Protein 2HXR (pdb70)

B-factor: mean 32.84, std 10.15, range [14.67, 86.99]

Structure (mmCIF, N/CA/C/O backbone):
data_2HXR
#
_entry.id   2HXR
#
_cell.length_a   87.913
_cell.length_b   98.555
_cell.length_c   62.236
_cell.angle_alpha   90.00
_cell.angle_beta   104.35
_cell.angle_gamma   90.00
#
_symmetry.space_group_name_H-M   'C 1 2 1'
#
loop_
_entity.id
_entity.type
_entity.pdbx_description
1 polymer 'HTH-type transcriptional regulator cynR'
2 water water
#
loop_
_atom_site.group_PDB
_atom_site.id
_atom_site.type_symbol
_atom_site.label_atom_id
_atom_site.label_alt_id
_atom_site.label_comp_id
_atom_site.label_asym_id
_atom_site.label_entity_id
_atom_site.label_seq_id
_atom_site.pdbx_PDB_ins_code
_atom_site.Cartn_x
_atom_site.Cartn_y
_atom_site.Cartn_z
_atom_site.occupancy
_atom_site.B_iso_or_equiv
_atom_site.auth_seq_id
_atom_site.auth_comp_id
_atom_site.auth_asym_id
_atom_site.auth_atom_id
_atom_site.pdbx_PDB_model_num
ATOM 1 N N . SER A 1 31 ? 8.598 13.046 24.857 1.00 31.74 92 SER A N 1
ATOM 2 C CA . SER A 1 31 ? 8.056 14.324 25.412 1.00 31.74 92 SER A CA 1
ATOM 3 C C . SER A 1 31 ? 7.474 14.135 26.820 1.00 31.10 92 SER A C 1
ATOM 4 O O . SER A 1 31 ? 6.268 14.300 27.035 1.00 31.69 92 SER A O 1
ATOM 7 N N . LEU A 1 32 ? 8.345 13.808 27.772 1.00 29.48 93 LEU A N 1
ATOM 8 C CA . LEU A 1 32 ? 7.955 13.564 29.160 1.00 27.79 93 LEU A CA 1
ATOM 9 C C . LEU A 1 32 ? 7.541 14.830 29.911 1.00 27.22 93 LEU A C 1
ATOM 10 O O . LEU A 1 32 ? 8.345 15.747 30.085 1.00 26.38 93 LEU A O 1
ATOM 15 N N . ARG A 1 33 ? 6.293 14.864 30.377 1.00 26.26 94 ARG A N 1
ATOM 16 C CA . ARG A 1 33 ? 5.769 16.028 31.091 1.00 25.70 94 ARG A CA 1
ATOM 17 C C . ARG A 1 33 ? 5.721 15.771 32.591 1.00 24.77 94 ARG A C 1
ATOM 18 O O . ARG A 1 33 ? 4.977 14.918 33.070 1.00 24.75 94 ARG A O 1
ATOM 26 N N . ILE A 1 34 ? 6.525 16.529 33.325 1.00 23.30 95 ILE A N 1
ATOM 27 C CA . ILE A 1 34 ? 6.642 16.376 34.765 1.00 21.97 95 ILE A CA 1
ATOM 28 C C . ILE A 1 34 ? 6.153 17.586 35.543 1.00 21.19 95 ILE A C 1
ATOM 29 O O . ILE A 1 34 ? 6.372 18.727 35.135 1.00 20.40 95 ILE A O 1
ATOM 34 N N . ALA A 1 35 ? 5.475 17.329 36.658 1.00 20.52 96 ALA A N 1
ATOM 35 C CA . ALA A 1 35 ? 5.007 18.403 37.528 1.00 20.45 96 ALA A CA 1
ATOM 36 C C . ALA A 1 35 ? 5.323 18.035 38.975 1.00 20.25 96 ALA A C 1
ATOM 37 O O . ALA A 1 35 ? 5.210 16.874 39.365 1.00 20.38 96 ALA A O 1
ATOM 39 N N . VAL A 1 36 ? 5.725 19.019 39.771 1.00 20.03 97 VAL A N 1
ATOM 40 C CA . VAL A 1 36 ? 6.041 18.771 41.171 1.00 20.02 97 VAL A CA 1
ATOM 41 C C . VAL A 1 36 ? 5.594 19.947 42.028 1.00 20.38 97 VAL A C 1
ATOM 42 O O . VAL A 1 36 ? 5.493 21.078 41.534 1.00 20.20 97 VAL A O 1
ATOM 46 N N . THR A 1 37 ? 5.320 19.686 43.306 1.00 20.68 98 THR A N 1
ATOM 47 C CA . THR A 1 37 ? 4.960 20.773 44.208 1.00 21.10 98 THR A CA 1
ATOM 48 C C . THR A 1 37 ? 6.257 21.553 44.439 1.00 20.90 98 THR A C 1
ATOM 49 O O . THR A 1 37 ? 7.351 20.991 44.368 1.00 20.54 98 THR A O 1
ATOM 53 N N . PRO A 1 38 ? 6.150 22.855 44.725 1.00 21.26 99 PRO A N 1
ATOM 54 C CA . PRO A 1 38 ? 7.313 23.726 44.935 1.00 21.30 99 PRO A CA 1
ATOM 55 C C . PRO A 1 38 ? 8.524 23.300 45.763 1.00 20.83 99 PRO A C 1
ATOM 56 O O . PRO A 1 38 ? 9.643 23.651 45.394 1.00 20.00 99 PRO A O 1
ATOM 60 N N . THR A 1 39 ? 8.349 22.540 46.846 1.00 20.28 100 THR A N 1
ATOM 61 C CA . THR A 1 39 ? 9.530 22.160 47.616 1.00 19.75 100 THR A CA 1
ATOM 62 C C . THR A 1 39 ? 10.483 21.286 46.811 1.00 19.36 100 THR A C 1
ATOM 63 O O . THR A 1 39 ? 11.700 21.412 46.939 1.00 19.20 100 THR A O 1
ATOM 67 N N . PHE A 1 40 ? 9.943 20.409 45.968 1.00 19.07 101 PHE A N 1
ATOM 68 C CA . PHE A 1 40 ? 10.795 19.516 45.182 1.00 18.97 101 PHE A CA 1
ATOM 69 C C . PHE A 1 40 ? 11.706 20.215 44.196 1.00 19.14 101 PHE A C 1
ATOM 70 O O . PHE A 1 40 ? 12.775 19.706 43.865 1.00 18.46 101 PHE A O 1
ATOM 78 N N . THR A 1 41 ? 11.274 21.378 43.725 1.00 19.43 102 THR A N 1
ATOM 79 C CA . THR A 1 41 ? 12.060 22.164 42.786 1.00 20.09 102 THR A CA 1
ATOM 80 C C . THR A 1 41 ? 13.397 22.560 43.401 1.00 20.63 102 THR A C 1
ATOM 81 O O . THR A 1 41 ? 14.410 22.632 42.712 1.00 20.57 102 THR A O 1
ATOM 85 N N . SER A 1 42 ? 13.394 22.792 44.709 1.00 21.88 103 SER A N 1
ATOM 86 C CA . SER A 1 42 ? 14.594 23.242 45.405 1.00 23.28 103 SER A CA 1
ATOM 87 C C . SER A 1 42 ? 15.577 22.186 45.870 1.00 23.73 103 SER A C 1
ATOM 88 O O . SER A 1 42 ? 16.555 22.525 46.538 1.00 24.64 103 SER A O 1
ATOM 91 N N . TYR A 1 43 ? 15.343 20.917 45.547 1.00 22.94 104 TYR A N 1
ATOM 92 C CA . TYR A 1 43 ? 16.299 19.903 45.965 1.00 22.33 104 TYR A CA 1
ATOM 93 C C . TYR A 1 43 ? 16.184 18.547 45.295 1.00 22.42 104 TYR A C 1
ATOM 94 O O . TYR A 1 43 ? 17.180 17.861 45.120 1.00 22.68 104 TYR A O 1
ATOM 103 N N . PHE A 1 44 ? 14.973 18.157 44.925 1.00 22.51 105 PHE A N 1
ATOM 104 C CA . PHE A 1 44 ? 14.770 16.845 44.347 1.00 23.01 105 PHE A CA 1
ATOM 105 C C . PHE A 1 44 ? 14.817 16.721 42.836 1.00 22.86 105 PHE A C 1
ATOM 106 O O . PHE A 1 44 ? 15.650 15.994 42.313 1.00 21.59 105 PHE A O 1
ATOM 114 N N . ILE A 1 45 ? 13.925 17.433 42.147 1.00 23.01 106 ILE A N 1
ATOM 115 C CA . ILE A 1 45 ? 13.815 17.351 40.696 1.00 23.12 106 ILE A CA 1
ATOM 116 C C . ILE A 1 45 ? 15.024 17.733 39.845 1.00 22.90 106 ILE A C 1
ATOM 117 O O . ILE A 1 45 ? 15.281 17.088 38.827 1.00 22.36 106 ILE A O 1
ATOM 122 N N . GLY A 1 46 ? 15.765 18.762 40.247 1.00 23.05 107 GLY A N 1
ATOM 123 C CA . GLY A 1 46 ? 16.927 19.174 39.468 1.00 22.85 107 GLY A CA 1
ATOM 124 C C . GLY A 1 46 ? 17.886 18.027 39.197 1.00 23.09 107 GLY A C 1
ATOM 125 O O . GLY A 1 46 ? 18.149 17.690 38.041 1.00 22.42 107 GLY A O 1
ATOM 126 N N . PRO A 1 47 ? 18.447 17.416 40.254 1.00 23.22 108 PRO A N 1
ATOM 127 C CA . PRO A 1 47 ? 19.385 16.292 40.132 1.00 23.52 108 PRO A CA 1
ATOM 128 C C . PRO A 1 47 ? 18.791 15.135 39.315 1.00 23.17 108 PRO A C 1
ATOM 129 O O . PRO A 1 47 ? 19.417 14.618 38.393 1.00 22.85 108 PRO A O 1
ATOM 133 N N . LEU A 1 48 ? 17.571 14.741 39.662 1.00 23.17 109 LEU A N 1
ATOM 134 C CA . LEU A 1 48 ? 16.901 13.646 38.973 1.00 22.93 109 LEU A CA 1
ATOM 135 C C . LEU A 1 48 ? 16.741 13.904 37.471 1.00 23.06 109 LEU A C 1
ATOM 136 O O . LEU A 1 48 ? 17.085 13.055 36.650 1.00 23.16 109 LEU A O 1
ATOM 149 N N . ALA A 1 50 ? 18.403 16.034 35.627 1.00 23.29 111 ALA A N 1
ATOM 150 C CA . ALA A 1 50 ? 19.711 16.160 35.002 1.00 23.31 111 ALA A CA 1
ATOM 151 C C . ALA A 1 50 ? 20.244 14.761 34.692 1.00 23.66 111 ALA A C 1
ATOM 152 O O . ALA A 1 50 ? 20.764 14.521 33.603 1.00 23.07 111 ALA A O 1
ATOM 154 N N . ASP A 1 51 ? 20.105 13.845 35.652 1.00 24.33 112 ASP A N 1
ATOM 155 C CA . ASP A 1 51 ? 20.556 12.467 35.464 1.00 25.01 112 ASP A CA 1
ATOM 156 C C . ASP A 1 51 ? 19.785 11.791 34.329 1.00 24.60 112 ASP A C 1
ATOM 157 O O . ASP A 1 51 ? 20.375 11.147 33.460 1.00 24.54 112 ASP A O 1
ATOM 162 N N . PHE A 1 52 ? 18.464 11.948 34.337 1.00 23.83 113 PHE A N 1
ATOM 163 C CA . PHE A 1 52 ? 17.629 11.358 33.304 1.00 23.00 113 PHE A CA 1
ATOM 164 C C . PHE A 1 52 ? 18.051 11.875 31.928 1.00 22.58 113 PHE A C 1
ATOM 165 O O . PHE A 1 52 ? 18.275 11.092 30.994 1.00 21.82 113 PHE A O 1
ATOM 173 N N . TYR A 1 53 ? 18.153 13.194 31.794 1.00 21.99 114 TYR A N 1
ATOM 174 C CA . TYR A 1 53 ? 18.562 13.774 30.516 1.00 21.58 114 TYR A CA 1
ATOM 175 C C . TYR A 1 53 ? 19.895 13.195 30.060 1.00 21.80 114 TYR A C 1
ATOM 176 O O . TYR A 1 53 ? 20.057 12.862 28.888 1.00 21.46 114 TYR A O 1
ATOM 185 N N . ALA A 1 54 ? 20.852 13.108 30.982 1.00 22.41 115 ALA A N 1
ATOM 186 C CA . ALA A 1 54 ? 22.180 12.577 30.660 1.00 23.83 115 ALA A CA 1
ATOM 187 C C . ALA A 1 54 ? 22.062 11.149 30.129 1.00 24.38 115 ALA A C 1
ATOM 188 O O . ALA A 1 54 ? 22.707 10.790 29.152 1.00 24.66 115 ALA A O 1
ATOM 190 N N . ARG A 1 55 ? 21.224 10.350 30.777 1.00 25.33 116 ARG A N 1
ATOM 191 C CA . ARG A 1 55 ? 20.998 8.971 30.366 1.00 26.68 116 ARG A CA 1
ATOM 192 C C . ARG A 1 55 ? 20.184 8.872 29.075 1.00 26.22 116 ARG A C 1
ATOM 193 O O . ARG A 1 55 ? 20.476 8.047 28.213 1.00 26.15 116 ARG A O 1
ATOM 201 N N . TYR A 1 56 ? 19.166 9.716 28.934 1.00 26.04 117 TYR A N 1
ATOM 202 C CA . TYR A 1 56 ? 18.312 9.677 27.743 1.00 26.03 117 TYR A CA 1
ATOM 203 C C . TYR A 1 56 ? 18.169 11.046 27.087 1.00 25.88 117 TYR A C 1
ATOM 204 O O . TYR A 1 56 ? 17.110 11.673 27.141 1.00 25.84 117 TYR A O 1
ATOM 213 N N . PRO A 1 57 ? 19.243 11.516 26.436 1.00 26.07 118 PRO A N 1
ATOM 214 C CA . PRO A 1 57 ? 19.336 12.808 25.742 1.00 25.89 118 PRO A CA 1
ATOM 215 C C . PRO A 1 57 ? 18.284 13.069 24.664 1.00 25.91 118 PRO A C 1
ATOM 216 O O . PRO A 1 57 ? 17.959 14.218 24.383 1.00 25.71 118 PRO A O 1
ATOM 220 N N . SER A 1 58 ? 17.761 12.017 24.047 1.00 25.64 119 SER A N 1
ATOM 221 C CA . SER A 1 58 ? 16.781 12.195 22.975 1.00 25.33 119 SER A CA 1
ATOM 222 C C . SER A 1 58 ? 15.371 12.519 23.441 1.00 24.97 119 SER A C 1
ATOM 223 O O . SER A 1 58 ? 14.513 12.839 22.627 1.00 25.31 119 SER A O 1
ATOM 226 N N . ILE A 1 59 ? 15.125 12.440 24.741 1.00 24.65 120 ILE A N 1
ATOM 227 C CA . ILE A 1 59 ? 13.793 12.718 25.255 1.00 24.58 120 ILE A CA 1
ATOM 228 C C . ILE A 1 59 ? 13.625 14.169 25.694 1.00 24.43 120 ILE A C 1
ATOM 229 O O . ILE A 1 59 ? 14.378 14.671 26.531 1.00 23.64 120 ILE A O 1
ATOM 234 N N . THR A 1 60 ? 12.628 14.830 25.110 1.00 24.43 121 THR A N 1
ATOM 235 C CA . THR A 1 60 ? 12.308 16.224 25.415 1.00 24.85 121 THR A CA 1
ATOM 236 C C . THR A 1 60 ? 11.585 16.258 26.756 1.00 24.97 121 THR A C 1
ATOM 237 O O . THR A 1 60 ? 10.625 15.512 26.970 1.00 25.04 121 THR A O 1
ATOM 241 N N . LEU A 1 61 ? 12.049 17.123 27.655 1.00 24.51 122 LEU A N 1
ATOM 242 C CA . LEU A 1 61 ? 11.470 17.233 28.988 1.00 24.10 122 LEU A CA 1
ATOM 243 C C . LEU A 1 61 ? 10.752 18.546 29.263 1.00 24.47 122 LEU A C 1
ATOM 244 O O . LEU A 1 61 ? 11.179 19.618 28.812 1.00 23.75 122 LEU A O 1
ATOM 249 N N . GLN A 1 62 ? 9.661 18.447 30.011 1.00 24.52 123 GLN A N 1
ATOM 250 C CA . GLN A 1 62 ? 8.908 19.619 30.415 1.00 25.40 123 GLN A CA 1
ATOM 251 C C . GLN A 1 62 ? 8.638 19.516 31.909 1.00 24.83 123 GLN A C 1
ATOM 252 O O . GLN A 1 62 ? 8.035 18.549 32.378 1.00 24.20 123 GLN A O 1
ATOM 258 N N . LEU A 1 63 ? 9.098 20.515 32.652 1.00 24.19 124 LEU A N 1
ATOM 259 C CA . LEU A 1 63 ? 8.922 20.538 34.097 1.00 24.16 124 LEU A CA 1
ATOM 260 C C . LEU A 1 63 ? 8.130 21.754 34.584 1.00 24.07 124 LEU A C 1
ATOM 261 O O . LEU A 1 63 ? 8.455 22.902 34.255 1.00 23.26 124 LEU A O 1
ATOM 266 N N . GLN A 1 64 ? 7.090 21.499 35.369 1.00 23.66 125 GLN A N 1
ATOM 267 C CA . GLN A 1 64 ? 6.292 22.584 35.914 1.00 24.50 125 GLN A CA 1
ATOM 268 C C . GLN A 1 64 ? 6.072 22.399 37.408 1.00 24.22 125 GLN A C 1
ATOM 269 O O . GLN A 1 64 ? 5.732 21.310 37.870 1.00 23.95 125 GLN A O 1
ATOM 275 N N . GLU A 1 65 ? 6.285 23.455 38.176 1.00 24.06 126 GLU A N 1
ATOM 276 C CA . GLU A 1 65 ? 6.019 23.353 39.598 1.00 24.37 126 GLU A CA 1
ATOM 277 C C . GLU A 1 65 ? 4.653 24.017 39.751 1.00 24.57 126 GLU A C 1
ATOM 278 O O . GLU A 1 65 ? 4.374 25.007 39.085 1.00 24.01 126 GLU A O 1
ATOM 292 N N . SER A 1 67 ? 0.637 23.738 42.437 1.00 27.12 128 SER A N 1
ATOM 293 C CA . SER A 1 67 ? -0.024 23.164 43.606 1.00 27.84 128 SER A CA 1
ATOM 294 C C . SER A 1 67 ? -0.400 21.704 43.354 1.00 28.30 128 SER A C 1
ATOM 295 O O . SER A 1 67 ? -0.563 21.282 42.205 1.00 28.25 128 SER A O 1
ATOM 298 N N . GLN A 1 68 ? -0.555 20.936 44.426 1.00 28.96 129 GLN A N 1
ATOM 299 C CA . GLN A 1 68 ? -0.911 19.530 44.287 1.00 29.93 129 GLN A CA 1
ATOM 300 C C . GLN A 1 68 ? -2.240 19.366 43.569 1.00 30.64 129 GLN A C 1
ATOM 301 O O . GLN A 1 68 ? -2.382 18.493 42.715 1.00 30.89 129 GLN A O 1
ATOM 307 N N . GLU A 1 69 ? -3.210 20.203 43.916 1.00 31.42 130 GLU A N 1
ATOM 308 C CA . GLU A 1 69 ? -4.516 20.140 43.280 1.00 32.57 130 GLU A CA 1
ATOM 309 C C . GLU A 1 69 ? -4.379 20.227 41.761 1.00 32.70 130 GLU A C 1
ATOM 310 O O . GLU A 1 69 ? -4.945 19.410 41.033 1.00 32.78 130 GLU A O 1
ATOM 316 N N . LYS A 1 70 ? -3.621 21.211 41.284 1.00 33.13 131 LYS A N 1
ATOM 317 C CA . LYS A 1 70 ? -3.436 21.385 39.849 1.00 33.02 131 LYS A CA 1
ATOM 318 C C . LYS A 1 70 ? -2.714 20.200 39.219 1.00 33.15 131 LYS A C 1
ATOM 319 O O . LYS A 1 70 ? -3.005 19.827 38.078 1.00 32.99 131 LYS A O 1
ATOM 325 N N . ILE A 1 71 ? -1.785 19.601 39.960 1.00 32.73 132 ILE A N 1
ATOM 326 C CA . ILE A 1 71 ? -1.050 18.442 39.463 1.00 32.87 132 ILE A CA 1
ATOM 327 C C . ILE A 1 71 ? -2.008 17.257 39.317 1.00 33.76 132 ILE A C 1
ATOM 328 O O . ILE A 1 71 ? -1.984 16.544 38.311 1.00 32.69 132 ILE A O 1
ATOM 333 N N . GLU A 1 72 ? -2.845 17.050 40.332 1.00 34.83 133 GLU A N 1
ATOM 334 C CA . GLU A 1 72 ? -3.802 15.954 40.302 1.00 36.37 133 GLU A CA 1
ATOM 335 C C . GLU A 1 72 ? -4.807 16.137 39.168 1.00 37.47 133 GLU A C 1
ATOM 336 O O . GLU A 1 72 ? -5.153 15.176 38.476 1.00 37.63 133 GLU A O 1
ATOM 342 N N . ASP A 1 73 ? -5.262 17.370 38.967 1.00 38.59 134 ASP A N 1
ATOM 343 C CA . ASP A 1 73 ? -6.220 17.642 37.908 1.00 39.86 134 ASP A CA 1
ATOM 344 C C . ASP A 1 73 ? -5.601 17.423 36.533 1.00 40.49 134 ASP A C 1
ATOM 345 O O . ASP A 1 73 ? -6.175 16.734 35.684 1.00 41.09 134 ASP A O 1
ATOM 358 N N . LEU A 1 75 ? -3.163 15.596 35.697 1.00 39.80 136 LEU A N 1
ATOM 359 C CA . LEU A 1 75 ? -2.913 14.181 35.459 1.00 39.95 136 LEU A CA 1
ATOM 360 C C . LEU A 1 75 ? -4.190 13.486 34.994 1.00 40.50 136 LEU A C 1
ATOM 361 O O . LEU A 1 75 ? -4.159 12.665 34.074 1.00 40.71 136 LEU A O 1
ATOM 366 N N . CYS A 1 76 ? -5.311 13.822 35.626 1.00 40.86 137 CYS A N 1
ATOM 367 C CA . CYS A 1 76 ? -6.595 13.228 35.276 1.00 41.27 137 CYS A CA 1
ATOM 368 C C . CYS A 1 76 ? 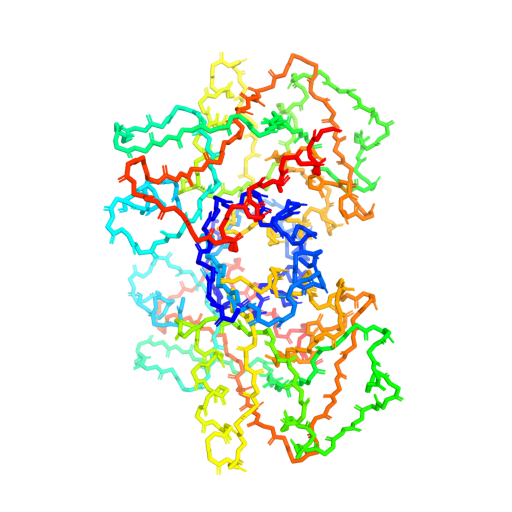-6.956 13.530 33.830 1.00 41.61 137 CYS A C 1
ATOM 369 O O . CYS A 1 76 ? -7.628 12.741 33.167 1.00 41.63 137 CYS A O 1
ATOM 372 N N . ARG A 1 77 ? -6.488 14.674 33.346 1.00 41.93 138 ARG A N 1
ATOM 373 C CA . ARG A 1 77 ? -6.762 15.118 31.988 1.00 42.25 138 ARG A CA 1
ATOM 374 C C . ARG A 1 77 ? -5.640 14.750 31.023 1.00 42.19 138 ARG A C 1
ATOM 375 O O . ARG A 1 77 ? -5.598 15.236 29.890 1.00 42.10 138 ARG A O 1
ATOM 383 N N . ASP A 1 78 ? -4.743 13.881 31.474 1.00 42.19 139 ASP A N 1
ATOM 384 C CA . ASP A 1 78 ? -3.600 13.455 30.674 1.00 42.09 139 ASP A CA 1
ATOM 385 C C . ASP A 1 78 ? -2.786 14.618 30.106 1.00 41.44 139 ASP A C 1
ATOM 386 O O . ASP A 1 78 ? -2.291 14.556 28.975 1.00 41.21 139 ASP A O 1
ATOM 391 N N . GLU A 1 79 ? -2.658 15.680 30.895 1.00 40.34 140 GLU A N 1
ATOM 392 C CA . GLU A 1 79 ? -1.874 16.841 30.492 1.00 39.39 140 GLU A CA 1
ATOM 393 C C . GLU A 1 79 ? -0.481 16.710 31.106 1.00 38.15 140 GLU A C 1
ATOM 394 O O . GLU A 1 79 ? 0.390 17.551 30.887 1.00 38.02 140 GLU A O 1
ATOM 400 N N . LEU A 1 80 ? -0.293 15.648 31.883 1.00 36.51 141 LEU A N 1
ATOM 401 C CA . LEU A 1 80 ? 0.977 15.353 32.539 1.00 35.04 141 LEU A CA 1
ATOM 402 C C . LEU A 1 80 ? 1.205 13.845 32.530 1.00 34.30 141 LEU A C 1
ATOM 403 O O . LEU A 1 80 ? 0.252 13.068 32.469 1.00 34.19 141 LEU A O 1
ATOM 408 N N . ASP A 1 81 ? 2.466 13.432 32.600 1.00 32.96 142 ASP A N 1
ATOM 409 C CA . ASP A 1 81 ? 2.800 12.012 32.616 1.00 32.10 142 ASP A CA 1
ATOM 410 C C . ASP A 1 81 ? 3.063 11.542 34.035 1.00 31.19 142 ASP A C 1
ATOM 411 O O . ASP A 1 81 ? 2.633 10.462 34.445 1.00 30.99 142 ASP A O 1
ATOM 416 N N . VAL A 1 82 ? 3.778 12.364 34.788 1.00 29.91 143 VAL A N 1
ATOM 417 C CA . VAL A 1 82 ? 4.103 12.016 36.153 1.00 29.11 143 VAL A CA 1
ATOM 418 C C . VAL A 1 82 ? 4.147 13.243 37.046 1.00 28.43 143 VAL A C 1
ATOM 419 O O . VAL A 1 82 ? 4.581 14.326 36.631 1.00 27.94 143 VAL A O 1
ATOM 423 N N . GLY A 1 83 ? 3.675 13.071 38.275 1.00 27.85 144 GLY A N 1
ATOM 424 C CA . GLY A 1 83 ? 3.680 14.158 39.229 1.00 26.64 144 GLY A CA 1
ATOM 425 C C . GLY A 1 83 ? 4.325 13.727 40.529 1.00 26.63 144 GLY A C 1
ATOM 426 O O . GLY A 1 83 ? 4.430 12.524 40.828 1.00 26.59 144 GLY A O 1
ATOM 427 N N . ILE A 1 84 ? 4.777 14.708 41.301 1.00 25.84 145 ILE A N 1
ATOM 428 C CA . ILE A 1 84 ? 5.394 14.448 42.592 1.00 25.29 145 ILE A CA 1
ATOM 429 C C . ILE A 1 84 ? 4.750 15.407 43.575 1.00 25.58 145 ILE A C 1
ATOM 430 O O . ILE A 1 84 ? 4.837 16.627 43.422 1.00 25.12 145 ILE A O 1
ATOM 435 N N . ALA A 1 85 ? 4.063 14.840 44.560 1.00 25.68 146 ALA A N 1
ATOM 436 C CA . ALA A 1 85 ? 3.385 15.627 45.568 1.00 26.83 146 ALA A CA 1
ATOM 437 C C . ALA A 1 85 ? 3.417 14.860 46.882 1.00 27.63 146 ALA A C 1
ATOM 438 O O . ALA A 1 85 ? 4.365 14.124 47.146 1.00 27.94 146 ALA A O 1
ATOM 440 N N . PHE A 1 86 ? 2.383 15.022 47.696 1.00 28.54 147 PHE A N 1
ATOM 441 C CA . PHE A 1 86 ? 2.327 14.356 48.989 1.00 29.68 147 PHE A CA 1
ATOM 442 C C . PHE A 1 86 ? 1.042 13.561 49.234 1.00 30.87 147 PHE A C 1
ATOM 443 O O . PHE A 1 86 ? 0.024 13.746 48.566 1.00 30.54 147 PHE A O 1
ATOM 451 N N . ALA A 1 87 ? 1.113 12.663 50.205 1.00 32.77 148 ALA A N 1
ATOM 452 C CA . ALA A 1 87 ? -0.043 11.883 50.614 1.00 34.43 148 ALA A CA 1
ATOM 453 C C . ALA A 1 87 ? -0.745 12.806 51.606 1.00 35.58 148 ALA A C 1
ATOM 454 O O . ALA A 1 87 ? -0.087 13.553 52.324 1.00 35.43 148 ALA A O 1
ATOM 456 N N . PRO A 1 88 ? -2.082 12.774 51.661 1.00 37.02 149 PRO A N 1
ATOM 457 C CA . PRO A 1 88 ? -2.998 11.948 50.874 1.00 38.46 149 PRO A CA 1
ATOM 458 C C . PRO A 1 88 ? -3.378 12.527 49.513 1.00 39.74 149 PRO A C 1
ATOM 459 O O . PRO A 1 88 ? -3.482 13.744 49.341 1.00 40.07 149 PRO A O 1
ATOM 463 N N . VAL A 1 89 ? -3.587 11.633 48.553 1.00 41.26 150 VAL A N 1
ATOM 464 C CA . VAL A 1 89 ? -3.987 12.015 47.206 1.00 42.65 150 VAL A CA 1
ATOM 465 C C . VAL A 1 89 ? -5.503 12.111 47.255 1.00 43.80 150 VAL A C 1
ATOM 466 O O . VAL A 1 89 ? -6.158 11.251 47.840 1.00 43.89 150 VAL A O 1
ATOM 470 N N . HIS A 1 90 ? -6.062 13.150 46.647 1.00 45.09 151 HIS A N 1
ATOM 471 C CA . HIS A 1 90 ? -7.506 13.341 46.670 1.00 46.70 151 HIS A CA 1
ATOM 472 C C . HIS A 1 90 ? -8.241 12.702 45.498 1.00 47.40 151 HIS A C 1
ATOM 473 O O . HIS A 1 90 ? -9.437 12.424 45.588 1.00 47.56 151 HIS A O 1
ATOM 480 N N . SER A 1 91 ? -7.529 12.464 44.401 1.00 48.01 152 SER A N 1
ATOM 481 C CA . SER A 1 91 ? -8.145 11.873 43.221 1.00 48.73 152 SER A CA 1
ATOM 482 C C . SER A 1 91 ? -8.001 10.354 43.186 1.00 48.86 152 SER A C 1
ATOM 483 O O . SER A 1 91 ? -6.892 9.817 43.206 1.00 48.85 152 SER A O 1
ATOM 486 N N . PRO A 1 92 ? -9.136 9.639 43.135 1.00 49.00 153 PRO A N 1
ATOM 487 C CA . PRO A 1 92 ? -9.176 8.173 43.098 1.00 48.97 153 PRO A CA 1
ATOM 488 C C . PRO A 1 92 ? -8.583 7.549 41.833 1.00 48.85 153 PRO A C 1
ATOM 489 O O . PRO A 1 92 ? -8.079 6.425 41.868 1.00 48.90 153 PRO A O 1
ATOM 493 N N . GLU A 1 93 ? -8.639 8.275 40.721 1.00 48.69 154 GLU A N 1
ATOM 494 C CA . GLU A 1 93 ? -8.109 7.759 39.463 1.00 48.55 154 GLU A CA 1
ATOM 495 C C . GLU A 1 93 ? -6.587 7.804 39.408 1.00 47.87 154 GLU A C 1
ATOM 496 O O . GLU A 1 93 ? -5.987 7.413 38.406 1.00 47.87 154 GLU A O 1
ATOM 502 N N . LEU A 1 94 ? -5.961 8.280 40.478 1.00 46.89 155 LEU A N 1
ATOM 503 C CA . LEU A 1 94 ? -4.509 8.371 40.507 1.00 45.87 155 LEU A CA 1
ATOM 504 C C . LEU A 1 94 ? -3.884 7.371 41.459 1.00 45.21 155 LEU A C 1
ATOM 505 O O . LEU A 1 94 ? -4.425 7.094 42.525 1.00 45.18 155 LEU A O 1
ATOM 510 N N . GLU A 1 95 ? -2.737 6.835 41.058 1.00 44.65 156 GLU A N 1
ATOM 511 C CA . GLU A 1 95 ? -1.997 5.872 41.866 1.00 44.22 156 GLU A CA 1
ATOM 512 C C . GLU A 1 95 ? -0.840 6.618 42.526 1.00 43.43 156 GLU A C 1
ATOM 513 O O . GLU A 1 95 ? -0.178 7.433 41.881 1.00 43.29 156 GLU A O 1
ATOM 519 N N . ALA A 1 96 ? -0.597 6.344 43.803 1.00 42.29 157 ALA A N 1
ATOM 520 C CA . ALA A 1 96 ? 0.482 7.008 44.525 1.00 41.24 157 ALA A CA 1
ATOM 521 C C . ALA A 1 96 ? 1.520 6.018 45.026 1.00 40.50 157 ALA A C 1
ATOM 522 O O . ALA A 1 96 ? 1.183 4.997 45.623 1.00 40.62 157 ALA A O 1
ATOM 524 N N . ILE A 1 97 ? 2.787 6.326 44.781 1.00 39.33 158 ILE A N 1
ATOM 525 C CA . ILE A 1 97 ? 3.874 5.468 45.225 1.00 38.24 158 ILE A CA 1
ATOM 526 C C . ILE A 1 97 ? 4.763 6.269 46.162 1.00 37.86 158 ILE A C 1
ATOM 527 O O . ILE A 1 97 ? 5.338 7.279 45.763 1.00 37.95 158 ILE A O 1
ATOM 532 N N . PRO A 1 98 ? 4.881 5.832 47.427 1.00 37.39 159 PRO A N 1
ATOM 533 C CA . PRO A 1 98 ? 5.710 6.531 48.412 1.00 36.78 159 PRO A CA 1
ATOM 534 C C . PRO A 1 98 ? 7.101 6.768 47.853 1.00 36.43 159 PRO A C 1
ATOM 535 O O . PRO A 1 98 ? 7.689 5.882 47.225 1.00 36.66 159 PRO A O 1
ATOM 539 N N . LEU A 1 99 ? 7.622 7.968 48.075 1.00 35.54 160 LEU A N 1
ATOM 540 C CA . LEU A 1 99 ? 8.940 8.328 47.578 1.00 34.63 160 LEU A CA 1
ATOM 541 C C . LEU A 1 99 ? 9.928 8.550 48.705 1.00 33.77 160 LEU A C 1
ATOM 542 O O . LEU A 1 99 ? 10.980 7.920 48.758 1.00 33.34 160 LEU A O 1
ATOM 547 N N . LEU A 1 100 ? 9.587 9.470 49.599 1.00 33.08 161 LEU A N 1
ATOM 548 C CA . LEU A 1 100 ? 10.445 9.781 50.730 1.00 32.38 161 LEU A CA 1
ATOM 549 C C . LEU A 1 100 ? 9.687 10.596 51.760 1.00 31.94 161 LEU A C 1
ATOM 550 O O . LEU A 1 100 ? 8.535 10.973 51.546 1.00 31.12 161 LEU A O 1
ATOM 555 N N . THR A 1 101 ? 10.342 10.852 52.887 1.00 32.20 162 THR A N 1
ATOM 556 C CA . THR A 1 101 ? 9.746 11.623 53.968 1.00 32.46 162 THR A CA 1
ATOM 557 C C . THR A 1 101 ? 10.360 13.012 53.977 1.00 32.13 162 THR A C 1
ATOM 558 O O . THR A 1 101 ? 11.580 13.155 53.971 1.00 32.83 162 THR A O 1
ATOM 562 N N . GLU A 1 102 ? 9.516 14.034 53.982 1.00 31.50 163 GLU A N 1
ATOM 563 C CA . GLU A 1 102 ? 10.002 15.403 54.016 1.00 30.78 163 GLU A CA 1
ATOM 564 C C . GLU A 1 102 ? 9.683 15.991 55.383 1.00 31.06 163 GLU A C 1
ATOM 565 O O . GLU A 1 102 ? 8.523 16.007 55.809 1.00 30.97 163 GLU A O 1
ATOM 571 N N . SER A 1 103 ? 10.716 16.459 56.080 1.00 31.21 164 SER A N 1
ATOM 572 C CA . SER A 1 103 ? 10.521 17.040 57.404 1.00 31.36 164 SER A CA 1
ATOM 573 C C . SER A 1 103 ? 11.015 18.485 57.498 1.00 30.67 164 SER A C 1
ATOM 574 O O . SER A 1 103 ? 12.134 18.802 57.101 1.00 30.63 164 SER A O 1
ATOM 577 N N . LEU A 1 104 ? 10.168 19.363 58.020 1.00 29.89 165 LEU A N 1
ATOM 578 C CA . LEU A 1 104 ? 10.537 20.763 58.141 1.00 29.54 165 LEU A CA 1
ATOM 579 C C . LEU A 1 104 ? 11.607 21.003 59.186 1.00 29.03 165 LEU A C 1
ATOM 580 O O . LEU A 1 104 ? 11.594 20.417 60.269 1.00 29.00 165 LEU A O 1
ATOM 585 N N . ALA A 1 105 ? 12.544 21.869 58.844 1.00 28.56 166 ALA A N 1
ATOM 586 C CA . ALA A 1 105 ? 13.622 22.212 59.746 1.00 28.19 166 ALA A CA 1
ATOM 587 C C . ALA A 1 105 ? 13.735 23.726 59.771 1.00 28.10 166 ALA A C 1
ATOM 588 O O . ALA A 1 105 ? 13.138 24.418 58.935 1.00 27.33 166 ALA A O 1
ATOM 590 N N . LEU A 1 106 ? 14.487 24.233 60.743 1.00 27.43 167 LEU A N 1
ATOM 591 C CA . LEU A 1 106 ? 14.720 25.659 60.841 1.00 27.83 167 LEU A CA 1
ATOM 592 C C . LEU A 1 106 ? 15.946 25.825 59.959 1.00 27.72 167 LEU A C 1
ATOM 593 O O . LEU A 1 106 ? 17.032 25.368 60.323 1.00 28.10 167 LEU A O 1
ATOM 598 N N . VAL A 1 107 ? 15.780 26.450 58.801 1.00 27.29 168 VAL A N 1
ATOM 599 C CA . VAL A 1 107 ? 16.907 26.651 57.892 1.00 27.32 168 VAL A CA 1
ATOM 600 C C . VAL A 1 107 ? 17.493 28.042 58.086 1.00 27.29 168 VAL A C 1
ATOM 601 O O . VAL A 1 107 ? 16.781 29.045 58.017 1.00 27.42 168 VAL A O 1
ATOM 605 N N . VAL A 1 108 ? 18.797 28.093 58.338 1.00 27.84 169 VAL A N 1
ATOM 606 C CA . VAL A 1 108 ? 19.482 29.355 58.584 1.00 28.57 169 VAL A CA 1
ATOM 607 C C . VAL A 1 108 ? 20.815 29.429 57.857 1.00 29.58 169 VAL A C 1
ATOM 608 O O . VAL A 1 108 ? 21.283 28.448 57.302 1.00 29.50 169 VAL A O 1
ATOM 612 N N . ALA A 1 109 ? 21.419 30.610 57.882 1.00 31.36 170 ALA A N 1
ATOM 613 C CA . ALA A 1 109 ? 22.724 30.833 57.280 1.00 33.08 170 ALA A CA 1
ATOM 614 C C . ALA A 1 109 ? 23.754 30.382 58.319 1.00 34.31 170 ALA A C 1
ATOM 615 O O . ALA A 1 109 ? 23.442 30.280 59.513 1.00 34.21 170 ALA A O 1
ATOM 617 N N . GLN A 1 110 ? 24.975 30.118 57.867 1.00 35.44 171 GLN A N 1
ATOM 618 C CA . GLN A 1 110 ? 26.040 29.669 58.759 1.00 36.65 171 GLN A CA 1
ATOM 619 C C . GLN A 1 110 ? 26.361 30.643 59.879 1.00 36.83 171 GLN A C 1
ATOM 620 O O . GLN A 1 110 ? 26.838 30.233 60.932 1.00 37.31 171 GLN A O 1
ATOM 626 N N . HIS A 1 111 ? 26.108 31.926 59.655 1.00 37.24 172 HIS A N 1
ATOM 627 C CA . HIS A 1 111 ? 26.387 32.940 60.665 1.00 37.51 172 HIS A CA 1
ATOM 628 C C . HIS A 1 111 ? 25.223 33.169 61.625 1.00 37.34 172 HIS A C 1
ATOM 629 O O . HIS A 1 111 ? 25.258 34.092 62.446 1.00 37.22 172 HIS A O 1
ATOM 636 N N . HIS A 1 112 ? 24.196 32.329 61.525 1.00 37.00 173 HIS A N 1
ATOM 637 C CA . HIS A 1 112 ? 23.031 32.457 62.396 1.00 36.82 173 HIS A CA 1
ATOM 638 C C . HIS A 1 112 ? 23.396 31.925 63.777 1.00 37.27 173 HIS A C 1
ATOM 639 O O . HIS A 1 112 ? 24.067 30.903 63.896 1.00 37.25 173 HIS A O 1
ATOM 646 N N . PRO A 1 113 ? 22.956 32.614 64.840 1.00 37.78 174 PRO A N 1
ATOM 647 C CA . PRO A 1 113 ? 23.261 32.183 66.205 1.00 38.03 174 PRO A CA 1
ATOM 648 C C . PRO A 1 113 ? 22.992 30.711 66.479 1.00 38.32 174 PRO A C 1
ATOM 649 O O . PRO A 1 113 ? 23.734 30.075 67.220 1.00 38.66 174 PRO A O 1
ATOM 653 N N . LEU A 1 114 ? 21.947 30.157 65.874 1.00 38.39 175 LEU A N 1
ATOM 654 C CA . LEU A 1 114 ? 21.609 28.763 66.125 1.00 38.80 175 LEU A CA 1
ATOM 655 C C . LEU A 1 114 ? 22.268 27.775 65.177 1.00 39.18 175 LEU A C 1
ATOM 656 O O . LEU A 1 114 ? 22.121 26.565 65.340 1.00 39.03 175 LEU A O 1
ATOM 661 N N . ALA A 1 115 ? 23.001 28.291 64.199 1.00 39.72 176 ALA A N 1
ATOM 662 C CA . ALA A 1 115 ? 23.675 27.444 63.226 1.00 40.66 176 ALA A CA 1
ATOM 663 C C . ALA A 1 115 ? 24.710 26.558 63.901 1.00 41.42 176 ALA A C 1
ATOM 664 O O . ALA A 1 115 ? 25.240 25.633 63.290 1.00 41.55 176 ALA A O 1
ATOM 666 N N . VAL A 1 116 ? 25.001 26.840 65.165 1.00 42.35 177 VAL A N 1
ATOM 667 C CA . VAL A 1 116 ? 25.988 26.053 65.886 1.00 43.24 177 VAL A CA 1
ATOM 668 C C . VAL A 1 116 ? 25.432 24.730 66.384 1.00 43.57 177 VAL A C 1
ATOM 669 O O . VAL A 1 116 ? 26.193 23.814 66.699 1.00 44.30 177 VAL A O 1
ATOM 673 N N . HIS A 1 117 ? 24.107 24.629 66.450 1.00 43.73 178 HIS A N 1
ATOM 674 C CA . HIS A 1 117 ? 23.451 23.408 66.907 1.00 43.55 178 HIS A CA 1
ATOM 675 C C . HIS A 1 117 ? 23.039 22.539 65.722 1.00 43.81 178 HIS A C 1
ATOM 676 O O . HIS A 1 117 ? 22.922 23.024 64.593 1.00 43.86 178 HIS A O 1
ATOM 683 N N . GLU A 1 118 ? 22.811 21.257 65.996 1.00 43.81 179 GLU A N 1
ATOM 684 C CA . GLU A 1 118 ? 22.382 20.295 64.985 1.00 44.00 179 GLU A CA 1
ATOM 685 C C . GLU A 1 118 ? 20.873 20.161 65.157 1.00 43.76 179 GLU A C 1
ATOM 686 O O . GLU A 1 118 ? 20.125 19.947 64.202 1.00 43.64 179 GLU A O 1
ATOM 692 N N . GLN A 1 119 ? 20.444 20.292 66.405 1.00 43.51 180 GLN A N 1
ATOM 693 C CA . GLN A 1 119 ? 19.043 20.186 66.771 1.00 43.18 180 GLN A CA 1
ATOM 694 C C . GLN A 1 119 ? 18.719 21.276 67.782 1.00 42.95 180 GLN A C 1
ATOM 695 O O . GLN A 1 119 ? 19.580 21.685 68.560 1.00 43.08 180 GLN A O 1
ATOM 701 N N . VAL A 1 120 ? 17.478 21.744 67.769 1.00 42.50 181 VAL A N 1
ATOM 702 C CA . VAL A 1 120 ? 17.061 22.790 68.686 1.00 42.21 181 VAL A CA 1
ATOM 703 C C . VAL A 1 120 ? 15.631 22.528 69.144 1.00 42.02 181 VAL A C 1
ATOM 704 O O . VAL A 1 120 ? 14.840 21.927 68.418 1.00 42.07 181 VAL A O 1
ATOM 708 N N . ALA A 1 121 ? 15.307 22.969 70.356 1.00 41.74 182 ALA A N 1
ATOM 709 C CA . ALA A 1 121 ? 13.972 22.765 70.901 1.00 41.18 182 ALA A CA 1
ATOM 710 C C . ALA A 1 121 ? 12.970 23.606 70.127 1.00 40.89 182 ALA A C 1
ATOM 711 O O . ALA A 1 121 ? 13.228 24.769 69.816 1.00 41.01 182 ALA A O 1
ATOM 713 N N . LEU A 1 122 ? 11.825 23.007 69.829 1.00 40.48 183 LEU A N 1
ATOM 714 C CA . LEU A 1 122 ? 10.764 23.667 69.085 1.00 40.08 183 LEU A CA 1
ATOM 715 C C . LEU A 1 122 ? 10.385 25.027 69.683 1.00 39.91 183 LEU A C 1
ATOM 716 O O . LEU A 1 122 ? 9.988 25.951 68.958 1.00 39.71 183 LEU A O 1
ATOM 721 N N . SER A 1 123 ? 10.520 25.155 71.003 1.00 39.45 184 SER A N 1
ATOM 722 C CA . SER A 1 123 ? 10.181 26.404 71.688 1.00 38.88 184 SER A CA 1
ATOM 723 C C . SER A 1 123 ? 11.048 27.565 71.229 1.00 38.66 184 SER A C 1
ATOM 724 O O . SER A 1 123 ? 10.713 28.727 71.465 1.00 38.44 184 SER A O 1
ATOM 727 N N . ARG A 1 124 ? 12.169 27.255 70.588 1.00 38.45 185 ARG A N 1
ATOM 728 C CA . ARG A 1 124 ? 13.062 28.304 70.110 1.00 38.28 185 ARG A CA 1
ATOM 729 C C . ARG A 1 124 ? 12.411 29.169 69.050 1.00 37.25 185 ARG A C 1
ATOM 730 O O . ARG A 1 124 ? 12.773 30.333 68.881 1.00 37.51 185 ARG A O 1
ATOM 738 N N . LEU A 1 125 ? 11.445 28.604 68.341 1.00 36.44 186 LEU A N 1
ATOM 739 C CA . LEU A 1 125 ? 10.766 29.340 67.288 1.00 35.58 186 LEU A CA 1
ATOM 740 C C . LEU A 1 125 ? 10.154 30.633 67.780 1.00 34.94 186 LEU A C 1
ATOM 741 O O . LEU A 1 125 ? 10.081 31.614 67.035 1.00 34.97 186 LEU A O 1
ATOM 746 N N . HIS A 1 126 ? 9.729 30.652 69.039 1.00 33.46 187 HIS A N 1
ATOM 747 C CA . HIS A 1 126 ? 9.107 31.848 69.580 1.00 32.16 187 HIS A CA 1
ATOM 748 C C . HIS A 1 126 ? 9.958 33.098 69.420 1.00 31.36 187 HIS A C 1
ATOM 749 O O . HIS A 1 126 ? 9.441 34.171 69.104 1.00 30.73 187 HIS A O 1
ATOM 756 N N . ASP A 1 127 ? 11.260 32.976 69.647 1.00 30.39 188 ASP A N 1
ATOM 757 C CA . ASP A 1 127 ? 12.131 34.136 69.537 1.00 29.87 188 ASP A CA 1
ATOM 758 C C . ASP A 1 127 ? 12.716 34.390 68.140 1.00 29.51 188 ASP A C 1
ATOM 759 O O . ASP A 1 127 ? 13.447 35.357 67.938 1.00 29.15 188 ASP A O 1
ATOM 764 N N . GLU A 1 128 ? 12.384 33.537 67.180 1.00 28.92 189 GLU A N 1
ATOM 765 C CA . GLU A 1 128 ? 12.901 33.697 65.824 1.00 28.92 189 GLU A CA 1
ATOM 766 C C . GLU A 1 128 ? 12.114 34.666 64.956 1.00 28.24 189 GLU A C 1
ATOM 767 O O . GLU A 1 128 ? 10.884 34.700 64.998 1.00 28.66 189 GLU A O 1
ATOM 773 N N . LYS A 1 129 ? 12.838 35.474 64.186 1.00 27.34 190 LYS A N 1
ATOM 774 C CA . LYS A 1 129 ? 12.203 36.388 63.243 1.00 26.58 190 LYS A CA 1
ATOM 775 C C . LYS A 1 129 ? 12.271 35.592 61.944 1.00 25.33 190 LYS A C 1
ATOM 776 O O . LYS A 1 129 ? 13.359 35.227 61.494 1.00 24.95 190 LYS A O 1
ATOM 782 N N . LEU A 1 130 ? 11.115 35.310 61.353 1.00 24.65 191 LEU A N 1
ATOM 783 C CA . LEU A 1 130 ? 11.068 34.484 60.151 1.00 23.71 191 LEU A CA 1
ATOM 784 C C . LEU A 1 130 ? 10.723 35.117 58.818 1.00 23.18 191 LEU A C 1
ATOM 785 O O . LEU A 1 130 ? 10.016 36.121 58.732 1.00 22.51 191 LEU A O 1
ATOM 790 N N . VAL A 1 131 ? 11.247 34.480 57.777 1.00 22.70 192 VAL A N 1
ATOM 791 C CA . VAL A 1 131 ? 10.974 34.832 56.404 1.00 22.05 192 VAL A CA 1
ATOM 792 C C . VAL A 1 131 ? 10.288 33.540 55.979 1.00 21.70 192 VAL A C 1
ATOM 793 O O . VAL A 1 131 ? 10.895 32.477 56.037 1.00 21.57 192 VAL A O 1
ATOM 797 N N . LEU A 1 132 ? 9.033 33.625 55.570 1.00 21.59 193 LEU A N 1
ATOM 798 C CA . LEU A 1 132 ? 8.308 32.437 55.151 1.00 21.64 193 LEU A CA 1
ATOM 799 C C . LEU A 1 132 ? 7.637 32.583 53.795 1.00 21.90 193 LEU A C 1
ATOM 800 O O . LEU A 1 132 ? 7.471 33.703 53.280 1.00 20.60 193 LEU A O 1
ATOM 805 N N . LEU A 1 133 ? 7.258 31.434 53.230 1.00 21.95 194 LEU A N 1
ATOM 806 C CA . LEU A 1 133 ? 6.524 31.383 51.975 1.00 22.57 194 LEU A CA 1
ATOM 807 C C . LEU A 1 133 ? 5.151 31.946 52.348 1.00 23.03 194 LEU A C 1
ATOM 808 O O . LEU A 1 133 ? 4.730 31.841 53.500 1.00 22.26 194 LEU A O 1
ATOM 813 N N . SER A 1 134 ? 4.461 32.537 51.378 1.00 24.30 195 SER A N 1
ATOM 814 C CA . SER A 1 134 ? 3.150 33.123 51.617 1.00 25.27 195 SER A CA 1
ATOM 815 C C . SER A 1 134 ? 2.052 32.074 51.732 1.00 26.34 195 SER A C 1
ATOM 816 O O . SER A 1 134 ? 2.261 30.901 51.416 1.00 25.63 195 SER A O 1
ATOM 819 N N . ALA A 1 135 ? 0.887 32.524 52.196 1.00 27.85 196 ALA A N 1
ATOM 820 C CA . ALA A 1 135 ? -0.290 31.686 52.432 1.00 29.44 196 ALA A CA 1
ATOM 821 C C . ALA A 1 135 ? -0.802 30.809 51.291 1.00 30.33 196 ALA A C 1
ATOM 822 O O . ALA 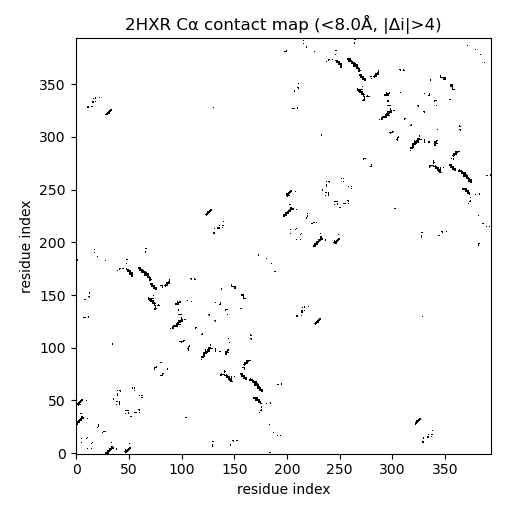A 1 135 ? -1.582 29.886 51.532 1.00 30.70 196 ALA A O 1
ATOM 824 N N . GLU A 1 136 ? -0.393 31.076 50.058 1.00 30.98 197 GLU A N 1
ATOM 825 C CA . GLU A 1 136 ? -0.888 30.252 48.965 1.00 31.99 197 GLU A CA 1
ATOM 826 C C . GLU A 1 136 ? -0.101 28.958 48.838 1.00 31.47 197 GLU A C 1
ATOM 827 O O . GLU A 1 136 ? -0.439 28.102 48.021 1.00 32.08 197 GLU A O 1
ATOM 833 N N . PHE A 1 137 ? 0.961 28.816 49.628 1.00 30.20 198 PHE A N 1
ATOM 834 C CA . PHE A 1 137 ? 1.749 27.593 49.576 1.00 28.83 198 PHE A CA 1
ATOM 835 C C . PHE A 1 137 ? 1.249 26.602 50.605 1.00 28.09 198 PHE A C 1
ATOM 836 O O . PHE A 1 137 ? 0.981 26.965 51.758 1.00 27.86 198 PHE A O 1
ATOM 844 N N . ALA A 1 138 ? 1.120 25.348 50.189 1.00 27.08 199 ALA A N 1
ATOM 845 C CA . ALA A 1 138 ? 0.655 24.304 51.087 1.00 26.21 199 ALA A CA 1
ATOM 846 C C . ALA A 1 138 ? 1.611 24.195 52.271 1.00 25.72 199 ALA A C 1
ATOM 847 O O . ALA A 1 138 ? 1.192 23.931 53.396 1.00 25.39 199 ALA A O 1
ATOM 849 N N . THR A 1 139 ? 2.899 24.395 52.010 1.00 25.03 200 THR A N 1
ATOM 850 C CA . THR A 1 139 ? 3.902 24.323 53.060 1.00 24.84 200 THR A CA 1
ATOM 851 C C . THR A 1 139 ? 3.635 25.394 54.130 1.00 24.96 200 THR A C 1
ATOM 852 O O . THR A 1 139 ? 3.773 25.133 55.326 1.00 24.71 200 THR A O 1
ATOM 856 N N . ARG A 1 140 ? 3.239 26.591 53.708 1.00 24.44 201 ARG A N 1
ATOM 857 C CA . ARG A 1 140 ? 2.937 27.645 54.673 1.00 25.02 201 ARG A CA 1
ATOM 858 C C . ARG A 1 140 ? 1.660 27.317 55.441 1.00 25.92 201 ARG A C 1
ATOM 859 O O . ARG A 1 140 ? 1.545 27.627 56.630 1.00 25.70 201 ARG A O 1
ATOM 867 N N . GLU A 1 141 ? 0.699 26.701 54.755 1.00 27.25 202 GLU A N 1
ATOM 868 C CA . GLU A 1 141 ? -0.564 26.317 55.380 1.00 28.87 202 GLU A CA 1
ATOM 869 C C . GLU A 1 141 ? -0.299 25.323 56.507 1.00 28.77 202 GLU A C 1
ATOM 870 O O . GLU A 1 141 ? -0.834 25.459 57.609 1.00 28.80 202 GLU A O 1
ATOM 876 N N . GLN A 1 142 ? 0.526 24.322 56.215 1.00 28.95 203 GLN A N 1
ATOM 877 C CA . GLN A 1 142 ? 0.884 23.303 57.192 1.00 29.33 203 GLN A CA 1
ATOM 878 C C . GLN A 1 142 ? 1.656 23.942 58.352 1.00 29.20 203 GLN A C 1
ATOM 879 O O . GLN A 1 142 ? 1.402 23.637 59.523 1.00 28.67 203 GLN A O 1
ATOM 885 N N . ILE A 1 143 ? 2.591 24.833 58.024 1.00 28.68 204 ILE A N 1
ATOM 886 C CA . ILE A 1 143 ? 3.374 25.510 59.050 1.00 28.53 204 ILE A CA 1
ATOM 887 C C . ILE A 1 143 ? 2.440 26.222 60.022 1.00 28.89 204 ILE A C 1
ATOM 888 O O . ILE A 1 143 ? 2.536 26.041 61.236 1.00 29.11 204 ILE A O 1
ATOM 893 N N . ASP A 1 144 ? 1.531 27.031 59.492 1.00 29.35 205 ASP A N 1
ATOM 894 C CA . ASP A 1 144 ? 0.613 27.755 60.357 1.00 30.04 205 ASP A CA 1
ATOM 895 C C . ASP A 1 144 ? -0.174 26.787 61.232 1.00 30.48 205 ASP A C 1
ATOM 896 O O . ASP A 1 144 ? -0.220 26.934 62.445 1.00 30.20 205 ASP A O 1
ATOM 901 N N . HIS A 1 145 ? -0.771 25.784 60.605 1.00 31.31 206 HIS A N 1
ATOM 902 C CA . HIS A 1 145 ? -1.572 24.812 61.326 1.00 32.37 206 HIS A CA 1
ATOM 903 C C . HIS A 1 145 ? -0.837 24.146 62.479 1.00 32.65 206 HIS A C 1
ATOM 904 O O . HIS A 1 145 ? -1.312 24.165 63.612 1.00 32.98 206 HIS A O 1
ATOM 911 N N . TYR A 1 146 ? 0.328 23.572 62.205 1.00 33.21 207 TYR A N 1
ATOM 912 C CA . TYR A 1 146 ? 1.079 22.895 63.251 1.00 33.84 207 TYR A CA 1
ATOM 913 C C . TYR A 1 146 ? 1.752 23.803 64.274 1.00 34.12 207 TYR A C 1
ATOM 914 O O . TYR A 1 146 ? 2.087 23.352 65.370 1.00 33.92 207 TYR A O 1
ATOM 923 N N . CYS A 1 147 ? 1.949 25.074 63.924 1.00 34.21 208 CYS A N 1
ATOM 924 C CA . CYS A 1 147 ? 2.541 26.029 64.855 1.00 34.42 208 CYS A CA 1
ATOM 925 C C . CYS A 1 147 ? 1.428 26.363 65.833 1.00 35.25 208 CYS A C 1
ATOM 926 O O . CYS A 1 147 ? 1.626 26.407 67.048 1.00 34.99 208 CYS A O 1
ATOM 929 N N . GLU A 1 148 ? 0.246 26.598 65.280 1.00 36.11 209 GLU A N 1
ATOM 930 C CA . GLU A 1 148 ? -0.919 26.918 66.083 1.00 37.06 209 GLU A CA 1
ATOM 931 C C . GLU A 1 148 ? -1.167 25.764 67.045 1.00 36.78 209 GLU A C 1
ATOM 932 O O . GLU A 1 148 ? -1.365 25.969 68.239 1.00 36.71 209 GLU A O 1
ATOM 938 N N . LYS A 1 149 ? -1.133 24.552 66.508 1.00 37.04 210 LYS A N 1
ATOM 939 C CA . LYS A 1 149 ? -1.365 23.344 67.288 1.00 37.18 210 LYS A CA 1
ATOM 940 C C . LYS A 1 149 ? -0.358 23.189 68.429 1.00 37.06 210 LYS A C 1
ATOM 941 O O . LYS A 1 149 ? -0.715 22.759 69.528 1.00 37.04 210 LYS A O 1
ATOM 947 N N . ALA A 1 150 ? 0.896 23.549 68.171 1.00 36.54 211 ALA A N 1
ATOM 948 C CA . ALA A 1 150 ? 1.947 23.436 69.181 1.00 36.21 211 ALA A CA 1
ATOM 949 C C . ALA A 1 150 ? 2.041 24.671 70.078 1.00 36.11 211 ALA A C 1
ATOM 950 O O . ALA A 1 150 ? 2.918 24.756 70.938 1.00 35.56 211 ALA A O 1
ATOM 952 N N . GLY A 1 151 ? 1.133 25.622 69.881 1.00 36.13 212 GLY A N 1
ATOM 953 C CA . GLY A 1 151 ? 1.150 26.838 70.678 1.00 36.39 212 GLY A CA 1
ATOM 954 C C . GLY A 1 151 ? 2.332 27.744 70.361 1.00 36.76 212 GLY A C 1
ATOM 955 O O . GLY A 1 151 ? 2.862 28.416 71.246 1.00 36.64 212 GLY A O 1
ATOM 956 N N . LEU A 1 152 ? 2.743 27.768 69.094 1.00 37.02 213 LEU A N 1
ATOM 957 C CA . LEU A 1 152 ? 3.874 28.587 68.655 1.00 37.09 213 LEU A CA 1
ATOM 958 C C . LEU A 1 152 ? 3.430 29.682 67.694 1.00 37.06 213 LEU A C 1
ATOM 959 O O . LEU A 1 152 ? 2.767 29.402 66.692 1.00 36.51 213 LEU A O 1
ATOM 964 N N . HIS A 1 153 ? 3.809 30.925 67.981 1.00 36.90 214 HIS A N 1
ATOM 965 C CA . HIS A 1 153 ? 3.425 32.036 67.117 1.00 37.10 214 HIS A CA 1
ATOM 966 C C . HIS A 1 153 ? 4.593 32.971 66.829 1.00 36.81 214 HIS A C 1
ATOM 967 O O . HIS A 1 153 ? 4.580 34.141 67.220 1.00 36.61 214 HIS A O 1
ATOM 974 N N . PRO A 1 154 ? 5.622 32.466 66.130 1.00 36.25 215 PRO A N 1
ATOM 975 C CA . PRO A 1 154 ? 6.789 33.290 65.810 1.00 35.78 215 PRO A CA 1
ATOM 976 C C . PRO A 1 154 ? 6.438 34.498 64.947 1.00 35.04 215 PRO A C 1
ATOM 977 O O . PRO A 1 154 ? 5.437 34.502 64.235 1.00 35.02 215 PRO A O 1
ATOM 981 N N . GLN A 1 155 ? 7.273 35.523 65.017 1.00 34.17 216 GLN A N 1
ATOM 982 C CA . GLN A 1 155 ? 7.047 36.726 64.239 1.00 33.56 216 GLN A CA 1
ATOM 983 C C . GLN A 1 155 ? 7.549 36.558 62.812 1.00 32.27 216 GLN A C 1
ATOM 984 O O . GLN A 1 155 ? 8.692 36.176 62.577 1.00 31.85 216 GLN A O 1
ATOM 990 N N . VAL A 1 156 ? 6.671 36.830 61.858 1.00 31.15 217 VAL A N 1
ATOM 991 C CA . VAL A 1 156 ? 7.021 36.710 60.451 1.00 29.85 217 VAL A CA 1
ATOM 992 C C . VAL A 1 156 ? 7.256 38.120 59.940 1.00 29.19 217 VAL A C 1
ATOM 993 O O . VAL A 1 156 ? 6.315 38.883 59.741 1.00 29.00 217 VAL A O 1
ATOM 997 N N . VAL A 1 157 ? 8.519 38.468 59.742 1.00 27.96 218 VAL A N 1
ATOM 998 C CA . VAL A 1 157 ? 8.849 39.803 59.282 1.00 27.72 218 VAL A CA 1
ATOM 999 C C . VAL A 1 157 ? 8.887 39.938 57.766 1.00 27.48 218 VAL A C 1
ATO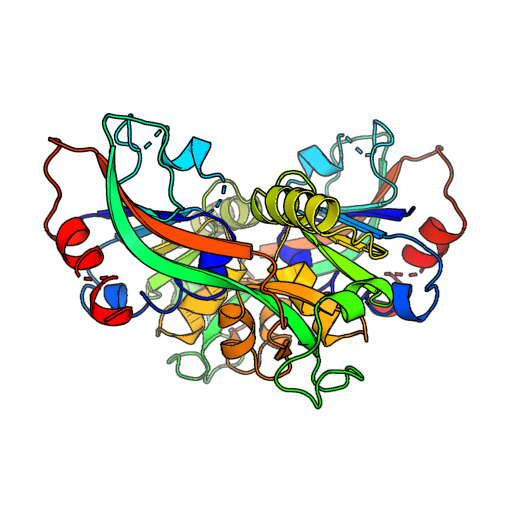M 1000 O O . VAL A 1 157 ? 8.760 41.039 57.235 1.00 27.85 218 VAL A O 1
ATOM 1004 N N . ILE A 1 158 ? 9.057 38.825 57.069 1.00 27.02 219 ILE A N 1
ATOM 1005 C CA . ILE A 1 158 ? 9.103 38.863 55.618 1.00 26.88 219 ILE A CA 1
ATOM 1006 C C . ILE A 1 158 ? 8.407 37.656 55.024 1.00 26.89 219 ILE A C 1
ATOM 1007 O O . ILE A 1 158 ? 8.556 36.546 55.528 1.00 26.61 219 ILE A O 1
ATOM 1012 N N . GLU A 1 159 ? 7.633 37.891 53.966 1.00 26.93 220 GLU A N 1
ATOM 1013 C CA . GLU A 1 159 ? 6.944 36.824 53.256 1.00 27.65 220 GLU A CA 1
ATOM 1014 C C . GLU A 1 159 ? 7.276 36.964 51.781 1.00 26.92 220 GLU A C 1
ATOM 1015 O O . GLU A 1 159 ? 7.358 38.083 51.268 1.00 26.57 220 GLU A O 1
ATOM 1021 N N . ALA A 1 160 ? 7.459 35.831 51.106 1.00 25.87 221 ALA A N 1
ATOM 1022 C CA . ALA A 1 160 ? 7.774 35.816 49.678 1.00 25.23 221 ALA A CA 1
ATOM 1023 C C . ALA A 1 160 ? 7.074 34.616 49.055 1.00 24.65 221 ALA A C 1
ATOM 1024 O O . ALA A 1 160 ? 6.886 33.599 49.721 1.00 25.28 221 ALA A O 1
ATOM 1026 N N . ASN A 1 161 ? 6.689 34.730 47.787 1.00 23.91 222 ASN A N 1
ATOM 1027 C CA . ASN A 1 161 ? 5.996 33.641 47.110 1.00 23.39 222 ASN A CA 1
ATOM 1028 C C . ASN A 1 161 ? 6.990 32.846 46.275 1.00 23.39 222 ASN A C 1
ATOM 1029 O O . ASN A 1 161 ? 6.653 32.321 45.212 1.00 23.35 222 ASN A O 1
ATOM 1034 N N . SER A 1 162 ? 8.219 32.762 46.778 1.00 23.04 223 SER A N 1
ATOM 1035 C CA . SER A 1 162 ? 9.293 32.047 46.108 1.00 23.09 223 SER A CA 1
ATOM 1036 C C . SER A 1 162 ? 10.293 31.435 47.087 1.00 22.93 223 SER A C 1
ATOM 1037 O O . SER A 1 162 ? 10.821 32.130 47.956 1.00 23.14 223 SER A O 1
ATOM 1040 N N . ILE A 1 163 ? 10.576 30.148 46.935 1.00 22.44 224 ILE A N 1
ATOM 1041 C CA . ILE A 1 163 ? 11.547 29.501 47.809 1.00 22.47 224 ILE A CA 1
ATOM 1042 C C . ILE A 1 163 ? 12.942 30.084 47.562 1.00 22.30 224 ILE A C 1
ATOM 1043 O O . ILE A 1 163 ? 13.683 30.332 48.506 1.00 22.03 224 ILE A O 1
ATOM 1048 N N . SER A 1 164 ? 13.297 30.314 46.300 1.00 22.01 225 SER A N 1
ATOM 1049 C CA . SER A 1 164 ? 14.609 30.874 45.999 1.00 22.31 225 SER A CA 1
ATOM 1050 C C . SER A 1 164 ? 14.751 32.246 46.666 1.00 21.62 225 SER A C 1
ATOM 1051 O O . SER A 1 164 ? 15.803 32.566 47.202 1.00 22.10 225 SER A O 1
ATOM 1054 N N . ALA A 1 165 ? 13.692 33.047 46.655 1.00 21.56 226 ALA A N 1
ATOM 1055 C CA . ALA A 1 165 ? 13.756 34.364 47.287 1.00 21.55 226 ALA A CA 1
ATOM 1056 C C . ALA A 1 165 ? 13.966 34.232 48.800 1.00 21.66 226 ALA A C 1
ATOM 1057 O O . ALA A 1 165 ? 14.720 34.998 49.399 1.00 21.73 226 ALA A O 1
ATOM 1059 N N . VAL A 1 166 ? 13.294 33.259 49.414 1.00 21.43 227 VAL A N 1
ATOM 1060 C CA . VAL A 1 166 ? 13.431 33.030 50.850 1.00 21.13 227 VAL A CA 1
ATOM 1061 C C . VAL A 1 166 ? 14.873 32.647 51.171 1.00 21.64 227 VAL A C 1
ATOM 1062 O O . VAL A 1 166 ? 15.479 33.201 52.075 1.00 21.30 227 VAL A O 1
ATOM 1066 N N . LEU A 1 167 ? 15.420 31.697 50.421 1.00 22.62 228 LEU A N 1
ATOM 1067 C CA . LEU A 1 167 ? 16.795 31.251 50.634 1.00 23.81 228 LEU A CA 1
ATOM 1068 C C . LEU A 1 167 ? 17.805 32.398 50.507 1.00 25.01 228 LEU A C 1
ATOM 1069 O O . LEU A 1 167 ? 18.766 32.481 51.277 1.00 24.81 228 LEU A O 1
ATOM 1074 N N . GLU A 1 168 ? 17.575 33.279 49.538 1.00 26.15 229 GLU A N 1
ATOM 1075 C CA . GLU A 1 168 ? 18.458 34.419 49.306 1.00 27.95 229 GLU A CA 1
ATOM 1076 C C . GLU A 1 168 ? 18.435 35.341 50.518 1.00 27.67 229 GLU A C 1
ATOM 1077 O O . GLU A 1 168 ? 19.476 35.847 50.972 1.00 27.06 229 GLU A O 1
ATOM 1083 N N . LEU A 1 169 ? 17.229 35.554 51.032 1.00 27.31 230 LEU A N 1
ATOM 1084 C CA . LEU A 1 169 ? 17.031 36.402 52.192 1.00 27.27 230 LEU A CA 1
ATOM 1085 C C . LEU A 1 169 ? 17.720 35.822 53.423 1.00 27.84 230 LEU A C 1
ATOM 1086 O O . LEU A 1 169 ? 18.365 36.557 54.174 1.00 27.67 230 LEU A O 1
ATOM 1091 N N . ILE A 1 170 ? 17.603 34.511 53.635 1.00 28.29 231 ILE A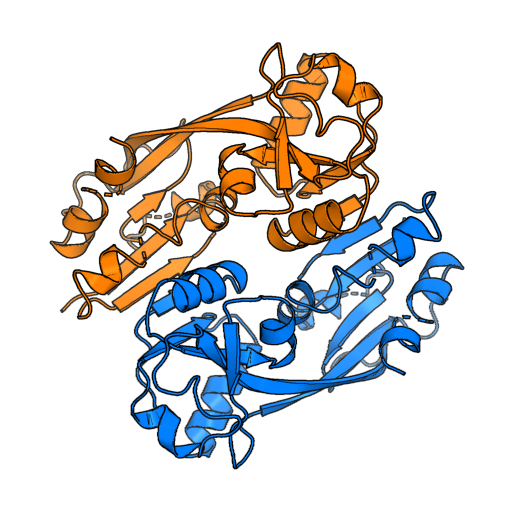 N 1
ATOM 1092 C CA . ILE A 1 170 ? 18.237 33.922 54.805 1.00 29.47 231 ILE A CA 1
ATOM 1093 C C . ILE A 1 170 ? 19.758 33.934 54.707 1.00 30.01 231 ILE A C 1
ATOM 1094 O O . ILE A 1 170 ? 20.433 34.114 55.719 1.00 30.14 231 ILE A O 1
ATOM 1099 N N . ARG A 1 171 ? 20.315 33.757 53.512 1.00 30.52 232 ARG A N 1
ATOM 1100 C CA . ARG A 1 171 ? 21.767 33.781 53.429 1.00 31.44 232 ARG A CA 1
ATOM 1101 C C . ARG A 1 171 ? 22.338 35.165 53.675 1.00 31.30 232 ARG A C 1
ATOM 1102 O O . ARG A 1 171 ? 23.449 35.295 54.184 1.00 31.45 232 ARG A O 1
ATOM 1110 N N . ARG A 1 172 ? 21.566 36.196 53.359 1.00 30.91 233 ARG A N 1
ATOM 1111 C CA . ARG A 1 172 ? 22.039 37.561 53.527 1.00 31.14 233 ARG A CA 1
ATOM 1112 C C . ARG A 1 172 ? 21.645 38.262 54.822 1.00 30.78 233 ARG A C 1
ATOM 1113 O O . ARG A 1 172 ? 22.035 39.404 55.040 1.00 31.41 233 ARG A O 1
ATOM 1121 N N . THR A 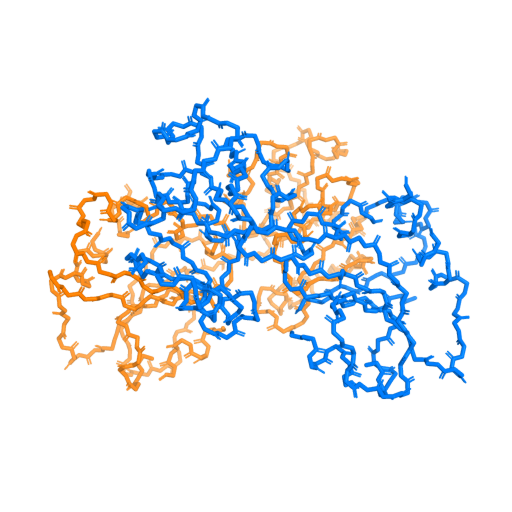1 173 ? 20.893 37.579 55.684 1.00 29.92 234 THR A N 1
ATOM 1122 C CA . THR A 1 173 ? 20.459 38.158 56.950 1.00 28.93 234 THR A CA 1
ATOM 1123 C C . THR A 1 173 ? 20.628 37.153 58.079 1.00 29.13 234 THR A C 1
ATOM 1124 O O . THR A 1 173 ? 21.170 36.069 57.877 1.00 29.39 234 THR A O 1
ATOM 1128 N N . SER A 1 174 ? 20.172 37.519 59.271 1.00 28.83 235 SER A N 1
ATOM 1129 C CA . SER A 1 174 ? 20.254 36.618 60.415 1.00 29.28 235 SER A CA 1
ATOM 1130 C C . SER A 1 174 ? 18.864 36.072 60.702 1.00 28.37 235 SER A C 1
ATOM 1131 O O . SER A 1 174 ? 18.570 35.640 61.813 1.00 28.71 235 SER A O 1
ATOM 1134 N N . LEU A 1 175 ? 18.005 36.106 59.690 1.00 27.01 236 LEU A N 1
ATOM 1135 C CA . LEU A 1 175 ? 16.650 35.604 59.846 1.00 25.71 236 LEU A CA 1
ATOM 1136 C C . LEU A 1 175 ? 16.684 34.108 59.610 1.00 24.26 236 LEU A C 1
ATOM 1137 O O . LEU A 1 175 ? 17.704 33.554 59.194 1.00 23.92 236 LEU A O 1
ATOM 1142 N N . SER A 1 176 ? 15.574 33.446 59.890 1.00 22.88 237 SER A N 1
ATOM 1143 C CA . SER A 1 176 ? 15.499 32.015 59.660 1.00 21.44 237 SER A CA 1
ATOM 1144 C C . SER A 1 176 ? 14.192 31.723 58.951 1.00 20.53 237 SER A C 1
ATOM 1145 O O . SER A 1 176 ? 13.328 32.592 58.836 1.00 19.61 237 SER A O 1
ATOM 1148 N N . THR A 1 177 ? 14.065 30.508 58.438 1.00 20.25 238 THR A N 1
ATOM 1149 C CA . THR A 1 177 ? 12.841 30.106 57.772 1.00 19.81 238 THR A CA 1
ATOM 1150 C C . THR A 1 177 ? 12.553 28.657 58.150 1.00 20.41 238 THR A C 1
ATOM 1151 O O . THR A 1 177 ? 13.386 27.987 58.769 1.00 20.03 238 THR A O 1
ATOM 1155 N N . LEU A 1 178 ? 11.365 28.185 57.798 1.00 20.82 239 LEU A N 1
ATOM 1156 C CA . LEU A 1 178 ? 10.975 26.810 58.078 1.00 21.66 239 LEU A CA 1
ATOM 1157 C C . LEU A 1 178 ? 10.765 26.159 56.724 1.00 22.15 239 LEU A C 1
ATOM 1158 O O . LEU A 1 178 ? 9.813 26.485 56.014 1.00 21.85 239 LEU A O 1
ATOM 1163 N N . LEU A 1 179 ? 11.659 25.243 56.373 1.00 22.74 240 LEU A N 1
ATOM 1164 C CA . LEU A 1 179 ? 11.610 24.563 55.082 1.00 23.54 240 LEU A CA 1
ATOM 1165 C C . LEU A 1 179 ? 12.145 23.144 55.228 1.00 24.00 240 LEU A C 1
ATOM 1166 O O . LEU A 1 179 ? 12.753 22.809 56.246 1.00 23.98 240 LEU A O 1
ATOM 1171 N N . PRO A 1 180 ? 11.910 22.290 54.217 1.00 24.31 241 PRO A N 1
ATOM 1172 C CA . PRO A 1 180 ? 12.394 20.904 54.256 1.00 24.55 241 PRO A CA 1
ATOM 1173 C C . PRO A 1 180 ? 13.909 20.926 54.447 1.00 24.89 241 PRO A C 1
ATOM 1174 O O . PRO A 1 180 ? 14.623 21.656 53.752 1.00 24.25 241 PRO A O 1
ATOM 1178 N N . ALA A 1 181 ? 14.385 20.126 55.394 1.00 25.44 242 ALA A N 1
ATOM 1179 C CA . ALA A 1 181 ? 15.808 20.040 55.708 1.00 25.83 242 ALA A CA 1
ATOM 1180 C C . ALA A 1 181 ? 16.670 19.707 54.499 1.00 26.06 242 ALA A C 1
ATOM 1181 O O . ALA A 1 181 ? 17.817 20.133 54.406 1.00 26.07 242 ALA A O 1
ATOM 1183 N N . ALA A 1 182 ? 16.110 18.952 53.563 1.00 26.60 243 ALA A N 1
ATOM 1184 C CA . ALA A 1 182 ? 16.853 18.556 52.375 1.00 27.57 243 ALA A CA 1
ATOM 1185 C C . ALA A 1 182 ? 17.338 19.735 51.535 1.00 28.09 243 ALA A C 1
ATOM 1186 O O . ALA A 1 182 ? 18.315 19.621 50.805 1.00 28.39 243 ALA A O 1
ATOM 1188 N N . ILE A 1 183 ? 16.661 20.871 51.638 1.00 28.88 244 ILE A N 1
ATOM 1189 C CA . ILE A 1 183 ? 17.060 22.045 50.870 1.00 29.81 244 ILE A CA 1
ATOM 1190 C C . ILE A 1 183 ? 18.405 22.628 51.320 1.00 31.19 244 ILE A C 1
ATOM 1191 O O . ILE A 1 183 ? 19.196 23.087 50.492 1.00 30.76 244 ILE A O 1
ATOM 1196 N N . ALA A 1 184 ? 18.669 22.597 52.626 1.00 32.83 245 ALA A N 1
ATOM 1197 C CA . ALA A 1 184 ? 19.918 23.144 53.168 1.00 34.94 245 ALA A CA 1
ATOM 1198 C C . ALA A 1 184 ? 21.145 22.400 52.642 1.00 36.35 245 ALA A C 1
ATOM 1199 O O . ALA A 1 184 ? 22.189 23.002 52.391 1.00 36.76 245 ALA A O 1
ATOM 1201 N N . THR A 1 185 ? 21.009 21.092 52.472 1.00 38.38 246 THR A N 1
ATOM 1202 C CA . THR A 1 185 ? 22.098 20.273 51.964 1.00 40.67 246 THR A CA 1
ATOM 1203 C C . THR A 1 185 ? 22.581 20.783 50.602 1.00 41.95 246 THR A C 1
ATOM 1204 O O . THR A 1 185 ? 23.780 20.765 50.308 1.00 42.59 246 THR A O 1
ATOM 1208 N N . GLN A 1 186 ? 21.644 21.249 49.785 1.00 43.15 247 GLN A N 1
ATOM 1209 C CA . GLN A 1 186 ? 21.957 21.754 48.451 1.00 44.50 247 GLN A CA 1
ATOM 1210 C C . GLN A 1 186 ? 22.768 23.039 48.447 1.00 45.12 247 GLN A C 1
ATOM 1211 O O . GLN A 1 186 ? 23.490 23.315 47.490 1.00 45.60 247 GLN A O 1
ATOM 1217 N N . HIS A 1 187 ? 22.649 23.829 49.507 1.00 45.82 248 HIS A N 1
ATOM 1218 C CA . HIS A 1 187 ? 23.350 25.105 49.562 1.00 46.35 248 HIS A CA 1
ATOM 1219 C C . HIS A 1 187 ? 24.382 25.204 50.673 1.00 46.80 248 HIS A C 1
ATOM 1220 O O . HIS A 1 187 ? 24.097 24.969 51.852 1.00 47.38 248 HIS A O 1
ATOM 1227 N N . ASP A 1 188 ? 25.591 25.561 50.265 1.00 46.87 249 ASP A N 1
ATOM 1228 C CA . ASP A 1 188 ? 26.731 25.697 51.154 1.00 46.84 249 ASP A CA 1
ATOM 1229 C C . ASP A 1 188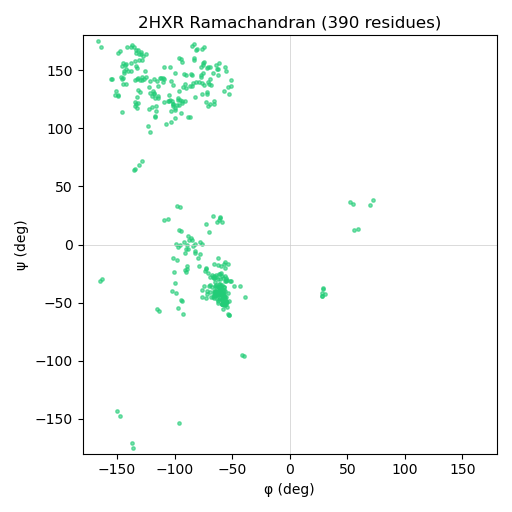 ? 26.499 26.596 52.371 1.00 46.00 249 ASP A C 1
ATOM 1230 O O . ASP A 1 188 ? 26.595 26.146 53.511 1.00 45.92 249 ASP A O 1
ATOM 1235 N N . GLY A 1 189 ? 26.192 27.865 52.125 1.00 45.06 250 GLY A N 1
ATOM 1236 C CA . GLY A 1 189 ? 25.978 28.800 53.214 1.00 43.89 250 GLY A CA 1
ATOM 1237 C C . GLY A 1 189 ? 24.696 28.640 54.011 1.00 43.06 250 GLY A C 1
ATOM 1238 O O . GLY A 1 189 ? 24.297 29.560 54.723 1.00 43.16 250 GLY A O 1
ATOM 1239 N N . LEU A 1 190 ? 24.044 27.486 53.907 1.00 42.00 251 LEU A N 1
ATOM 1240 C CA . LEU A 1 190 ? 22.800 27.261 54.643 1.00 40.56 251 LEU A CA 1
ATOM 1241 C C . LEU A 1 190 ? 22.843 25.971 55.424 1.00 39.57 251 LEU A C 1
ATOM 1242 O O . LEU A 1 190 ? 23.411 24.982 54.974 1.00 39.34 251 LEU A O 1
ATOM 1247 N N . LYS A 1 191 ? 22.234 25.989 56.602 1.00 38.44 252 LYS A N 1
ATOM 1248 C CA . LYS A 1 191 ? 22.198 24.817 57.447 1.00 37.47 252 LYS A CA 1
ATOM 1249 C C . LYS A 1 191 ? 20.780 24.563 57.945 1.00 36.52 252 LYS A C 1
ATOM 1250 O O . LYS A 1 191 ? 20.032 25.496 58.233 1.00 36.15 252 LYS A O 1
ATOM 1256 N N . ALA A 1 192 ? 20.420 23.291 58.042 1.00 35.49 253 ALA A N 1
ATOM 1257 C CA . ALA A 1 192 ? 19.102 22.905 58.515 1.00 35.32 253 ALA A CA 1
ATOM 1258 C C . ALA A 1 192 ? 19.212 22.455 59.962 1.00 35.41 253 ALA A C 1
ATOM 1259 O O . ALA A 1 192 ? 19.947 21.511 60.269 1.00 35.63 253 ALA A O 1
ATOM 1261 N N . ILE A 1 193 ? 18.487 23.124 60.853 1.00 35.12 254 ILE A N 1
ATOM 1262 C CA . ILE A 1 193 ? 18.514 22.765 62.269 1.00 35.07 254 ILE A CA 1
ATOM 1263 C C . ILE A 1 193 ? 17.289 21.927 62.579 1.00 35.03 254 ILE A C 1
ATOM 1264 O O . ILE A 1 193 ? 16.168 22.414 62.486 1.00 34.82 254 ILE A O 1
ATOM 1269 N N . SER A 1 194 ? 17.487 20.672 62.953 1.00 35.54 255 SER A N 1
ATOM 1270 C CA . SER A 1 194 ? 16.352 19.820 63.268 1.00 36.17 255 SER A CA 1
ATOM 1271 C C . SER A 1 194 ? 15.588 20.393 64.466 1.00 36.56 255 SER A C 1
ATOM 1272 O O . SER A 1 194 ? 16.175 20.998 65.369 1.00 35.61 255 SER A O 1
ATOM 1275 N N . LEU A 1 195 ? 14.272 20.222 64.448 1.00 37.17 256 LEU A N 1
ATOM 1276 C CA . LEU A 1 195 ? 13.424 20.701 65.530 1.00 38.28 256 LEU A CA 1
ATOM 1277 C C . LEU A 1 195 ? 13.150 19.539 66.471 1.00 39.06 256 LEU A C 1
ATOM 1278 O O . LEU A 1 195 ? 12.650 18.504 66.031 1.00 39.24 256 LEU A O 1
ATOM 1283 N N . ALA A 1 196 ? 13.470 19.714 67.754 1.00 39.77 257 ALA A N 1
ATOM 1284 C CA . ALA A 1 196 ? 13.263 18.663 68.750 1.00 40.56 257 ALA A CA 1
ATOM 1285 C C . ALA A 1 196 ? 11.908 18.014 68.475 1.00 40.91 257 ALA A C 1
ATOM 1286 O O . ALA A 1 196 ? 11.828 17.094 67.650 1.00 41.75 257 ALA A O 1
ATOM 1288 N N . PRO A 1 197 ? 10.829 18.446 69.156 1.00 40.95 258 PRO A N 1
ATOM 1289 C CA . PRO A 1 197 ? 9.622 17.719 68.743 1.00 40.51 258 PRO A CA 1
ATOM 1290 C C . PRO A 1 197 ? 9.454 18.161 67.289 1.00 40.12 258 PRO A C 1
ATOM 1291 O O . PRO A 1 197 ? 9.358 19.356 67.017 1.00 40.10 258 PRO A O 1
ATOM 1295 N N . PRO A 1 198 ? 9.460 17.217 66.336 1.00 39.66 259 PRO A N 1
ATOM 1296 C CA . PRO A 1 198 ? 9.301 17.656 64.946 1.00 39.33 259 PRO A CA 1
ATOM 1297 C C . PRO A 1 198 ? 8.033 18.485 64.766 1.00 39.00 259 PRO A C 1
ATOM 1298 O O . PRO A 1 198 ? 7.049 18.288 65.479 1.00 39.11 259 PRO A O 1
ATOM 1302 N N . LEU A 1 199 ? 8.073 19.418 63.819 1.00 38.59 260 LEU A N 1
ATOM 1303 C CA . LEU A 1 199 ? 6.950 20.306 63.540 1.00 38.20 260 LEU A CA 1
ATOM 1304 C C . LEU A 1 199 ? 6.057 19.774 62.420 1.00 37.97 260 LEU A C 1
ATOM 1305 O O . LEU A 1 199 ? 4.836 19.741 62.561 1.00 37.87 260 LEU A O 1
ATOM 1310 N N . LEU A 1 200 ? 6.661 19.354 61.310 1.00 37.62 261 LEU A N 1
ATOM 1311 C CA . LEU A 1 200 ? 5.892 18.819 60.184 1.00 36.97 261 LEU A CA 1
ATOM 1312 C C . LEU A 1 200 ? 6.657 17.761 59.398 1.00 36.54 261 LEU A C 1
ATOM 1313 O O . LEU A 1 200 ? 7.792 17.981 58.983 1.00 36.41 261 LEU A O 1
ATOM 1318 N N . GLU A 1 201 ? 6.028 16.607 59.212 1.00 36.34 262 GLU A N 1
ATOM 1319 C CA . GLU A 1 201 ? 6.613 15.514 58.447 1.00 36.36 262 GLU A CA 1
ATOM 1320 C C . GLU A 1 201 ? 5.551 15.078 57.446 1.00 35.44 262 GLU A C 1
ATOM 1321 O O . GLU A 1 201 ? 4.394 14.877 57.813 1.00 35.22 262 GLU A O 1
ATOM 1327 N N . ARG A 1 202 ? 5.940 14.955 56.182 1.00 34.18 263 ARG A N 1
ATOM 1328 C CA . ARG A 1 202 ? 4.998 14.565 55.139 1.00 33.16 263 ARG A CA 1
ATOM 1329 C C . ARG A 1 202 ? 5.611 13.490 54.263 1.00 32.23 263 ARG A C 1
ATOM 1330 O O . ARG A 1 202 ? 6.832 13.400 54.128 1.00 31.79 263 ARG A O 1
ATOM 1338 N N . THR A 1 203 ? 4.761 12.669 53.663 1.00 31.62 264 THR A N 1
ATOM 1339 C CA . THR A 1 203 ? 5.254 11.623 52.792 1.00 30.76 264 THR A CA 1
ATOM 1340 C C . THR A 1 203 ? 5.090 12.061 51.358 1.00 30.45 264 THR A C 1
ATOM 1341 O O . THR A 1 203 ? 3.975 12.339 50.905 1.00 30.32 264 THR A O 1
ATOM 1345 N N . ALA A 1 204 ? 6.217 12.146 50.659 1.00 30.04 265 ALA A N 1
ATOM 1346 C CA . ALA A 1 204 ? 6.236 12.551 49.266 1.00 29.56 265 ALA A CA 1
ATOM 1347 C C . ALA A 1 204 ? 5.822 11.356 48.432 1.00 29.65 265 ALA A C 1
ATOM 1348 O O . ALA A 1 204 ? 6.231 10.230 48.716 1.00 29.34 265 ALA A O 1
ATOM 1350 N N . VAL A 1 205 ? 5.017 11.600 47.404 1.00 29.72 266 VAL A N 1
ATOM 1351 C CA . VAL A 1 205 ? 4.557 10.525 46.539 1.00 30.33 266 VAL A CA 1
ATOM 1352 C C . VAL A 1 205 ? 4.689 10.817 45.050 1.00 31.20 266 VAL A C 1
ATOM 1353 O O . VAL A 1 205 ? 4.645 11.965 44.608 1.00 30.59 266 VAL A O 1
ATOM 1357 N N . LEU A 1 206 ? 4.848 9.743 44.288 1.00 32.39 267 LEU A N 1
ATOM 1358 C CA . LEU A 1 206 ? 4.958 9.809 42.841 1.00 33.85 267 LEU A CA 1
ATOM 1359 C C . LEU A 1 206 ? 3.542 9.541 42.362 1.00 34.60 267 LEU A C 1
ATOM 1360 O O . LEU A 1 206 ? 2.902 8.603 42.833 1.00 34.52 267 LEU A O 1
ATOM 1365 N N . LEU A 1 207 ? 3.049 10.360 41.441 1.00 35.57 268 LEU A N 1
ATOM 1366 C CA . LEU A 1 207 ? 1.697 10.197 40.944 1.00 37.02 268 LEU A CA 1
ATOM 1367 C C . LEU A 1 207 ? 1.632 9.891 39.458 1.00 38.52 268 LEU A C 1
ATOM 1368 O O . LEU A 1 207 ? 2.396 10.435 38.663 1.00 38.23 268 LEU A O 1
ATOM 1373 N N . ARG A 1 208 ? 0.697 9.023 39.096 1.00 40.61 269 ARG A N 1
ATOM 1374 C CA . ARG A 1 208 ? 0.473 8.645 37.707 1.00 42.81 269 ARG A CA 1
ATOM 1375 C C . ARG A 1 208 ? -0.971 8.177 37.615 1.00 44.25 269 ARG A C 1
ATOM 1376 O O . ARG A 1 208 ? -1.481 7.544 38.538 1.00 44.33 269 ARG A O 1
ATOM 1384 N N . ARG A 1 209 ? -1.635 8.501 36.513 1.00 46.15 270 ARG A N 1
ATOM 1385 C CA . ARG A 1 209 ? -3.020 8.100 36.327 1.00 47.94 270 ARG A CA 1
ATOM 1386 C C . ARG A 1 209 ? -3.110 6.590 36.141 1.00 48.93 270 ARG A C 1
ATOM 1387 O O . ARG A 1 209 ? -2.515 6.026 35.226 1.00 49.02 270 ARG A O 1
ATOM 1395 N N . LYS A 1 210 ? -3.862 5.953 37.029 1.00 50.03 271 LYS A N 1
ATOM 1396 C CA . LYS A 1 210 ? -4.072 4.512 37.016 1.00 51.15 271 LYS A CA 1
ATOM 1397 C C . LYS A 1 210 ? -4.784 4.051 35.733 1.00 51.67 271 LYS A C 1
ATOM 1398 O O . LYS A 1 210 ? -5.544 4.804 35.119 1.00 51.64 271 LYS A O 1
ATOM 1404 N N . ASN A 1 211 ? -4.516 2.815 35.329 1.00 52.29 272 ASN A N 1
ATOM 1405 C CA . ASN A 1 211 ? -5.135 2.220 34.145 1.00 53.11 272 ASN A CA 1
ATOM 1406 C C . ASN A 1 211 ? -4.963 2.978 32.833 1.00 53.06 272 ASN A C 1
ATOM 1407 O O . ASN A 1 211 ? -5.638 2.687 31.847 1.00 53.38 272 ASN A O 1
ATOM 1412 N N . SER A 1 212 ? -4.066 3.956 32.828 1.00 53.06 273 SER A N 1
ATOM 1413 C CA . SER A 1 212 ? -3.757 4.728 31.625 1.00 52.68 273 SER A CA 1
ATOM 1414 C C . SER A 1 212 ? -2.268 4.472 31.533 1.00 52.30 273 SER A C 1
ATOM 1415 O O . SER A 1 212 ? -1.489 5.093 32.256 1.00 52.60 273 SER A O 1
ATOM 1418 N N . TRP A 1 213 ? -1.854 3.573 30.648 1.00 51.53 274 TRP A N 1
ATOM 1419 C CA . TRP A 1 213 ? -0.451 3.244 30.644 1.00 50.48 274 TRP A CA 1
ATOM 1420 C C . TRP A 1 213 ? 0.641 4.089 30.051 1.00 48.87 274 TRP A C 1
ATOM 1421 O O . TRP A 1 213 ? 0.478 4.824 29.084 1.00 48.67 274 TRP A O 1
ATOM 1432 N N . GLN A 1 214 ? 1.760 3.978 30.752 1.00 46.75 275 GLN A N 1
ATOM 1433 C CA . GLN A 1 214 ? 2.983 4.714 30.538 1.00 44.53 275 GLN A CA 1
ATOM 1434 C C . GLN A 1 214 ? 3.927 4.352 29.417 1.00 42.12 275 GLN A C 1
ATOM 1435 O O . GLN A 1 214 ? 4.018 3.203 28.984 1.00 41.90 275 GLN A O 1
ATOM 1441 N N . THR A 1 215 ? 4.649 5.375 28.973 1.00 38.97 276 THR A N 1
ATOM 1442 C CA . THR A 1 215 ? 5.641 5.245 27.921 1.00 35.70 276 THR A CA 1
ATOM 1443 C C . THR A 1 215 ? 6.908 4.682 28.556 1.00 33.68 276 THR A C 1
ATOM 1444 O O . THR A 1 215 ? 7.040 4.642 29.775 1.00 33.02 276 THR A O 1
ATOM 1448 N N . ALA A 1 216 ? 7.844 4.262 27.718 1.00 31.75 277 ALA A N 1
ATOM 1449 C CA . ALA A 1 216 ? 9.102 3.723 28.199 1.00 30.12 277 ALA A CA 1
ATOM 1450 C C . ALA A 1 216 ? 9.863 4.782 29.003 1.00 29.01 277 ALA A C 1
ATOM 1451 O O . ALA A 1 216 ? 10.514 4.462 30.002 1.00 28.70 277 ALA A O 1
ATOM 1453 N N . ALA A 1 217 ? 9.776 6.036 28.557 1.00 27.39 278 ALA A N 1
ATOM 1454 C CA . ALA A 1 217 ? 10.446 7.143 29.234 1.00 26.63 278 ALA A CA 1
ATOM 1455 C C . ALA A 1 217 ? 9.862 7.395 30.619 1.00 25.76 278 ALA A C 1
ATOM 1456 O O . ALA A 1 217 ? 10.602 7.577 31.581 1.00 24.91 278 ALA A O 1
ATOM 1458 N N . ALA A 1 218 ? 8.534 7.420 30.707 1.00 25.60 279 ALA A N 1
ATOM 1459 C CA . ALA A 1 218 ? 7.850 7.644 31.974 1.00 25.98 279 ALA A CA 1
ATOM 1460 C C . ALA A 1 218 ? 8.197 6.547 32.977 1.00 26.09 279 ALA A C 1
ATOM 1461 O O . ALA A 1 218 ? 8.448 6.824 34.152 1.00 25.79 279 ALA A O 1
ATOM 1463 N N . LYS A 1 219 ? 8.221 5.299 32.514 1.00 26.18 280 LYS A N 1
ATOM 1464 C CA . LYS A 1 219 ? 8.542 4.189 33.403 1.00 26.84 280 LYS A CA 1
ATOM 1465 C C . LYS A 1 219 ? 9.987 4.282 33.877 1.00 26.47 280 LYS A C 1
ATOM 1466 O O . LYS A 1 219 ? 10.281 4.065 35.052 1.00 26.28 280 LYS A O 1
ATOM 1472 N N . ALA A 1 220 ? 10.890 4.600 32.958 1.00 26.46 281 ALA A N 1
ATOM 1473 C CA . ALA A 1 220 ? 12.297 4.748 33.315 1.00 26.59 281 ALA A CA 1
ATOM 1474 C C . ALA A 1 220 ? 12.448 5.860 34.362 1.00 26.60 281 ALA A C 1
ATOM 1475 O O . ALA A 1 220 ? 13.203 5.720 35.325 1.00 26.23 281 ALA A O 1
ATOM 1477 N N . PHE A 1 221 ? 11.728 6.961 34.161 1.00 26.81 282 PHE A N 1
ATOM 1478 C CA . PHE A 1 221 ? 11.772 8.095 35.085 1.00 27.39 282 PHE A CA 1
ATOM 1479 C C . PHE A 1 221 ? 11.349 7.660 36.499 1.00 28.33 282 PHE A C 1
ATOM 1480 O O . PHE A 1 221 ? 12.044 7.929 37.481 1.00 28.01 282 PHE A O 1
ATOM 1488 N N . LEU A 1 222 ? 10.206 6.987 36.594 1.00 29.66 283 LEU A N 1
ATOM 1489 C CA . LEU A 1 222 ? 9.696 6.513 37.882 1.00 31.49 283 LEU A CA 1
ATOM 1490 C C . LEU A 1 222 ? 10.725 5.633 38.588 1.00 31.82 283 LEU A C 1
ATOM 1491 O O . LEU A 1 222 ? 10.979 5.788 39.781 1.00 31.88 283 LEU A O 1
ATOM 1496 N N . HIS A 1 223 ? 11.322 4.723 37.829 1.00 32.83 284 HIS A N 1
ATOM 1497 C CA . HIS A 1 223 ? 12.338 3.807 38.341 1.00 33.99 284 HIS A CA 1
ATOM 1498 C C . HIS A 1 223 ? 13.536 4.600 38.874 1.00 34.24 284 HIS A C 1
ATOM 1499 O O . HIS A 1 223 ? 14.049 4.313 39.959 1.00 33.77 284 HIS A O 1
ATOM 1514 N N . ALA A 1 225 ? 13.526 7.713 39.864 1.00 34.28 286 ALA A N 1
ATOM 1515 C CA . ALA A 1 225 ? 13.106 8.466 41.039 1.00 34.77 286 ALA A CA 1
ATOM 1516 C C . ALA A 1 225 ? 13.190 7.603 42.300 1.00 35.08 286 ALA A C 1
ATOM 1517 O O . ALA A 1 225 ? 13.555 8.084 43.367 1.00 34.90 286 ALA A O 1
ATOM 1519 N N . LEU A 1 226 ? 12.860 6.323 42.168 1.00 35.79 287 LEU A N 1
ATOM 1520 C CA . LEU A 1 226 ? 12.889 5.404 43.303 1.00 36.54 287 LEU A CA 1
ATOM 1521 C C . LEU A 1 226 ? 14.306 4.986 43.682 1.00 37.20 287 LEU A C 1
ATOM 1522 O O . LEU A 1 226 ? 14.637 4.856 44.862 1.00 36.81 287 LEU A O 1
ATOM 1527 N N . ASP A 1 227 ? 15.143 4.764 42.678 1.00 38.04 288 ASP A N 1
ATOM 1528 C CA . ASP A 1 227 ? 16.515 4.378 42.949 1.00 39.15 288 ASP A CA 1
ATOM 1529 C C . ASP A 1 227 ? 17.199 5.479 43.748 1.00 39.37 288 ASP A C 1
ATOM 1530 O O . ASP A 1 227 ? 17.874 5.206 44.737 1.00 39.47 288 ASP A O 1
ATOM 1535 N N . LYS A 1 228 ? 17.009 6.724 43.323 1.00 39.75 289 LYS A N 1
ATOM 1536 C CA . LYS A 1 228 ? 17.616 7.862 44.000 1.00 40.33 289 LYS A CA 1
ATOM 1537 C C . LYS A 1 228 ? 17.164 7.971 45.459 1.00 41.00 289 LYS A C 1
ATOM 1538 O O . LYS A 1 228 ? 17.880 8.527 46.295 1.00 41.34 289 LYS A O 1
ATOM 1544 N N . CYS A 1 229 ? 15.983 7.438 45.766 1.00 41.46 290 CYS A N 1
ATOM 1545 C CA . CYS A 1 229 ? 15.463 7.489 47.132 1.00 42.32 290 CYS A CA 1
ATOM 1546 C C . CYS A 1 229 ? 15.726 6.194 47.896 1.00 42.64 290 CYS A C 1
ATOM 1547 O O . CYS A 1 229 ? 15.579 6.144 49.116 1.00 42.68 290 CYS A O 1
ATOM 1550 N N . ALA A 1 230 ? 16.106 5.151 47.169 1.00 43.09 291 ALA A N 1
ATOM 1551 C CA . ALA A 1 230 ? 16.394 3.852 47.767 1.00 43.70 291 ALA A CA 1
ATOM 1552 C C . ALA A 1 230 ? 17.346 3.993 48.948 1.00 43.89 291 ALA A C 1
ATOM 1553 O O . ALA A 1 230 ? 18.567 4.105 48.711 1.00 44.26 291 ALA A O 1
ATOM 1555 N N . ARG B 1 29 ? 7.496 51.640 61.055 1.00 51.93 90 ARG B N 1
ATOM 1556 C CA . ARG B 1 29 ? 6.500 50.775 61.754 1.00 51.96 90 ARG B CA 1
ATOM 1557 C C . ARG B 1 29 ? 5.429 50.299 60.772 1.00 51.18 90 ARG B C 1
ATOM 1558 O O . ARG B 1 29 ? 4.437 49.686 61.171 1.00 51.87 90 ARG B O 1
ATOM 1566 N N . GLY B 1 30 ? 5.633 50.577 59.488 1.00 49.80 91 GLY B N 1
ATOM 1567 C CA . GLY B 1 30 ? 4.659 50.178 58.490 1.00 47.65 91 GLY B CA 1
ATOM 1568 C C . GLY B 1 30 ? 4.935 48.873 57.763 1.00 46.14 91 GLY B C 1
ATOM 1569 O O . GLY B 1 30 ? 5.599 47.970 58.278 1.00 45.76 91 GLY B O 1
ATOM 1570 N N . SER B 1 31 ? 4.402 48.780 56.549 1.00 44.66 92 SER B N 1
ATOM 1571 C CA . SER B 1 31 ? 4.560 47.601 55.712 1.00 42.91 92 SER B CA 1
ATOM 1572 C C . SER B 1 31 ? 4.993 48.032 54.321 1.00 41.33 92 SER B C 1
ATOM 1573 O O . SER B 1 31 ? 4.868 49.202 53.958 1.00 40.90 92 SER B O 1
ATOM 1576 N N . LEU B 1 32 ? 5.492 47.083 53.541 1.00 39.36 93 LEU B N 1
ATOM 1577 C CA . LEU B 1 32 ? 5.915 47.379 52.182 1.00 37.59 93 LEU B CA 1
ATOM 1578 C C . LEU B 1 32 ? 5.618 46.167 51.309 1.00 36.01 93 LEU B C 1
ATOM 1579 O O . LEU B 1 32 ? 6.189 45.093 51.505 1.00 35.36 93 LEU B O 1
ATOM 1584 N N . ARG B 1 33 ? 4.695 46.352 50.369 1.00 34.13 94 ARG B N 1
ATOM 1585 C CA . ARG B 1 33 ? 4.278 45.303 49.451 1.00 32.53 94 ARG B CA 1
ATOM 1586 C C . ARG B 1 33 ? 4.987 45.481 48.106 1.00 31.18 94 ARG B C 1
ATOM 1587 O O . ARG B 1 33 ? 4.706 46.404 47.346 1.00 30.19 94 ARG B O 1
ATOM 1595 N N . ILE B 1 34 ? 5.918 44.575 47.836 1.00 29.49 95 ILE B N 1
ATOM 1596 C CA . ILE B 1 34 ? 6.733 44.607 46.631 1.00 27.83 95 ILE B CA 1
ATOM 1597 C C . ILE B 1 34 ? 6.397 43.485 45.668 1.00 26.92 95 ILE B C 1
ATOM 1598 O O . ILE B 1 34 ? 6.162 42.349 46.086 1.00 27.10 95 ILE B O 1
ATOM 1603 N N . ALA B 1 35 ? 6.380 43.809 44.379 1.00 25.44 96 ALA B N 1
ATOM 1604 C CA . ALA B 1 35 ? 6.132 42.824 43.332 1.00 24.36 96 ALA B CA 1
ATOM 1605 C C . ALA B 1 35 ? 7.190 43.022 42.262 1.00 23.72 96 ALA B C 1
ATOM 1606 O O . ALA B 1 35 ? 7.573 44.152 41.951 1.00 23.51 96 ALA B O 1
ATOM 1608 N N . VAL B 1 36 ? 7.658 41.923 41.686 1.00 22.87 97 VAL B N 1
ATOM 1609 C CA . VAL B 1 36 ? 8.683 42.011 40.665 1.00 22.10 97 VAL B CA 1
ATOM 1610 C C . VAL B 1 36 ? 8.463 40.907 39.639 1.00 21.67 97 VAL B C 1
ATOM 1611 O O . VAL B 1 36 ? 7.855 39.879 39.972 1.00 21.18 97 VAL B O 1
ATOM 1615 N N . THR B 1 37 ? 8.914 41.121 38.398 1.00 20.91 98 THR B N 1
ATOM 1616 C CA . THR B 1 37 ? 8.781 40.085 37.380 1.00 20.14 98 THR B CA 1
ATOM 1617 C C . THR B 1 37 ? 9.854 39.058 37.720 1.00 20.02 98 THR B C 1
ATOM 1618 O O . THR B 1 37 ? 10.862 39.398 38.335 1.00 19.73 98 THR B O 1
ATOM 1622 N N . PRO B 1 38 ? 9.655 37.790 37.320 1.00 20.09 99 PRO B N 1
ATOM 1623 C CA . PRO B 1 38 ? 10.560 36.662 37.583 1.00 19.84 99 PRO B CA 1
ATOM 1624 C C . PRO B 1 38 ? 12.079 36.802 37.528 1.00 19.59 99 PRO B C 1
ATOM 1625 O O . PRO B 1 38 ? 12.760 36.298 38.418 1.00 19.33 99 PRO B O 1
ATOM 1629 N N . THR B 1 39 ? 12.626 37.464 36.514 1.00 18.99 100 THR B N 1
ATOM 1630 C CA . THR B 1 39 ? 14.076 37.567 36.441 1.00 18.77 100 THR B CA 1
ATOM 1631 C C . THR B 1 39 ? 14.716 38.274 37.628 1.00 18.78 100 THR B C 1
ATOM 1632 O O . THR B 1 39 ? 15.806 37.885 38.060 1.00 18.46 100 THR B O 1
ATOM 1636 N N . PHE B 1 40 ? 14.045 39.291 38.163 1.00 18.21 101 PHE B N 1
ATOM 1637 C CA . PHE B 1 40 ? 14.593 40.040 39.284 1.00 18.26 101 PHE B CA 1
ATOM 1638 C C . PHE B 1 40 ? 14.716 39.211 40.566 1.00 18.78 101 PHE B C 1
ATOM 1639 O O . PHE B 1 40 ? 15.566 39.476 41.415 1.00 18.74 101 PHE B O 1
ATOM 1647 N N . THR B 1 41 ? 13.868 38.202 40.702 1.00 19.03 102 THR B N 1
ATOM 1648 C CA . THR B 1 41 ? 13.909 37.345 41.872 1.00 19.46 102 THR B CA 1
ATOM 1649 C C . THR B 1 41 ? 15.269 36.648 41.956 1.00 20.09 102 THR B C 1
ATOM 1650 O O . THR B 1 41 ? 15.799 36.430 43.040 1.00 19.07 102 THR B O 1
ATOM 1654 N N . SER B 1 42 ? 15.831 36.329 40.791 1.00 20.92 103 SER B N 1
ATOM 1655 C CA . SER B 1 42 ? 17.104 35.625 40.692 1.00 22.05 103 SER B CA 1
ATOM 1656 C C . SER B 1 42 ? 18.393 36.434 40.816 1.00 22.16 103 SER B C 1
ATOM 1657 O O . SER B 1 42 ? 19.490 35.867 40.709 1.00 22.54 103 SER B O 1
ATOM 1660 N N . TYR B 1 43 ? 18.299 37.738 41.018 1.00 21.29 104 TYR B N 1
ATOM 1661 C CA . TYR B 1 43 ? 19.536 38.485 41.155 1.00 21.33 104 TYR B CA 1
ATOM 1662 C C . TYR B 1 43 ? 19.421 39.858 41.765 1.00 21.07 104 TYR B C 1
ATOM 1663 O O . TYR B 1 43 ? 20.358 40.325 42.403 1.00 21.23 104 TYR B O 1
ATOM 1672 N N . PHE B 1 44 ? 18.279 40.507 41.582 1.00 20.96 105 PHE B N 1
ATOM 1673 C CA . PHE B 1 44 ? 18.146 41.866 42.077 1.00 21.11 105 PHE B CA 1
ATOM 1674 C C . PHE B 1 44 ? 17.472 42.080 43.420 1.00 20.98 105 PHE B C 1
ATOM 1675 O O . PHE B 1 44 ? 18.040 42.706 44.310 1.00 20.41 105 PHE B O 1
ATOM 1683 N N . ILE B 1 45 ? 16.261 41.559 43.557 1.00 21.36 106 ILE B N 1
ATOM 1684 C CA . ILE B 1 45 ? 15.486 41.777 44.758 1.00 21.32 106 ILE B CA 1
ATOM 1685 C C . ILE B 1 45 ? 16.028 41.197 46.065 1.00 22.07 106 ILE B C 1
ATOM 1686 O O . ILE B 1 45 ? 15.881 41.816 47.120 1.00 21.89 106 ILE B O 1
ATOM 1691 N N . GLY B 1 46 ? 16.663 40.029 46.000 1.00 22.64 107 GLY B N 1
ATOM 1692 C CA . GLY B 1 46 ? 17.209 39.415 47.203 1.00 23.23 107 GLY B CA 1
ATOM 1693 C C . GLY B 1 46 ? 18.137 40.339 47.987 1.00 24.21 107 GLY B C 1
ATOM 1694 O O . GLY B 1 46 ? 17.897 40.628 49.167 1.00 23.82 107 GLY B O 1
ATOM 1695 N N . PRO B 1 47 ? 19.225 40.804 47.357 1.00 24.45 108 PRO B N 1
ATOM 1696 C CA . PRO B 1 47 ? 20.208 41.704 47.976 1.00 24.93 108 PRO B CA 1
ATOM 1697 C C . PRO B 1 47 ? 19.588 43.019 48.433 1.00 25.00 108 PRO B C 1
ATOM 1698 O O . PRO B 1 47 ? 19.888 43.513 49.521 1.00 25.58 108 PRO B O 1
ATOM 1702 N N . LEU B 1 48 ? 18.712 43.579 47.605 1.00 25.21 109 LEU B N 1
ATOM 1703 C CA . LEU B 1 48 ? 18.049 44.835 47.929 1.00 25.07 109 LEU B CA 1
ATOM 1704 C C . LEU B 1 48 ? 17.157 44.730 49.171 1.00 25.66 109 LEU B C 1
ATOM 1705 O O . LEU B 1 48 ? 17.217 45.578 50.066 1.00 24.98 109 LEU B O 1
ATOM 1718 N N . ALA B 1 50 ? 17.308 42.443 51.484 1.00 27.10 111 ALA B N 1
ATOM 1719 C CA . ALA B 1 50 ? 18.119 42.087 52.639 1.00 27.23 111 ALA B CA 1
ATOM 1720 C C . ALA B 1 50 ? 18.738 43.361 53.230 1.00 27.47 111 ALA B C 1
ATOM 1721 O O . ALA B 1 50 ? 18.747 43.556 54.453 1.00 27.15 111 ALA B O 1
ATOM 1723 N N . ASP B 1 51 ? 19.249 44.230 52.361 1.00 27.58 112 ASP B N 1
ATOM 1724 C CA . ASP B 1 51 ? 19.844 45.487 52.811 1.00 27.68 112 ASP B CA 1
ATOM 1725 C C . ASP B 1 51 ? 18.791 46.404 53.427 1.00 27.38 112 ASP B C 1
ATOM 1726 O O . ASP B 1 51 ? 19.019 47.021 54.469 1.00 27.57 112 ASP B O 1
ATOM 1731 N N . PHE B 1 52 ? 17.641 46.498 52.774 1.00 26.80 113 PHE B N 1
ATOM 1732 C CA . PHE B 1 52 ? 16.551 47.324 53.272 1.00 26.57 113 PHE B CA 1
ATOM 1733 C C . PHE B 1 52 ? 16.141 46.860 54.676 1.00 26.76 113 PHE B C 1
ATOM 1734 O O . PHE B 1 52 ? 16.043 47.671 55.608 1.00 26.42 113 PHE B O 1
ATOM 1742 N N . TYR B 1 53 ? 15.891 45.558 54.812 1.00 26.55 114 TYR B N 1
ATOM 1743 C CA . TYR B 1 53 ? 15.490 44.983 56.094 1.00 26.97 114 TYR B CA 1
ATOM 1744 C C . TYR B 1 53 ? 16.512 45.297 57.184 1.00 27.73 114 TYR B C 1
ATOM 1745 O O . TYR B 1 53 ? 16.155 45.706 58.290 1.00 27.75 114 TYR B O 1
ATOM 1754 N N . ALA B 1 54 ? 17.784 45.087 56.867 1.00 28.64 115 ALA B N 1
ATOM 1755 C CA . ALA B 1 54 ? 18.853 45.335 57.821 1.00 30.07 115 ALA B CA 1
ATOM 1756 C C . ALA B 1 54 ? 18.793 46.782 58.292 1.00 31.25 115 ALA B C 1
ATOM 1757 O O . ALA B 1 54 ? 18.940 47.072 59.478 1.00 31.52 115 ALA B O 1
ATOM 1759 N N . ARG B 1 55 ? 18.558 47.687 57.350 1.00 32.36 116 ARG B N 1
ATOM 1760 C CA . ARG B 1 55 ? 18.481 49.105 57.660 1.00 33.12 116 ARG B CA 1
ATOM 1761 C C . ARG B 1 55 ? 17.190 49.502 58.372 1.00 32.89 116 ARG B C 1
ATOM 1762 O O . ARG B 1 55 ? 17.212 50.376 59.237 1.00 32.75 116 ARG B O 1
ATOM 1770 N N . TYR B 1 56 ? 16.075 48.864 58.015 1.00 32.81 117 TYR B N 1
ATOM 1771 C CA . TYR B 1 56 ? 14.774 49.166 58.624 1.00 32.86 117 TYR B CA 1
ATOM 1772 C C . TYR B 1 56 ? 14.055 47.900 59.087 1.00 32.83 117 TYR B C 1
ATOM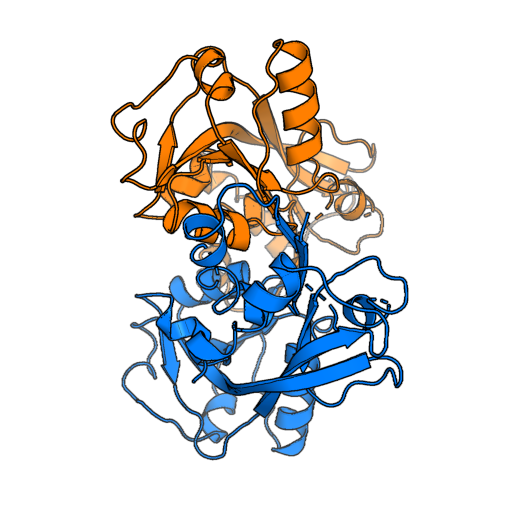 1773 O O . TYR B 1 56 ? 13.010 47.545 58.543 1.00 32.70 117 TYR B O 1
ATOM 1782 N N . PRO B 1 57 ? 14.584 47.228 60.121 1.00 32.88 118 PRO B N 1
ATOM 1783 C CA . PRO B 1 57 ? 14.044 45.987 60.701 1.00 33.07 118 PRO B CA 1
ATOM 1784 C C . PRO B 1 57 ? 12.598 46.019 61.191 1.00 33.20 118 PRO B C 1
ATOM 1785 O O . PRO B 1 57 ? 11.954 44.973 61.325 1.00 33.17 118 PRO B O 1
ATOM 1789 N N . SER B 1 58 ? 12.090 47.215 61.448 1.00 33.04 119 SER B N 1
ATOM 1790 C CA . SER B 1 58 ? 10.733 47.383 61.956 1.00 33.43 119 SER B CA 1
ATOM 1791 C C . SER B 1 58 ? 9.653 47.351 60.872 1.00 33.07 119 SER B C 1
ATOM 1792 O O . SER B 1 58 ? 8.456 47.343 61.164 1.00 33.29 119 SER B O 1
ATOM 1795 N N . ILE B 1 59 ? 10.077 47.329 59.615 1.00 32.74 120 ILE B N 1
ATOM 1796 C CA . ILE B 1 59 ? 9.135 47.305 58.510 1.00 32.00 120 ILE B CA 1
ATOM 1797 C C . ILE B 1 59 ? 8.897 45.898 57.963 1.00 31.65 120 ILE B C 1
ATOM 1798 O O . ILE B 1 59 ? 9.824 45.231 57.499 1.00 31.52 120 ILE B O 1
ATOM 1803 N N . THR B 1 60 ? 7.644 45.458 58.026 1.00 31.18 121 THR B N 1
ATOM 1804 C CA . THR B 1 60 ? 7.258 44.142 57.528 1.00 30.82 121 THR B CA 1
ATOM 1805 C C . THR B 1 60 ? 7.296 44.166 56.001 1.00 30.09 121 THR B C 1
ATOM 1806 O O . THR B 1 60 ? 6.748 45.078 55.376 1.00 29.36 121 THR B O 1
ATOM 1810 N N . LEU B 1 61 ? 7.941 43.165 55.408 1.00 29.52 122 LEU B N 1
ATOM 1811 C CA . LEU B 1 61 ? 8.056 43.090 53.956 1.00 29.29 122 LEU B CA 1
ATOM 1812 C C . LEU B 1 61 ? 7.286 41.940 53.330 1.00 29.12 122 LEU B C 1
ATOM 1813 O O . LEU B 1 61 ? 7.217 40.839 53.879 1.00 28.98 122 LEU B O 1
ATOM 1818 N N . GLN B 1 62 ? 6.721 42.206 52.159 1.00 29.12 123 GLN B N 1
ATOM 1819 C CA . GLN B 1 62 ? 5.965 41.212 51.423 1.00 29.25 123 GLN B CA 1
ATOM 1820 C C . GLN B 1 62 ? 6.421 41.281 49.975 1.00 28.63 123 GLN B C 1
ATOM 1821 O O . GLN B 1 62 ? 6.299 42.326 49.335 1.00 28.46 123 GLN B O 1
ATOM 1827 N N . LEU B 1 63 ? 6.959 40.170 49.476 1.00 28.02 124 LEU B N 1
ATOM 1828 C CA . LEU B 1 63 ? 7.470 40.077 48.110 1.00 27.37 124 LEU B CA 1
ATOM 1829 C C . LEU B 1 63 ? 6.729 39.043 47.266 1.00 26.90 124 LEU B C 1
ATOM 1830 O O . LEU B 1 63 ? 6.559 37.896 47.676 1.00 26.67 124 LEU B O 1
ATOM 1835 N N . GLN B 1 64 ? 6.296 39.453 46.079 1.00 26.45 125 GLN B N 1
ATOM 1836 C CA . GLN B 1 64 ? 5.587 38.552 45.180 1.00 26.33 125 GLN B CA 1
ATOM 1837 C C . GLN B 1 64 ? 6.108 38.674 43.755 1.00 25.81 125 GLN B C 1
ATOM 1838 O O . GLN B 1 64 ? 6.111 39.762 43.189 1.00 25.41 125 GLN B O 1
ATOM 1844 N N . GLU B 1 65 ? 6.565 37.570 43.177 1.00 25.14 126 GLU B N 1
ATOM 1845 C CA . GLU B 1 65 ? 7.008 37.617 41.801 1.00 25.02 126 GLU B CA 1
ATOM 1846 C C . GLU B 1 65 ? 5.768 37.253 40.980 1.00 24.86 126 GLU B C 1
ATOM 1847 O O . GLU B 1 65 ? 5.003 36.365 41.363 1.00 24.59 126 GLU B O 1
ATOM 1861 N N . SER B 1 67 ? 3.642 38.233 36.754 1.00 25.27 128 SER B N 1
ATOM 1862 C CA . SER B 1 67 ? 3.731 38.861 35.432 1.00 25.56 128 SER B CA 1
ATOM 1863 C C . SER B 1 67 ? 3.595 40.380 35.542 1.00 25.43 128 SER B C 1
ATOM 1864 O O . SER B 1 67 ? 3.015 40.897 36.496 1.00 24.82 128 SER B O 1
ATOM 1867 N N . GLN B 1 68 ? 4.130 41.090 34.557 1.00 25.67 129 GLN B N 1
ATOM 1868 C CA . GLN B 1 68 ? 4.061 42.540 34.569 1.00 26.41 129 GLN B CA 1
ATOM 1869 C C . GLN B 1 68 ? 2.618 43.011 34.607 1.00 26.84 129 GLN B C 1
ATOM 1870 O O . GLN B 1 68 ? 2.271 43.906 35.371 1.00 27.01 129 GLN B O 1
ATOM 1876 N N . GLU B 1 69 ? 1.775 42.393 33.791 1.00 27.79 130 GLU B N 1
ATOM 1877 C CA . GLU B 1 69 ? 0.373 42.763 33.742 1.00 28.77 130 GLU B CA 1
ATOM 1878 C C . GLU B 1 69 ? -0.259 42.749 35.125 1.00 28.90 130 GLU B C 1
ATOM 1879 O O . GLU B 1 69 ? -0.925 43.703 35.526 1.00 28.94 130 GLU B O 1
ATOM 1885 N N . LYS B 1 70 ? -0.043 41.665 35.862 1.00 29.26 131 LYS B N 1
ATOM 1886 C CA . LYS B 1 70 ? -0.613 41.555 37.193 1.00 29.44 131 LYS B CA 1
ATOM 1887 C C . LYS B 1 70 ? -0.029 42.593 38.140 1.00 29.26 131 LYS B C 1
ATOM 1888 O O . LYS B 1 70 ? -0.720 43.080 39.031 1.00 28.73 131 LYS B O 1
ATOM 1894 N N . ILE B 1 71 ? 1.235 42.946 37.943 1.00 29.51 132 ILE B N 1
ATOM 1895 C CA . ILE B 1 71 ? 1.858 43.948 38.798 1.00 29.96 132 ILE B CA 1
ATOM 1896 C C . ILE B 1 71 ? 1.223 45.308 38.527 1.00 30.73 132 ILE B C 1
ATOM 1897 O O . ILE B 1 71 ? 0.897 46.047 39.454 1.00 30.73 132 ILE B O 1
ATOM 1902 N N . GLU B 1 72 ? 1.050 45.637 37.251 1.00 31.78 133 GLU B N 1
ATOM 1903 C CA . GLU B 1 72 ? 0.458 46.912 36.882 1.00 32.94 133 GLU B CA 1
ATOM 1904 C C . GLU B 1 72 ? -0.965 47.007 37.405 1.00 33.87 133 GLU B C 1
ATOM 1905 O O . GLU B 1 72 ? -1.369 48.028 37.948 1.00 34.21 133 GLU B O 1
ATOM 1911 N N . ASP B 1 73 ? -1.714 45.926 37.247 1.00 35.10 134 ASP B N 1
ATOM 1912 C CA . ASP B 1 73 ? -3.096 45.875 37.693 1.00 36.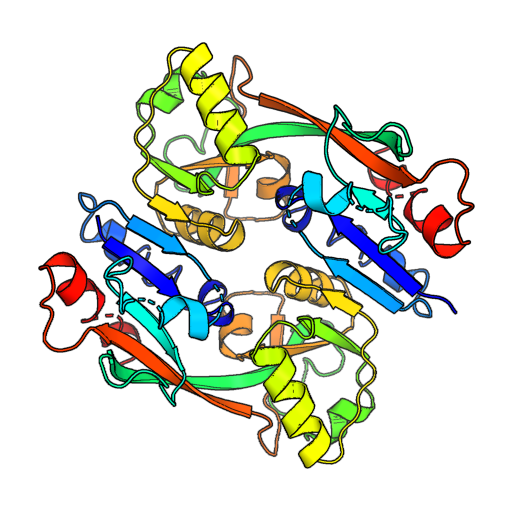47 134 ASP B CA 1
ATOM 1913 C C . ASP B 1 73 ? -3.198 46.066 39.205 1.00 37.05 134 ASP B C 1
ATOM 1914 O O . ASP B 1 73 ? -3.968 46.902 39.683 1.00 37.30 134 ASP B O 1
ATOM 1927 N N . LEU B 1 75 ? -1.110 47.403 41.209 1.00 37.11 136 LEU B N 1
ATOM 1928 C CA . LEU B 1 75 ? -0.677 48.740 41.592 1.00 37.29 136 LEU B CA 1
ATOM 1929 C C . LEU B 1 75 ? -1.824 49.737 41.411 1.00 37.69 136 LEU B C 1
ATOM 1930 O O . LEU B 1 75 ? -2.007 50.643 42.225 1.00 37.64 136 LEU B O 1
ATOM 1935 N N . CYS B 1 76 ? -2.596 49.567 40.344 1.00 38.11 137 CYS B N 1
ATOM 1936 C CA . CYS B 1 76 ? -3.712 50.468 40.086 1.00 39.01 137 CYS B CA 1
ATOM 1937 C C . CYS B 1 76 ? -4.772 50.329 41.172 1.00 39.48 137 CYS B C 1
ATOM 1938 O O . CYS B 1 76 ? -5.491 51.282 41.469 1.00 39.16 137 CYS B O 1
ATOM 1941 N N . ARG B 1 77 ? -4.852 49.138 41.762 1.00 40.17 138 ARG B N 1
ATOM 1942 C CA . ARG B 1 77 ? -5.824 48.854 42.816 1.00 40.81 138 ARG B CA 1
ATOM 1943 C C . ARG B 1 77 ? -5.237 49.064 44.211 1.00 40.68 138 ARG B C 1
ATOM 1944 O O . ARG B 1 77 ? -5.841 48.665 45.206 1.00 40.61 138 ARG B O 1
ATOM 1952 N N . ASP B 1 78 ? -4.063 49.683 44.282 1.00 40.46 139 ASP B N 1
ATOM 1953 C CA . ASP B 1 78 ? -3.399 49.917 45.561 1.00 40.47 139 ASP B CA 1
ATOM 1954 C C . ASP B 1 78 ? -3.196 48.627 46.365 1.00 39.55 139 ASP B C 1
ATOM 1955 O O . ASP B 1 78 ? -3.270 48.629 47.595 1.00 39.60 139 ASP B O 1
ATOM 1960 N N . GLU B 1 79 ? -2.939 47.527 45.667 1.00 38.49 140 GLU B N 1
ATOM 1961 C CA . GLU B 1 79 ? -2.714 46.249 46.326 1.00 37.54 140 GLU B CA 1
ATOM 1962 C C . GLU B 1 79 ? -1.214 45.985 46.431 1.00 36.30 140 GLU B C 1
ATOM 1963 O O . GLU B 1 79 ? -0.778 44.954 46.946 1.00 36.03 140 GLU B O 1
ATOM 1969 N N . LEU B 1 80 ? -0.433 46.941 45.936 1.00 34.65 141 LEU B N 1
ATOM 1970 C CA . LEU B 1 80 ? 1.022 46.873 45.985 1.00 33.02 141 LEU B CA 1
ATOM 1971 C C . LEU B 1 80 ? 1.506 48.288 46.192 1.00 32.19 141 LEU B C 1
ATOM 1972 O O . LEU B 1 80 ? 0.801 49.243 45.864 1.00 32.16 141 LEU B O 1
ATOM 1977 N N . ASP B 1 81 ? 2.707 48.431 46.734 1.00 31.20 142 ASP B N 1
ATOM 1978 C CA . ASP B 1 81 ? 3.266 49.749 46.961 1.00 30.51 142 ASP B CA 1
ATOM 1979 C C . ASP B 1 81 ? 4.292 50.082 45.881 1.00 29.85 142 ASP B C 1
ATOM 1980 O O . ASP B 1 81 ? 4.346 51.207 45.382 1.00 30.22 142 ASP B O 1
ATOM 1985 N N . VAL B 1 82 ? 5.087 49.088 45.504 1.00 28.70 143 VAL B N 1
ATOM 1986 C CA . VAL B 1 82 ? 6.120 49.271 44.493 1.00 27.65 143 VAL B CA 1
ATOM 1987 C C . VAL B 1 82 ? 6.273 48.021 43.643 1.00 26.92 143 VAL B C 1
ATOM 1988 O O . VAL B 1 82 ? 6.157 46.894 44.136 1.00 26.50 143 VAL B O 1
ATOM 1992 N N . GLY B 1 83 ? 6.533 48.230 42.358 1.00 25.85 144 GLY B N 1
ATOM 1993 C CA . GLY B 1 83 ? 6.727 47.120 41.458 1.00 24.21 144 GLY B CA 1
ATOM 1994 C C . GLY B 1 83 ? 7.987 47.321 40.647 1.00 23.23 144 GLY B C 1
ATOM 1995 O O . GLY B 1 83 ? 8.488 48.439 40.515 1.00 23.19 144 GLY B O 1
ATOM 1996 N N . ILE B 1 84 ? 8.524 46.229 40.120 1.00 22.54 145 ILE B N 1
ATOM 1997 C CA . ILE B 1 84 ? 9.709 46.306 39.283 1.00 21.53 145 ILE B CA 1
ATOM 1998 C C . ILE B 1 84 ? 9.404 45.441 38.065 1.00 21.77 145 ILE B C 1
ATOM 1999 O O . ILE B 1 84 ? 9.109 44.248 38.196 1.00 20.92 145 ILE B O 1
ATOM 2004 N N . ALA B 1 85 ? 9.445 46.051 36.886 1.00 21.70 146 ALA B N 1
ATOM 2005 C CA . ALA B 1 85 ? 9.170 45.336 35.650 1.00 21.84 146 ALA B CA 1
ATOM 2006 C C . ALA B 1 85 ? 9.976 45.987 34.548 1.00 21.76 146 ALA B C 1
ATOM 2007 O O . ALA B 1 85 ? 11.097 46.425 34.797 1.00 22.04 146 ALA B O 1
ATOM 2009 N N . PHE B 1 86 ? 9.409 46.067 33.347 1.00 21.91 147 PHE B N 1
ATOM 2010 C CA . PHE B 1 86 ? 10.120 46.656 32.211 1.00 22.71 147 PHE B CA 1
ATOM 2011 C C . PHE B 1 86 ? 9.310 47.637 31.371 1.00 23.65 147 PHE B C 1
ATOM 2012 O O . PHE B 1 86 ? 8.076 47.597 31.352 1.00 23.41 147 PHE B O 1
ATOM 2020 N N . ALA B 1 87 ? 10.029 48.498 30.655 1.00 24.64 148 ALA B N 1
ATOM 2021 C CA . ALA B 1 87 ? 9.396 49.438 29.747 1.00 26.15 148 ALA B CA 1
ATOM 2022 C C . ALA B 1 87 ? 9.002 48.551 28.568 1.00 27.47 148 ALA B C 1
ATOM 2023 O O . ALA B 1 87 ? 9.703 47.590 28.245 1.00 26.82 148 ALA B O 1
ATOM 2025 N N . PRO B 1 88 ? 7.889 48.865 27.893 1.00 29.07 149 PRO B N 1
ATOM 2026 C CA . PRO B 1 88 ? 6.982 49.982 28.149 1.00 30.40 149 PRO B CA 1
ATOM 2027 C C . PRO B 1 88 ? 5.872 49.610 29.121 1.00 31.23 149 PRO B C 1
ATOM 2028 O O . PRO B 1 88 ? 5.410 48.468 29.140 1.00 31.44 149 PRO B O 1
ATOM 2032 N N . VAL B 1 89 ? 5.458 50.578 29.929 1.00 32.26 150 VAL B N 1
ATOM 2033 C CA . VAL B 1 89 ? 4.382 50.378 30.885 1.00 33.60 150 VAL B CA 1
ATOM 2034 C C . VAL B 1 89 ? 3.089 50.622 30.127 1.00 34.63 150 VAL B C 1
ATOM 2035 O O . VAL B 1 89 ? 2.988 51.571 29.354 1.00 34.64 150 VAL B O 1
ATOM 2039 N N . HIS B 1 90 ? 2.104 49.762 30.334 1.00 36.11 151 HIS B N 1
ATOM 2040 C CA . HIS B 1 90 ? 0.841 49.909 29.628 1.00 37.99 151 HIS B CA 1
ATOM 2041 C C . HIS B 1 90 ? -0.198 50.765 30.346 1.00 38.57 151 HIS B C 1
ATOM 2042 O O . HIS B 1 90 ? -1.090 51.326 29.711 1.00 38.88 151 HIS B O 1
ATOM 2049 N N . SER B 1 91 ? -0.084 50.876 31.663 1.00 39.03 152 SER B N 1
ATOM 2050 C CA . SER B 1 91 ? -1.040 51.666 32.424 1.00 39.61 152 SER B CA 1
ATOM 2051 C C . SER B 1 91 ? -0.605 53.118 32.593 1.00 40.21 152 SER B C 1
ATOM 2052 O O . SER B 1 91 ? 0.480 53.400 33.105 1.00 40.50 152 SER B O 1
ATOM 2055 N N . PRO B 1 92 ? -1.460 54.062 32.167 1.00 40.57 153 PRO B N 1
ATOM 2056 C CA . PRO B 1 92 ? -1.193 55.502 32.258 1.00 40.64 153 PRO B CA 1
ATOM 2057 C C . PRO B 1 92 ? -1.127 56.065 33.679 1.00 40.45 153 PRO B C 1
ATOM 2058 O O . PRO B 1 92 ? -0.444 57.057 33.927 1.00 40.72 153 PRO B O 1
ATOM 2062 N N . GLU B 1 93 ? -1.833 55.435 34.609 1.00 40.50 154 GLU B N 1
ATOM 2063 C CA . GLU B 1 93 ? -1.849 55.901 35.993 1.00 40.12 154 GLU B CA 1
ATOM 2064 C C . GLU B 1 93 ? -0.602 55.509 36.774 1.00 38.94 154 GLU B C 1
ATOM 2065 O O . GLU B 1 93 ? -0.486 55.797 37.965 1.00 38.73 154 GLU B O 1
ATOM 2071 N N . LEU B 1 94 ? 0.335 54.854 36.102 1.00 37.58 155 LEU B N 1
ATOM 2072 C CA . LEU B 1 94 ? 1.564 54.432 36.756 1.00 35.92 155 LEU B CA 1
ATOM 2073 C C . LEU B 1 94 ? 2.742 55.251 36.271 1.00 35.02 155 LEU B C 1
ATOM 2074 O O . LEU B 1 94 ? 2.817 55.605 35.100 1.00 35.04 155 LEU B O 1
ATOM 2079 N N . GLU B 1 95 ? 3.655 55.562 37.180 1.00 34.00 156 GLU B N 1
ATOM 2080 C CA . GLU B 1 95 ? 4.843 56.306 36.818 1.00 32.97 156 GLU B CA 1
ATOM 2081 C C . GLU B 1 95 ? 5.981 55.297 36.752 1.00 32.23 156 GLU B C 1
ATOM 2082 O O . GLU B 1 95 ? 6.066 54.387 37.588 1.00 31.70 156 GLU B O 1
ATOM 2088 N N . ALA B 1 96 ? 6.852 55.461 35.761 1.00 30.92 157 ALA B N 1
ATOM 2089 C CA . ALA B 1 96 ? 7.987 54.570 35.590 1.00 29.89 157 ALA B CA 1
ATOM 2090 C C . ALA B 1 96 ? 9.319 55.285 35.800 1.00 28.89 157 ALA B C 1
ATOM 2091 O O . ALA B 1 96 ? 9.520 56.396 35.320 1.00 29.53 157 ALA B O 1
ATOM 2093 N N . ILE B 1 97 ? 10.225 54.640 36.524 1.00 27.66 158 ILE B N 1
ATOM 2094 C CA . ILE B 1 97 ? 11.549 55.194 36.782 1.00 26.63 158 ILE B CA 1
ATOM 2095 C C . ILE B 1 97 ? 12.581 54.197 36.260 1.00 26.08 158 ILE B C 1
ATOM 2096 O O . ILE B 1 97 ? 12.657 53.063 36.745 1.00 25.90 158 ILE B O 1
ATOM 2101 N N . PRO B 1 98 ? 13.381 54.594 35.254 1.00 25.43 159 PRO B N 1
ATOM 2102 C CA . PRO B 1 98 ? 14.394 53.680 34.707 1.00 24.94 159 PRO B CA 1
ATOM 2103 C C . PRO B 1 98 ? 15.265 53.170 35.842 1.00 24.44 159 PRO B C 1
ATOM 2104 O O . PRO B 1 98 ? 15.665 53.939 36.708 1.00 24.10 159 PRO B O 1
ATOM 2108 N N . LEU B 1 99 ? 15.547 51.872 35.847 1.00 23.99 160 LEU B N 1
ATOM 2109 C CA . LEU B 1 99 ? 16.348 51.283 36.915 1.00 23.50 160 LEU B CA 1
ATOM 2110 C C . LEU B 1 99 ? 17.678 50.744 36.410 1.00 22.91 160 LEU B C 1
ATOM 2111 O O . LEU B 1 99 ? 18.738 51.114 36.910 1.00 23.26 160 LEU B O 1
ATOM 2116 N N . LEU B 1 100 ? 17.619 49.863 35.421 1.00 21.92 161 LEU B N 1
ATOM 2117 C CA . LEU B 1 100 ? 18.829 49.278 34.864 1.00 21.63 161 LEU B CA 1
ATOM 2118 C C . LEU B 1 100 ? 18.508 48.634 33.529 1.00 21.36 161 LEU B C 1
ATOM 2119 O O . LEU B 1 100 ? 17.340 48.503 33.167 1.00 20.98 161 LEU B O 1
ATOM 2124 N N . THR B 1 101 ? 19.540 48.244 32.793 1.00 21.88 162 THR B N 1
ATOM 2125 C CA . THR B 1 101 ? 19.334 47.586 31.508 1.00 22.24 162 THR B CA 1
ATOM 2126 C C . THR B 1 101 ? 19.640 46.106 31.683 1.00 23.03 162 THR B C 1
ATOM 2127 O O . THR B 1 101 ? 20.735 45.744 32.109 1.00 23.43 162 THR B O 1
ATOM 2131 N N . GLU B 1 102 ? 18.675 45.253 31.352 1.00 23.14 163 GLU B N 1
ATOM 2132 C CA . GLU B 1 102 ? 18.869 43.810 31.476 1.00 23.47 163 GLU B CA 1
ATOM 2133 C C . GLU B 1 102 ? 19.084 43.235 30.084 1.00 23.82 163 GLU B C 1
ATOM 2134 O O . GLU B 1 102 ? 18.253 43.430 29.193 1.00 24.17 163 GLU B O 1
ATOM 2140 N N . SER B 1 103 ? 20.206 42.551 29.887 1.00 23.91 164 SER B N 1
ATOM 2141 C CA . SER B 1 103 ? 20.499 41.957 28.593 1.00 24.21 164 SER B CA 1
ATOM 2142 C C . SER B 1 103 ? 20.700 40.454 28.717 1.00 24.29 164 SER B C 1
ATOM 2143 O O . SER B 1 103 ? 21.367 39.965 29.641 1.00 24.05 164 SER B O 1
ATOM 2146 N N . LEU B 1 104 ? 20.101 39.719 27.785 1.00 23.52 165 LEU B N 1
ATOM 2147 C CA . LEU B 1 104 ? 20.200 38.278 27.814 1.00 23.03 165 LEU B CA 1
ATOM 2148 C C . LEU B 1 104 ? 21.555 37.771 27.383 1.00 22.35 165 LEU B C 1
ATOM 2149 O O . LEU B 1 104 ? 22.153 38.265 26.431 1.00 22.40 165 LEU B O 1
ATOM 2154 N N . ALA B 1 105 ? 22.044 36.781 28.116 1.00 21.72 166 ALA B N 1
ATOM 2155 C CA . ALA B 1 105 ? 23.323 36.162 27.800 1.00 21.08 166 ALA B CA 1
ATOM 2156 C C . ALA B 1 105 ? 23.117 34.655 27.747 1.00 20.11 166 ALA B C 1
ATOM 2157 O O . ALA B 1 105 ? 22.090 34.145 28.193 1.00 19.21 166 ALA B O 1
ATOM 2159 N N . LEU B 1 106 ? 24.089 33.951 27.184 1.00 20.20 167 LEU B N 1
ATOM 2160 C CA . LEU B 1 106 ? 24.019 32.496 27.136 1.00 19.79 167 LEU B CA 1
ATOM 2161 C C . LEU B 1 106 ? 24.630 32.088 28.467 1.00 19.75 167 LEU B C 1
ATOM 2162 O O . LEU B 1 106 ? 25.828 32.277 28.694 1.00 20.41 167 LEU B O 1
ATOM 2167 N N . VAL B 1 107 ? 23.800 31.572 29.361 1.00 19.35 168 VAL B N 1
ATOM 2168 C CA . VAL B 1 107 ? 24.272 31.148 30.665 1.00 19.46 168 VAL B CA 1
ATOM 2169 C C . VAL B 1 107 ? 24.576 29.656 30.656 1.00 20.12 168 VAL B C 1
ATOM 2170 O O . VAL B 1 107 ? 23.720 28.839 30.303 1.00 20.09 168 VAL B O 1
ATOM 2174 N N . VAL B 1 108 ? 25.808 29.314 31.029 1.00 20.08 169 VAL B N 1
ATOM 2175 C CA . VAL B 1 108 ? 26.261 27.931 31.054 1.00 20.46 169 VAL B CA 1
ATOM 2176 C C . VAL B 1 108 ? 27.041 27.600 32.324 1.00 21.86 169 VAL B C 1
ATOM 2177 O O . VAL B 1 108 ? 27.396 28.479 33.113 1.00 21.66 169 VAL B O 1
ATOM 2181 N N . ALA B 1 109 ? 27.305 26.310 32.500 1.00 22.85 170 ALA B N 1
ATOM 2182 C CA . ALA B 1 109 ? 28.067 25.822 33.631 1.00 24.28 170 ALA B CA 1
ATOM 2183 C C . ALA B 1 109 ? 29.527 25.982 33.246 1.00 25.19 170 ALA B C 1
ATOM 2184 O O . ALA B 1 109 ? 29.852 26.044 32.063 1.00 25.03 170 ALA B O 1
ATOM 2186 N N . GLN B 1 110 ? 30.411 26.024 34.237 1.00 26.56 171 GLN B N 1
ATOM 2187 C CA . GLN B 1 110 ? 31.829 26.203 33.957 1.00 27.84 171 GLN B CA 1
ATOM 2188 C C . GLN B 1 110 ? 32.405 25.132 33.048 1.00 27.91 171 GLN B C 1
ATOM 2189 O O . GLN B 1 110 ? 33.355 25.384 32.313 1.00 28.40 171 GLN B O 1
ATOM 2195 N N . HIS B 1 111 ? 31.834 23.937 33.085 1.00 28.01 172 HIS B N 1
ATOM 2196 C CA . HIS B 1 111 ? 32.344 22.863 32.249 1.00 28.08 172 HIS B CA 1
ATOM 2197 C C . HIS B 1 111 ? 31.757 22.877 30.840 1.00 28.04 172 HIS B C 1
ATOM 2198 O O . HIS B 1 111 ? 32.019 21.979 30.047 1.00 27.58 172 HIS B O 1
ATOM 2205 N N . HIS B 1 112 ? 30.967 23.897 30.522 1.00 27.79 173 HIS B N 1
ATOM 2206 C CA . HIS B 1 112 ? 30.383 23.987 29.183 1.00 27.43 173 HIS B CA 1
ATOM 2207 C C . HIS B 1 112 ? 31.481 24.330 28.163 1.00 27.68 173 HIS B C 1
ATOM 2208 O O . HIS B 1 112 ? 32.356 25.150 28.424 1.00 27.41 173 HIS B O 1
ATOM 2215 N N . PRO B 1 113 ? 31.443 23.703 26.983 1.00 28.07 174 PRO B N 1
ATOM 2216 C CA . PRO B 1 113 ? 32.457 23.978 25.961 1.00 28.37 174 PRO B CA 1
ATOM 2217 C C . PRO B 1 113 ? 32.695 25.455 25.630 1.00 28.35 174 PRO B C 1
ATOM 2218 O O . PRO B 1 113 ? 33.812 25.835 25.301 1.00 28.94 174 PRO B O 1
ATOM 2222 N N . LEU B 1 114 ? 31.663 26.288 25.729 1.00 27.66 175 LEU B N 1
ATOM 2223 C CA . LEU B 1 114 ? 31.818 27.709 25.421 1.00 26.81 175 LEU B CA 1
ATOM 2224 C C . LEU B 1 114 ? 32.184 28.569 26.638 1.00 26.47 175 LEU B C 1
ATOM 2225 O O . LEU B 1 114 ? 32.486 29.754 26.496 1.00 26.28 175 LEU B O 1
ATOM 2230 N N . ALA B 1 115 ? 32.165 27.973 27.826 1.00 25.66 176 ALA B N 1
ATOM 2231 C CA . ALA B 1 115 ? 32.469 28.706 29.051 1.00 25.54 176 ALA B CA 1
ATOM 2232 C C . ALA B 1 115 ? 33.839 29.377 29.028 1.00 25.52 176 ALA B C 1
ATOM 2233 O O . ALA B 1 115 ? 34.109 30.268 29.834 1.00 24.70 176 ALA B O 1
ATOM 2235 N N . VAL B 1 116 ? 34.693 28.947 28.102 1.00 25.51 177 VAL B N 1
ATOM 2236 C CA . VAL B 1 116 ? 36.034 29.501 27.973 1.00 25.52 177 VAL B CA 1
ATOM 2237 C C . VAL B 1 116 ? 36.022 30.902 27.373 1.00 25.97 177 VAL B C 1
ATOM 2238 O O . VAL B 1 116 ? 36.978 31.654 27.553 1.00 26.26 177 VAL B O 1
ATOM 2242 N N . HIS B 1 117 ? 34.949 31.255 26.665 1.00 26.09 178 HIS B N 1
ATOM 2243 C CA . HIS B 1 117 ? 34.849 32.582 26.049 1.00 26.12 178 HIS B CA 1
ATOM 2244 C C . HIS B 1 117 ? 34.103 33.581 26.934 1.00 26.61 178 HIS B C 1
ATOM 2245 O O . HIS B 1 117 ? 33.341 33.198 27.821 1.00 26.13 178 HIS B O 1
ATOM 2252 N N . GLU B 1 118 ? 34.316 34.868 26.688 1.00 27.52 179 GLU B N 1
ATOM 2253 C CA . GLU B 1 118 ? 33.598 35.889 27.446 1.00 28.79 179 GLU B CA 1
ATOM 2254 C C . GLU B 1 118 ? 32.463 36.358 26.550 1.00 28.34 179 GLU B C 1
ATOM 2255 O O . GLU B 1 118 ? 31.447 36.862 27.027 1.00 27.69 179 GLU B O 1
ATOM 2261 N N . GLN B 1 119 ? 32.655 36.177 25.245 1.00 27.94 180 GLN B N 1
ATOM 2262 C CA . GLN B 1 119 ? 31.676 36.591 24.247 1.00 28.08 180 GLN B CA 1
ATOM 2263 C C . GLN B 1 119 ? 31.694 35.625 23.071 1.00 27.47 180 GLN B C 1
ATOM 2264 O O . GLN B 1 119 ? 32.745 35.110 22.700 1.00 27.29 180 GLN B O 1
ATOM 2270 N N . VAL B 1 120 ? 30.523 35.369 22.501 1.00 27.05 181 VAL B N 1
ATOM 2271 C CA . VAL B 1 120 ? 30.410 34.478 21.355 1.00 26.48 181 VAL B CA 1
ATOM 2272 C C . VAL B 1 120 ? 29.446 35.078 20.348 1.00 26.53 181 VAL B C 1
ATOM 2273 O O . VAL B 1 120 ? 28.582 35.883 20.703 1.00 26.34 181 VAL B O 1
ATOM 2277 N N . ALA B 1 121 ? 29.604 34.682 19.092 1.00 26.57 182 ALA B N 1
ATOM 2278 C CA . ALA B 1 121 ? 28.741 35.160 18.027 1.00 27.04 182 ALA B CA 1
ATOM 2279 C C . ALA B 1 121 ? 27.353 34.575 18.239 1.00 26.98 182 ALA B C 1
ATOM 2280 O O . ALA B 1 121 ? 27.206 33.430 18.645 1.00 27.50 182 ALA B O 1
ATOM 2282 N N . LEU B 1 122 ? 26.340 35.378 17.955 1.00 27.41 183 LEU B N 1
ATOM 2283 C CA . LEU B 1 122 ? 24.954 34.969 18.111 1.00 27.50 183 LEU B CA 1
ATOM 2284 C C . LEU B 1 122 ? 24.641 33.682 17.343 1.00 27.26 183 LEU B C 1
ATOM 2285 O O . LEU B 1 122 ? 23.800 32.889 17.774 1.00 26.94 183 LEU B O 1
ATOM 2290 N N . SER B 1 123 ? 25.327 33.476 16.218 1.00 26.78 184 SER B N 1
ATOM 2291 C CA . SER B 1 123 ? 25.119 32.283 15.397 1.00 26.85 184 SER B CA 1
ATOM 2292 C C . SER B 1 123 ? 25.396 30.986 16.156 1.00 26.68 184 SER B C 1
ATOM 2293 O O . SER B 1 123 ? 24.970 29.919 15.734 1.00 27.01 184 SER B O 1
ATOM 2296 N N . ARG B 1 124 ? 26.117 31.084 17.267 1.00 26.84 185 ARG B N 1
ATOM 2297 C CA . ARG B 1 124 ? 26.442 29.915 18.093 1.00 27.14 185 ARG B CA 1
ATOM 2298 C C . ARG B 1 124 ? 25.193 29.248 18.652 1.00 26.67 185 ARG B C 1
ATOM 2299 O O . ARG B 1 124 ? 25.176 28.042 18.906 1.00 26.49 185 ARG B O 1
ATOM 2307 N N . LEU B 1 125 ? 24.157 30.044 18.876 1.00 26.12 186 LEU B N 1
ATOM 2308 C CA . LEU B 1 125 ? 22.911 29.522 19.413 1.00 26.75 186 LEU B CA 1
ATOM 2309 C C . LEU B 1 125 ? 22.331 28.382 18.586 1.00 27.03 186 LEU B C 1
ATOM 2310 O O . LEU B 1 125 ? 21.642 27.519 19.118 1.00 27.16 186 LEU B O 1
ATOM 2315 N N . HIS B 1 126 ? 22.613 28.380 17.288 1.00 27.30 187 HIS B N 1
ATOM 2316 C CA . HIS B 1 126 ? 22.083 27.339 16.424 1.00 27.78 187 HIS B CA 1
ATOM 2317 C C . HIS B 1 126 ? 22.467 25.947 16.896 1.00 27.42 187 HIS B C 1
ATOM 2318 O O . HIS B 1 126 ? 21.644 25.032 16.870 1.00 28.22 187 HIS B O 1
ATOM 2325 N N . ASP B 1 127 ? 23.705 25.785 17.350 1.00 27.00 188 ASP B N 1
ATOM 2326 C CA . ASP B 1 127 ? 24.178 24.475 17.799 1.00 26.68 188 ASP B CA 1
ATOM 2327 C C . ASP B 1 127 ? 23.914 24.189 19.274 1.00 25.91 188 ASP B C 1
ATOM 2328 O O . ASP B 1 127 ? 24.212 23.097 19.762 1.00 25.75 188 ASP B O 1
ATOM 2333 N N . GLU B 1 128 ? 23.363 25.163 19.987 1.00 24.79 189 GLU B N 1
ATOM 2334 C CA . GLU B 1 128 ? 23.087 24.968 21.410 1.00 24.20 189 GLU B CA 1
ATOM 2335 C C . GLU B 1 128 ? 21.788 24.215 21.691 1.00 23.59 189 GLU B C 1
ATOM 2336 O O . GLU B 1 128 ? 20.773 24.435 21.025 1.00 23.36 189 GLU B O 1
ATOM 2342 N N . LYS B 1 129 ? 21.837 23.322 22.675 1.00 22.84 190 LYS B N 1
ATOM 2343 C CA . LYS B 1 129 ? 20.658 22.585 23.113 1.00 22.17 190 LYS B CA 1
ATOM 2344 C C . LYS B 1 129 ? 20.280 23.394 24.348 1.00 21.39 190 LYS B C 1
ATOM 2345 O O . LYS B 1 129 ? 21.058 23.485 25.304 1.00 20.74 190 LYS B O 1
ATOM 2351 N N . LEU B 1 130 ? 19.095 23.994 24.324 1.00 20.51 191 LEU B N 1
ATOM 2352 C CA . LEU B 1 130 ? 18.655 24.850 25.423 1.00 20.32 191 LEU B CA 1
ATOM 2353 C C . LEU B 1 130 ? 17.628 24.341 26.431 1.00 20.19 191 LEU B C 1
ATOM 2354 O O . LEU B 1 130 ? 16.795 23.482 26.136 1.00 20.06 191 LEU B O 1
ATOM 2359 N N . VAL B 1 131 ? 17.720 24.911 27.633 1.00 19.72 192 VAL B N 1
ATOM 2360 C CA . VAL B 1 131 ? 16.779 24.673 28.708 1.00 19.49 192 VAL B CA 1
ATOM 2361 C C . VAL B 1 131 ? 16.201 26.077 28.858 1.00 19.87 192 VAL B C 1
ATOM 2362 O O . VAL B 1 131 ? 16.910 27.013 29.222 1.00 20.49 192 VAL B O 1
ATOM 2366 N N . LEU B 1 132 ? 14.921 26.241 28.569 1.00 20.11 193 LEU B N 1
ATOM 2367 C CA . LEU B 1 132 ? 14.318 27.566 28.656 1.00 20.35 193 LEU B CA 1
ATOM 2368 C C . LEU B 1 132 ? 13.093 27.656 29.539 1.00 20.87 193 LEU B C 1
ATOM 2369 O O . LEU B 1 132 ? 12.483 26.642 29.907 1.00 19.90 193 LEU B O 1
ATOM 2374 N N . LEU B 1 133 ? 12.741 28.891 29.880 1.00 21.16 194 LEU B N 1
ATOM 2375 C CA . LEU B 1 133 ? 11.536 29.141 30.645 1.00 21.99 194 LEU B CA 1
ATOM 2376 C C . LEU B 1 133 ? 10.417 28.844 29.644 1.00 23.28 194 LEU B C 1
ATOM 2377 O O . LEU B 1 133 ? 10.613 28.959 28.427 1.00 22.61 194 LEU B O 1
ATOM 2382 N N . SER B 1 134 ? 9.253 28.448 30.149 1.00 25.10 195 SER B N 1
ATOM 2383 C CA . SER B 1 134 ? 8.125 28.134 29.279 1.00 26.80 195 SER B CA 1
ATOM 2384 C C . SER B 1 134 ? 7.465 29.382 28.691 1.00 27.52 195 SER B C 1
ATOM 2385 O O . SER B 1 134 ? 7.752 30.508 29.089 1.00 27.26 195 SER B O 1
ATOM 2388 N N . ALA B 1 135 ? 6.578 29.157 27.728 1.00 28.95 196 ALA B N 1
ATOM 2389 C CA . ALA B 1 135 ? 5.881 30.221 27.014 1.00 30.02 196 ALA B CA 1
ATOM 2390 C C . ALA B 1 135 ? 5.081 31.232 27.820 1.00 30.67 196 ALA B C 1
ATOM 2391 O O . ALA B 1 135 ? 4.706 32.276 27.281 1.00 31.01 196 ALA B O 1
ATOM 2393 N N . GLU B 1 136 ? 4.802 30.949 29.089 1.00 31.17 197 GLU B N 1
ATOM 2394 C CA . GLU B 1 136 ? 4.026 31.902 29.877 1.00 31.53 197 GLU B CA 1
ATOM 2395 C C . GLU B 1 136 ? 4.892 33.044 30.386 1.00 30.86 197 GLU B C 1
ATOM 2396 O O . GLU B 1 136 ? 4.369 34.039 30.891 1.00 30.87 197 GLU B O 1
ATOM 2402 N N . PHE B 1 137 ? 6.210 32.899 30.264 1.00 29.59 198 PHE B N 1
ATOM 2403 C CA . PHE B 1 137 ? 7.118 33.941 30.729 1.00 28.28 198 PHE B CA 1
ATOM 2404 C C . PHE B 1 137 ? 7.407 34.933 29.621 1.00 27.26 198 PHE B C 1
ATOM 2405 O O . PHE B 1 137 ? 7.663 34.549 28.484 1.00 27.61 198 PHE B O 1
ATOM 2413 N N . ALA B 1 138 ? 7.349 36.215 29.962 1.00 25.88 199 ALA B N 1
ATOM 2414 C CA . ALA B 1 138 ? 7.614 37.273 28.998 1.00 24.32 199 ALA B CA 1
ATOM 2415 C C . ALA B 1 138 ? 9.022 37.102 28.451 1.00 23.15 199 ALA B C 1
ATOM 2416 O O . ALA B 1 138 ? 9.279 37.386 27.285 1.00 22.40 199 ALA B O 1
ATOM 2418 N N . THR B 1 139 ? 9.933 36.637 29.303 1.00 22.05 200 THR B N 1
ATOM 2419 C CA . THR B 1 139 ? 11.315 36.437 28.891 1.00 21.46 200 THR B CA 1
ATOM 2420 C C . THR B 1 139 ? 11.384 35.425 27.748 1.00 21.07 200 THR B C 1
ATOM 2421 O O . THR B 1 139 ? 12.142 35.612 26.795 1.00 21.46 200 THR B O 1
ATOM 2425 N N . ARG B 1 140 ? 10.588 34.365 27.833 1.00 20.64 201 ARG B N 1
ATOM 2426 C CA . ARG B 1 140 ? 10.567 33.361 26.772 1.00 20.89 201 ARG B CA 1
ATOM 2427 C C . ARG B 1 140 ? 9.934 33.950 25.509 1.00 21.77 201 ARG B C 1
ATOM 2428 O O . ARG B 1 140 ? 10.410 33.704 24.396 1.00 20.45 201 ARG B O 1
ATOM 2436 N N . GLU B 1 141 ? 8.864 34.727 25.694 1.00 22.73 202 GLU B N 1
ATOM 2437 C CA . GLU B 1 141 ? 8.179 35.370 24.577 1.00 24.38 202 GLU B CA 1
ATOM 2438 C C . GLU B 1 141 ? 9.175 36.207 23.788 1.00 24.52 202 GLU B C 1
ATOM 2439 O O . GLU B 1 141 ? 9.254 36.105 22.567 1.00 24.60 202 GLU B O 1
ATOM 2445 N N . GLN B 1 142 ? 9.945 37.023 24.499 1.00 24.91 203 GLN B N 1
ATOM 2446 C CA . GLN B 1 142 ? 10.933 37.890 23.868 1.00 25.29 203 GLN B CA 1
ATOM 2447 C C . GLN B 1 142 ? 12.038 37.073 23.205 1.00 24.56 203 GLN B C 1
ATOM 2448 O O . GLN B 1 142 ? 12.509 37.414 22.119 1.00 23.53 203 GLN B O 1
ATOM 2454 N N . ILE B 1 143 ? 12.467 36.001 23.869 1.00 23.96 204 ILE B N 1
ATOM 2455 C CA . ILE B 1 143 ? 13.509 35.156 23.300 1.00 23.27 204 ILE B CA 1
ATOM 2456 C C . ILE B 1 143 ? 13.039 34.627 21.944 1.00 22.97 204 ILE B C 1
ATOM 2457 O O . ILE B 1 143 ? 13.744 34.757 20.941 1.00 22.49 204 ILE B O 1
ATOM 2462 N N . ASP B 1 144 ? 11.843 34.052 21.914 1.00 23.08 205 ASP B N 1
ATOM 2463 C CA . ASP B 1 144 ? 11.315 33.509 20.667 1.00 24.29 205 ASP B CA 1
ATOM 2464 C C . ASP B 1 144 ? 11.221 34.580 19.595 1.00 24.43 205 ASP B C 1
ATOM 2465 O O . ASP B 1 144 ? 11.670 34.387 18.471 1.00 23.87 205 ASP B O 1
ATOM 2470 N N . HIS B 1 145 ? 10.657 35.723 19.960 1.00 25.30 206 HIS B N 1
ATOM 2471 C CA . HIS B 1 145 ? 10.492 36.806 19.004 1.00 26.40 206 HIS B CA 1
ATOM 2472 C C . HIS B 1 145 ? 11.808 37.256 18.370 1.00 26.58 206 HIS B C 1
ATOM 2473 O O . HIS B 1 145 ? 11.922 37.312 17.142 1.00 26.66 206 HIS B O 1
ATOM 2480 N N . TYR B 1 146 ? 12.807 37.556 19.196 1.00 26.51 207 TYR B N 1
ATOM 2481 C CA . TYR B 1 146 ? 14.084 38.001 18.667 1.00 26.58 207 TYR B CA 1
ATOM 2482 C C . TYR B 1 146 ? 14.942 36.912 18.027 1.00 26.74 207 TYR B C 1
ATOM 2483 O O . TYR B 1 146 ? 15.809 37.218 17.212 1.00 26.41 207 TYR B O 1
ATOM 2492 N N . CYS B 1 147 ? 14.719 35.650 18.383 1.00 27.03 208 CYS B N 1
ATOM 2493 C CA . CYS B 1 147 ? 15.470 34.571 17.739 1.00 27.77 208 CYS B CA 1
ATOM 2494 C C . CYS B 1 147 ? 14.897 34.447 16.334 1.00 28.77 208 CYS B C 1
ATOM 2495 O O . CYS B 1 147 ? 15.627 34.353 15.346 1.00 28.68 208 CYS B O 1
ATOM 2498 N N . GLU B 1 148 ? 13.572 34.442 16.264 1.00 30.05 209 GLU B N 1
ATOM 2499 C CA . GLU B 1 148 ? 12.876 34.335 14.995 1.00 31.99 209 GLU B CA 1
ATOM 2500 C C . GLU B 1 148 ? 13.374 35.453 14.085 1.00 32.20 209 GLU B C 1
ATOM 2501 O O . GLU B 1 148 ? 13.790 35.214 12.951 1.00 32.10 209 GLU B O 1
ATOM 2507 N N . LYS B 1 149 ? 13.352 36.671 14.614 1.00 32.48 210 LYS B N 1
ATOM 2508 C CA . LYS B 1 149 ? 13.789 37.859 13.887 1.00 32.54 210 LYS B CA 1
ATOM 2509 C C . LYS B 1 149 ? 15.230 37.737 13.398 1.00 32.19 210 LYS B C 1
ATOM 2510 O O . LYS B 1 149 ? 15.560 38.164 12.287 1.00 31.77 210 LYS B O 1
ATOM 2516 N N . ALA B 1 150 ? 16.090 37.152 14.228 1.00 31.30 211 ALA B N 1
ATOM 2517 C CA . ALA B 1 150 ? 17.494 36.992 13.862 1.00 30.55 211 ALA B CA 1
ATOM 2518 C C . ALA B 1 150 ? 17.744 35.742 13.014 1.00 29.97 211 ALA B C 1
ATOM 2519 O O . ALA B 1 150 ? 18.872 35.483 12.606 1.00 29.74 211 ALA B O 1
ATOM 2521 N N . GLY B 1 151 ? 16.691 34.978 12.743 1.00 29.48 212 GLY B N 1
ATOM 2522 C CA . GLY B 1 151 ? 16.844 33.770 11.956 1.00 29.37 212 GLY B CA 1
ATOM 2523 C C . GLY B 1 151 ? 17.544 32.668 12.732 1.00 29.68 212 GLY B C 1
ATOM 2524 O O . GLY B 1 151 ? 18.345 31.928 12.169 1.00 29.90 212 GLY B O 1
ATOM 2525 N N . LEU B 1 152 ? 17.242 32.561 14.025 1.00 29.67 213 LEU B N 1
ATOM 2526 C CA . LEU B 1 152 ? 17.840 31.542 14.895 1.00 29.91 213 LEU B CA 1
ATOM 2527 C C . LEU B 1 152 ? 16.761 30.618 15.448 1.00 29.73 213 LEU B C 1
ATOM 2528 O O . LEU B 1 152 ? 15.753 31.083 15.986 1.00 29.14 213 LEU B O 1
ATOM 2533 N N . HIS B 1 153 ? 16.979 29.311 15.326 1.00 29.48 214 HIS B N 1
ATOM 2534 C CA . HIS B 1 153 ? 16.007 28.339 15.818 1.00 29.59 214 HIS B CA 1
ATOM 2535 C C . HIS B 1 153 ? 16.686 27.206 16.579 1.00 28.80 214 HIS B C 1
ATOM 2536 O O . HIS B 1 153 ? 16.651 26.045 16.161 1.00 28.14 214 HIS B O 1
ATOM 2543 N N . PRO B 1 154 ? 17.324 27.538 17.713 1.00 28.05 215 PRO B N 1
ATOM 2544 C CA . PRO B 1 154 ? 18.005 26.528 18.521 1.00 27.33 215 PRO B CA 1
ATOM 2545 C C . PRO B 1 154 ? 17.037 25.493 19.080 1.00 26.85 215 PRO B C 1
ATOM 2546 O O . PRO B 1 154 ? 15.865 25.768 19.323 1.00 26.53 215 PRO B O 1
ATOM 2550 N N . GLN B 1 155 ? 17.547 24.291 19.278 1.00 27.08 216 GLN B N 1
ATOM 2551 C CA . GLN B 1 155 ? 16.759 23.205 19.823 1.00 26.95 216 GLN B CA 1
ATOM 2552 C C . GLN B 1 155 ? 16.492 23.440 21.314 1.00 25.84 216 GLN B C 1
ATOM 2553 O O . GLN B 1 155 ? 17.408 23.739 22.074 1.00 26.35 216 GLN B O 1
ATOM 2559 N N . VAL B 1 156 ? 15.235 23.336 21.726 1.00 24.48 217 VAL B N 1
ATOM 2560 C CA . VAL B 1 156 ? 14.883 23.487 23.135 1.00 23.67 217 VAL B CA 1
ATOM 2561 C C . VAL B 1 156 ? 14.542 22.075 23.637 1.00 23.26 217 VAL B C 1
ATOM 2562 O O . VAL B 1 156 ? 13.467 21.547 23.348 1.00 23.39 217 VAL B O 1
ATOM 2566 N N . VAL B 1 157 ? 15.463 21.468 24.378 1.00 22.42 218 VAL B N 1
ATOM 2567 C CA . VAL B 1 157 ? 15.267 20.108 24.870 1.00 22.13 218 VAL B CA 1
ATOM 2568 C C . VAL B 1 157 ? 14.566 20.017 26.216 1.00 22.01 218 VAL B C 1
ATOM 2569 O O . VAL B 1 157 ? 14.043 18.962 26.578 1.00 22.42 218 VAL B O 1
ATOM 2573 N N . ILE B 1 158 ? 14.552 21.117 26.962 1.00 21.71 219 ILE B N 1
ATOM 2574 C CA . ILE B 1 158 ? 13.892 21.131 28.266 1.00 21.56 219 ILE B CA 1
ATOM 2575 C C . ILE B 1 158 ? 13.262 22.488 28.526 1.00 22.04 219 ILE B C 1
ATOM 2576 O O . ILE B 1 158 ? 13.848 23.528 28.221 1.00 22.15 219 ILE B O 1
ATOM 2581 N N . GLU B 1 159 ? 12.055 22.470 29.068 1.00 22.49 220 GLU B N 1
ATOM 2582 C CA . GLU B 1 159 ? 11.358 23.698 29.421 1.00 23.67 220 GLU B CA 1
ATOM 2583 C C . GLU B 1 159 ? 10.943 23.576 30.877 1.00 23.40 220 GLU B C 1
ATOM 2584 O O . GLU B 1 159 ? 10.580 22.489 31.338 1.00 23.61 220 GLU B O 1
ATOM 2590 N N . ALA B 1 160 ? 11.010 24.686 31.605 1.00 22.84 221 ALA B N 1
ATOM 2591 C CA . ALA B 1 160 ? 10.627 24.692 33.010 1.00 22.32 221 ALA B CA 1
ATOM 2592 C C . ALA B 1 160 ? 9.959 26.023 33.325 1.00 22.32 221 ALA B C 1
ATOM 2593 O O . ALA B 1 160 ? 10.316 27.049 32.744 1.00 22.52 221 ALA B O 1
ATOM 2595 N N . ASN B 1 161 ? 8.999 26.008 34.248 1.00 21.94 222 ASN B N 1
ATOM 2596 C CA . ASN B 1 161 ? 8.292 27.228 34.630 1.00 21.75 222 ASN B CA 1
ATOM 2597 C C . ASN B 1 161 ? 8.925 27.847 35.877 1.00 21.58 222 ASN B C 1
ATOM 2598 O O . ASN B 1 161 ? 8.244 28.475 36.680 1.00 21.00 222 ASN B O 1
ATOM 2603 N N . SER B 1 162 ? 10.238 27.675 36.013 1.00 21.86 223 SER B N 1
ATOM 2604 C CA . SER B 1 162 ? 10.992 28.201 37.154 1.00 22.31 223 SER B CA 1
ATOM 2605 C C . SER B 1 162 ? 12.463 28.502 36.815 1.00 21.79 223 SER B C 1
ATOM 2606 O O . SER B 1 162 ? 13.166 27.645 36.281 1.00 22.12 223 SER B O 1
ATOM 2609 N N . ILE B 1 163 ? 12.934 29.708 37.124 1.00 21.33 224 ILE B N 1
ATOM 2610 C CA . ILE B 1 163 ? 14.329 30.046 36.843 1.00 21.23 224 ILE B CA 1
ATOM 2611 C C . ILE B 1 163 ? 15.258 29.165 37.675 1.00 20.83 224 ILE B C 1
ATOM 2612 O O . ILE B 1 163 ? 16.276 28.701 37.180 1.00 20.73 224 ILE B O 1
ATOM 2617 N N . SER B 1 164 ? 14.911 28.935 38.939 1.00 20.54 225 SER B N 1
ATOM 2618 C CA . SER B 1 164 ? 15.738 28.094 39.800 1.00 20.70 225 SER B CA 1
ATOM 2619 C C . SER B 1 164 ? 15.954 26.724 39.163 1.00 19.69 225 SER B C 1
ATOM 2620 O O . SER B 1 164 ? 17.079 26.237 39.093 1.00 19.74 225 SER B O 1
ATOM 2623 N N . ALA B 1 165 ? 14.872 26.099 38.718 1.00 18.89 226 ALA B N 1
ATOM 2624 C CA . ALA B 1 165 ? 14.973 24.780 38.086 1.00 19.08 226 ALA B CA 1
ATOM 2625 C C . ALA B 1 165 ? 15.899 24.835 36.862 1.00 18.77 226 ALA B C 1
ATOM 2626 O O . ALA B 1 165 ? 16.722 23.937 36.638 1.00 18.46 226 ALA B O 1
ATOM 2628 N N . VAL B 1 166 ? 15.751 25.886 36.064 1.00 18.28 227 VAL B N 1
ATOM 2629 C CA . VAL B 1 166 ? 16.584 26.046 34.879 1.00 17.70 227 VAL B CA 1
ATOM 2630 C C . VAL B 1 166 ? 18.051 26.072 35.289 1.00 17.57 227 VAL B C 1
ATOM 2631 O O . VAL B 1 166 ? 18.874 25.343 34.734 1.00 17.20 227 VAL B O 1
ATOM 2635 N N . LEU B 1 167 ? 18.369 26.911 36.267 1.00 17.89 228 LEU B N 1
ATOM 2636 C CA . LEU B 1 167 ? 19.745 27.038 36.747 1.00 19.08 228 LEU B CA 1
ATOM 2637 C C . LEU B 1 167 ? 20.320 25.701 37.233 1.00 19.66 228 LEU B C 1
ATOM 2638 O O . LEU B 1 167 ? 21.457 25.350 36.926 1.00 19.11 228 LEU B O 1
ATOM 2643 N N . GLU B 1 168 ? 19.523 24.960 37.993 1.00 20.82 229 GLU B N 1
ATOM 2644 C CA . GLU B 1 168 ? 19.961 23.675 38.510 1.00 22.60 229 GLU B CA 1
ATOM 2645 C C . GLU B 1 168 ? 20.264 22.723 37.350 1.00 22.29 229 GLU B C 1
ATOM 2646 O O . GLU B 1 168 ? 21.252 21.995 37.376 1.00 22.13 229 GLU B O 1
ATOM 2652 N N . LEU B 1 169 ? 19.421 22.747 36.327 1.00 22.17 230 LEU B N 1
ATOM 2653 C CA . LEU B 1 169 ? 19.621 21.886 35.167 1.00 22.17 230 LEU B CA 1
ATOM 2654 C C . LEU B 1 169 ? 20.900 22.252 34.429 1.00 22.29 230 LEU B C 1
ATOM 2655 O O . LEU B 1 169 ? 21.657 21.365 34.017 1.00 21.61 230 LEU B O 1
ATOM 2660 N N . ILE B 1 170 ? 21.148 23.554 34.274 1.00 22.37 231 ILE B N 1
ATOM 2661 C CA . ILE B 1 170 ? 22.354 24.017 33.586 1.00 22.44 231 ILE B CA 1
ATOM 2662 C C . ILE B 1 170 ? 23.619 23.631 34.360 1.00 22.52 231 ILE B C 1
ATOM 2663 O O . ILE B 1 170 ? 24.613 23.221 33.763 1.00 21.90 231 ILE B O 1
ATOM 2668 N N . ARG B 1 171 ? 23.575 23.764 35.684 1.00 23.80 232 ARG B N 1
ATOM 2669 C CA . ARG B 1 171 ? 24.723 23.428 36.524 1.00 24.96 232 ARG B CA 1
ATOM 2670 C C . ARG B 1 171 ? 25.107 21.962 36.374 1.00 25.13 232 ARG B C 1
ATOM 2671 O O . ARG B 1 171 ? 26.287 21.624 36.326 1.00 25.65 232 ARG B O 1
ATOM 2679 N N . ARG B 1 172 ? 24.100 21.100 36.291 1.00 25.22 233 ARG B N 1
ATOM 2680 C CA . ARG B 1 172 ? 24.316 19.658 36.212 1.00 25.84 233 ARG B CA 1
ATOM 2681 C C . ARG B 1 172 ? 24.430 19.009 34.841 1.00 25.60 233 ARG B C 1
ATOM 2682 O O . ARG B 1 172 ? 24.581 17.795 34.746 1.00 25.86 233 ARG B O 1
ATOM 2690 N N . THR B 1 173 ? 24.372 19.797 33.777 1.00 25.38 234 THR B N 1
ATOM 2691 C CA . THR B 1 173 ? 24.469 19.242 32.428 1.00 24.81 234 THR B CA 1
ATOM 2692 C C . THR B 1 173 ? 25.379 20.120 31.592 1.00 24.76 234 THR B C 1
ATOM 2693 O O . THR B 1 173 ? 26.030 21.019 32.108 1.00 24.54 234 THR B O 1
ATOM 2697 N N . SER B 1 174 ? 25.421 19.851 30.294 1.00 24.40 235 SER B N 1
ATOM 2698 C CA . SER B 1 174 ? 26.213 20.667 29.393 1.00 24.24 235 SER B CA 1
ATOM 2699 C C . SER B 1 174 ? 25.275 21.491 28.509 1.00 23.18 235 SER B C 1
ATOM 2700 O O . SER B 1 174 ? 25.650 21.955 27.433 1.00 23.39 235 SER B O 1
ATOM 2703 N N . LEU B 1 175 ? 24.044 21.668 28.971 1.00 22.05 236 LEU B N 1
ATOM 2704 C CA . LEU B 1 175 ? 23.078 22.462 28.226 1.00 20.66 236 LEU B CA 1
ATOM 2705 C C . LEU B 1 175 ? 23.310 23.937 28.546 1.00 20.22 236 LEU B C 1
ATOM 2706 O O . LEU B 1 175 ? 24.116 24.282 29.414 1.00 19.83 236 LEU B O 1
ATOM 2711 N N . SER B 1 176 ? 22.615 24.809 27.834 1.00 19.08 237 SER B N 1
ATOM 2712 C CA . SER B 1 176 ? 22.745 26.231 28.087 1.00 18.95 237 SER B CA 1
ATOM 2713 C C . SER B 1 176 ? 21.360 26.842 28.136 1.00 18.30 237 SER B C 1
ATOM 2714 O O . SER B 1 176 ? 20.381 26.206 27.732 1.00 17.91 237 SER B O 1
ATOM 2717 N N . THR B 1 177 ? 21.276 28.061 28.663 1.00 17.49 238 THR B N 1
ATOM 2718 C CA . THR B 1 177 ? 20.019 28.774 28.718 1.00 17.57 238 THR B CA 1
ATOM 2719 C C . THR B 1 177 ? 20.262 30.235 28.341 1.00 18.35 238 THR B C 1
ATOM 2720 O O . THR B 1 177 ? 21.413 30.675 28.211 1.00 17.54 238 THR B O 1
ATOM 2724 N N . LEU B 1 178 ? 19.175 30.976 28.146 1.00 18.62 239 LEU B N 1
ATOM 2725 C CA . LEU B 1 178 ? 19.257 32.386 27.795 1.00 19.08 239 LEU B CA 1
ATOM 2726 C C . LEU B 1 178 ? 18.610 33.140 28.928 1.00 19.39 239 LEU B C 1
ATOM 2727 O O . LEU B 1 178 ? 17.396 33.072 29.127 1.00 19.82 239 LEU B O 1
ATOM 2732 N N . LEU B 1 179 ? 19.432 33.846 29.689 1.00 19.78 240 LEU B N 1
ATOM 2733 C CA . LEU B 1 179 ? 18.939 34.598 30.832 1.00 20.87 240 LEU B CA 1
ATOM 2734 C C . LEU B 1 179 ? 19.780 35.836 31.081 1.00 21.47 240 LEU B C 1
ATOM 2735 O O . LEU B 1 179 ? 20.893 35.963 30.566 1.00 20.90 240 LEU B O 1
ATOM 2740 N N . PRO B 1 180 ? 19.254 36.766 31.892 1.00 22.21 241 PRO B N 1
ATOM 2741 C CA . PRO B 1 180 ? 19.986 37.992 32.202 1.00 22.86 241 PRO B CA 1
ATOM 2742 C C . PRO B 1 180 ? 21.380 37.620 32.701 1.00 23.84 241 PRO B C 1
ATOM 2743 O O . PRO B 1 180 ? 21.533 36.783 33.596 1.00 24.25 241 PRO B O 1
ATOM 2747 N N . ALA B 1 181 ? 22.392 38.238 32.115 1.00 24.99 242 ALA B N 1
ATOM 2748 C CA . ALA B 1 181 ? 23.774 37.981 32.482 1.00 26.05 242 ALA B CA 1
ATOM 2749 C C . ALA B 1 181 ? 24.013 38.172 33.972 1.00 26.80 242 ALA B C 1
ATOM 2750 O O . ALA B 1 181 ? 24.863 37.505 34.567 1.00 27.08 242 ALA B O 1
ATOM 2752 N N . ALA B 1 182 ? 23.252 39.073 34.584 1.00 27.20 243 ALA B N 1
ATOM 2753 C CA . ALA B 1 182 ? 23.417 39.348 36.006 1.00 27.35 243 ALA B CA 1
ATOM 2754 C C . ALA B 1 182 ? 23.165 38.135 36.900 1.00 27.65 243 ALA B C 1
ATOM 2755 O O . ALA B 1 182 ? 23.693 38.072 38.008 1.00 27.12 243 ALA B O 1
ATOM 2757 N N . ILE B 1 183 ? 22.365 37.176 36.433 1.00 27.50 244 ILE B N 1
ATOM 2758 C CA . ILE B 1 183 ? 22.081 35.990 37.240 1.00 27.83 244 ILE B CA 1
ATOM 2759 C C . ILE B 1 183 ? 23.315 35.121 37.461 1.00 28.68 244 ILE B C 1
ATOM 2760 O O . ILE B 1 183 ? 23.519 34.595 38.555 1.00 28.66 244 ILE B O 1
ATOM 2765 N N . ALA B 1 184 ? 24.133 34.972 36.425 1.00 29.82 245 ALA B N 1
ATOM 2766 C CA . ALA B 1 184 ? 25.336 34.147 36.509 1.00 31.53 245 ALA B CA 1
ATOM 2767 C C . ALA B 1 184 ? 26.305 34.654 37.582 1.00 32.80 245 ALA B C 1
ATOM 2768 O O . ALA B 1 184 ? 26.969 33.869 38.262 1.00 32.52 245 ALA B O 1
ATOM 2770 N N . THR B 1 185 ? 26.383 35.971 37.721 1.00 34.84 246 THR B N 1
ATOM 2771 C CA . THR B 1 185 ? 27.267 36.581 38.705 1.00 36.81 246 THR B CA 1
ATOM 2772 C C . THR B 1 185 ? 26.947 36.065 40.099 1.00 37.90 246 THR B C 1
ATOM 2773 O O . THR B 1 185 ? 27.838 35.873 40.921 1.00 38.23 246 THR B O 1
ATOM 2777 N N . GLN B 1 186 ? 25.664 35.843 40.357 1.00 39.31 247 GLN B N 1
ATOM 2778 C CA . GLN B 1 186 ? 25.216 35.373 41.660 1.00 40.59 247 GLN B CA 1
ATOM 2779 C C . GLN B 1 186 ? 25.600 33.930 41.944 1.00 41.29 247 GLN B C 1
ATOM 2780 O O . GLN B 1 186 ? 25.708 33.538 43.102 1.00 41.76 247 GLN B O 1
ATOM 2786 N N . HIS B 1 187 ? 25.805 33.136 40.900 1.00 41.86 248 HIS B N 1
ATOM 2787 C CA . HIS B 1 187 ? 26.147 31.731 41.093 1.00 42.43 248 HIS B CA 1
ATOM 2788 C C . HIS B 1 187 ? 27.553 31.376 40.606 1.00 42.41 248 HIS B C 1
ATOM 2789 O O . HIS B 1 187 ? 27.912 31.620 39.448 1.00 42.92 248 HIS B O 1
ATOM 2796 N N . ASP B 1 188 ? 28.342 30.782 41.497 1.00 42.00 249 ASP B N 1
ATOM 2797 C CA . ASP B 1 188 ? 29.716 30.405 41.184 1.00 41.27 249 ASP B CA 1
ATOM 2798 C C . ASP B 1 188 ? 29.874 29.467 39.997 1.00 39.96 249 ASP B C 1
ATOM 2799 O O . ASP B 1 188 ? 30.606 29.769 39.055 1.00 40.67 249 ASP B O 1
ATOM 2804 N N . GLY B 1 189 ? 29.190 28.332 40.038 1.00 37.97 250 GLY B N 1
ATOM 2805 C CA . GLY B 1 189 ? 29.309 27.375 38.954 1.00 35.62 250 GLY B CA 1
ATOM 2806 C C . GLY B 1 189 ? 28.691 27.781 37.627 1.00 33.89 250 GLY B C 1
ATOM 2807 O O . GLY B 1 189 ? 28.592 26.953 36.720 1.00 33.60 250 GLY B O 1
ATOM 2808 N N . LEU B 1 190 ? 28.291 29.043 37.497 1.00 31.87 251 LEU B N 1
ATOM 2809 C CA . LEU B 1 190 ? 27.669 29.504 36.257 1.00 30.15 251 LEU B CA 1
ATOM 2810 C C . LEU B 1 190 ? 28.350 30.714 35.642 1.00 29.08 251 LEU B C 1
ATOM 2811 O O . LEU B 1 190 ? 28.827 31.602 36.345 1.00 28.41 251 LEU B O 1
ATOM 2816 N N . LYS B 1 191 ? 28.388 30.739 34.315 1.00 27.80 252 LYS B N 1
ATOM 2817 C CA . LYS B 1 191 ? 28.983 31.853 33.606 1.00 26.49 252 LYS B CA 1
ATOM 2818 C C . LYS B 1 191 ? 28.044 32.365 32.531 1.00 25.72 252 LYS B C 1
ATOM 2819 O O . LYS B 1 191 ? 27.354 31.600 31.855 1.00 25.43 252 LYS B O 1
ATOM 2825 N N . ALA B 1 192 ? 28.024 33.677 32.387 1.00 24.96 253 ALA B N 1
ATOM 2826 C CA . ALA B 1 192 ? 27.195 34.313 31.397 1.00 24.86 253 ALA B CA 1
ATOM 2827 C C . ALA B 1 192 ? 28.118 34.678 30.251 1.00 24.65 253 ALA B C 1
ATOM 2828 O O . ALA B 1 192 ? 29.118 35.367 30.451 1.00 25.74 253 ALA B O 1
ATOM 2830 N N . ILE B 1 193 ? 27.808 34.199 29.057 1.00 23.96 254 ILE B N 1
ATOM 2831 C CA . ILE B 1 193 ? 28.628 34.512 27.898 1.00 22.82 254 ILE B CA 1
ATOM 2832 C C . ILE B 1 193 ? 27.881 35.557 27.086 1.00 22.93 254 ILE B C 1
ATOM 2833 O O . ILE B 1 193 ? 26.727 35.351 26.712 1.00 22.07 254 ILE B O 1
ATOM 2838 N N . SER B 1 194 ? 28.531 36.686 26.827 1.00 23.16 255 SER B N 1
ATOM 2839 C CA . SER B 1 194 ? 27.896 37.744 26.047 1.00 23.89 255 SER B CA 1
ATOM 2840 C C . SER B 1 194 ? 27.669 37.285 24.619 1.00 23.61 255 SER B C 1
ATOM 2841 O O . SER B 1 194 ? 28.450 36.506 24.080 1.00 22.65 255 SER B O 1
ATOM 2844 N N . LEU B 1 195 ? 26.592 37.780 24.022 1.00 24.23 256 LEU B N 1
ATOM 2845 C CA . LEU B 1 195 ? 26.234 37.441 22.655 1.00 25.13 256 LEU B CA 1
ATOM 2846 C C . LEU B 1 195 ? 26.640 38.593 21.745 1.00 26.16 256 LEU B C 1
ATOM 2847 O O . LEU B 1 195 ? 26.187 39.718 21.950 1.00 26.48 256 LEU B O 1
ATOM 2852 N N . ALA B 1 196 ? 27.504 38.307 20.766 1.00 27.26 257 ALA B N 1
ATOM 2853 C CA . ALA B 1 196 ? 27.999 39.320 19.823 1.00 28.38 257 ALA B CA 1
ATOM 2854 C C . ALA B 1 196 ? 26.843 40.242 19.462 1.00 29.41 257 ALA B C 1
ATOM 2855 O O . ALA B 1 196 ? 26.584 41.211 20.189 1.00 30.34 257 ALA B O 1
ATOM 2857 N N . PRO B 1 197 ? 26.146 40.004 18.334 1.00 29.14 258 PRO B N 1
ATOM 2858 C CA . PRO B 1 197 ? 25.068 40.981 18.178 1.00 29.05 258 PRO B CA 1
ATOM 2859 C C . PRO B 1 197 ? 24.150 40.644 19.356 1.00 28.76 258 PRO B C 1
ATOM 2860 O O . PRO B 1 197 ? 23.728 39.498 19.502 1.00 28.85 258 PRO B O 1
ATOM 2864 N N . PRO B 1 198 ? 23.855 41.618 20.227 1.00 28.75 259 PRO B N 1
ATOM 2865 C CA . PRO B 1 198 ? 22.978 41.249 21.340 1.00 28.38 259 PRO B CA 1
ATOM 2866 C C . PRO B 1 198 ? 21.660 40.664 20.868 1.00 28.11 259 PRO B C 1
ATOM 2867 O O . PRO B 1 198 ? 21.208 40.947 19.767 1.00 27.44 259 PRO B O 1
ATOM 2871 N N . LEU B 1 199 ? 21.061 39.823 21.705 1.00 27.88 260 LEU B N 1
ATOM 2872 C CA . LEU B 1 199 ? 19.791 39.198 21.374 1.00 27.74 260 LEU B CA 1
ATOM 2873 C C . LEU B 1 199 ? 18.624 40.007 21.920 1.00 27.81 260 LEU B C 1
ATOM 2874 O O . LEU B 1 199 ? 17.660 40.282 21.210 1.00 27.92 260 LEU B O 1
ATOM 2879 N N . LEU B 1 200 ? 18.714 40.380 23.191 1.00 28.22 261 LEU B N 1
ATOM 2880 C CA . LEU B 1 200 ? 17.647 41.131 23.837 1.00 28.45 261 LEU B CA 1
ATOM 2881 C C . LEU B 1 200 ? 18.151 42.030 24.953 1.00 28.64 261 LEU B C 1
ATOM 2882 O O . LEU B 1 200 ? 18.923 41.606 25.815 1.00 28.56 261 LEU B O 1
ATOM 2887 N N . GLU B 1 201 ? 17.700 43.278 24.926 1.00 28.84 262 GLU B N 1
ATOM 2888 C CA . GLU B 1 201 ? 18.061 44.261 25.934 1.00 28.72 262 GLU B CA 1
ATOM 2889 C C . GLU B 1 201 ? 16.768 44.928 26.355 1.00 28.09 262 GLU B C 1
ATOM 2890 O O . GLU B 1 201 ? 16.018 45.414 25.503 1.00 28.05 262 GLU B O 1
ATOM 2896 N N . ARG B 1 202 ? 16.506 44.943 27.658 1.00 26.35 263 ARG B N 1
ATOM 2897 C CA . ARG B 1 202 ? 15.298 45.559 28.185 1.00 26.10 263 ARG B CA 1
ATOM 2898 C C . ARG B 1 202 ? 15.617 46.588 29.262 1.00 24.93 263 ARG B C 1
ATOM 2899 O O . ARG B 1 202 ? 16.601 46.462 30.002 1.00 24.90 263 ARG B O 1
ATOM 2907 N N . THR B 1 203 ? 14.769 47.598 29.356 1.00 23.87 264 THR B N 1
ATOM 2908 C CA . THR B 1 203 ? 14.940 48.633 30.361 1.00 23.24 264 THR B CA 1
ATOM 2909 C C . THR B 1 203 ? 14.086 48.235 31.557 1.00 22.89 264 THR B C 1
ATOM 2910 O O . THR B 1 203 ? 12.859 48.191 31.457 1.00 22.73 264 THR B O 1
ATOM 2914 N N . ALA B 1 204 ? 14.732 47.913 32.675 1.00 22.22 265 ALA B N 1
ATOM 2915 C CA . ALA B 1 204 ? 14.010 47.554 33.889 1.00 21.78 265 ALA B CA 1
ATOM 2916 C C . ALA B 1 204 ? 13.495 48.864 34.491 1.00 21.96 265 ALA B C 1
ATOM 2917 O O . ALA B 1 204 ? 14.169 49.889 34.422 1.00 20.93 265 ALA B O 1
ATOM 2919 N N . VAL B 1 205 ? 12.314 48.831 35.086 1.00 22.23 266 VAL B N 1
ATOM 2920 C CA . VAL B 1 205 ? 11.753 50.041 35.657 1.00 23.59 266 VAL B CA 1
ATOM 2921 C C . VAL B 1 205 ? 11.053 49.825 36.977 1.00 24.13 266 VAL B C 1
ATOM 2922 O O . VAL B 1 205 ? 10.493 48.752 37.238 1.00 23.52 266 VAL B O 1
ATOM 2926 N N . LEU B 1 206 ? 11.099 50.861 37.809 1.00 25.17 267 LEU B N 1
ATOM 2927 C CA . LEU B 1 206 ? 10.426 50.857 39.097 1.00 26.64 267 LEU B CA 1
ATOM 2928 C C . LEU B 1 206 ? 9.036 51.437 38.816 1.00 27.70 267 LEU B C 1
ATOM 2929 O O . LEU B 1 206 ? 8.897 52.398 38.054 1.00 27.57 267 LEU B O 1
ATOM 2934 N N . LEU B 1 207 ? 8.011 50.845 39.414 1.00 29.11 268 LEU B N 1
ATOM 2935 C CA . LEU B 1 207 ? 6.648 51.307 39.202 1.00 30.73 268 LEU B CA 1
ATOM 2936 C C . LEU B 1 207 ? 5.953 51.718 40.498 1.00 32.31 268 LEU B C 1
ATOM 2937 O O . LEU B 1 207 ? 6.114 51.083 41.533 1.00 31.81 268 LEU B O 1
ATOM 2942 N N . ARG B 1 208 ? 5.184 52.798 40.417 1.00 34.56 269 ARG B N 1
ATOM 2943 C CA . ARG B 1 208 ? 4.427 53.323 41.545 1.00 36.92 269 ARG B CA 1
ATOM 2944 C C . ARG B 1 208 ? 3.252 54.075 40.936 1.00 38.66 269 ARG B C 1
ATOM 2945 O O . ARG B 1 208 ? 3.403 54.710 39.888 1.00 38.61 269 ARG B O 1
ATOM 2953 N N . ARG B 1 209 ? 2.083 53.989 41.564 1.00 40.77 270 ARG B N 1
ATOM 2954 C CA . ARG B 1 209 ? 0.914 54.686 41.043 1.00 43.16 270 ARG B CA 1
ATOM 2955 C C . ARG B 1 209 ? 1.058 56.178 41.296 1.00 44.46 270 ARG B C 1
ATOM 2956 O O . ARG B 1 209 ? 1.235 56.619 42.434 1.00 44.83 270 ARG B O 1
ATOM 2964 N N . LYS B 1 210 ? 0.996 56.949 40.217 1.00 45.90 271 LYS B N 1
ATOM 2965 C CA . LYS B 1 210 ? 1.117 58.399 40.294 1.00 47.67 271 LYS B CA 1
ATOM 2966 C C . LYS B 1 210 ? -0.029 59.050 41.075 1.00 48.82 271 LYS B C 1
ATOM 2967 O O . LYS B 1 210 ? -1.131 58.500 41.174 1.00 48.60 271 LYS B O 1
ATOM 2973 N N . ASN B 1 211 ? 0.254 60.224 41.635 1.00 50.43 272 ASN B N 1
ATOM 2974 C CA . ASN B 1 211 ? -0.730 60.994 42.393 1.00 51.77 272 ASN B CA 1
ATOM 2975 C C . ASN B 1 211 ? -1.310 60.282 43.611 1.00 52.38 272 ASN B C 1
ATOM 2976 O O . ASN B 1 211 ? -2.314 60.714 44.181 1.00 52.74 272 ASN B O 1
ATOM 2981 N N . SER B 1 212 ? -0.677 59.182 43.994 1.00 52.84 273 SER B N 1
ATOM 2982 C CA . SER B 1 212 ? -1.075 58.425 45.169 1.00 53.07 273 SER B CA 1
ATOM 2983 C C . SER B 1 212 ? 0.198 58.445 46.004 1.00 53.35 273 SER B C 1
ATOM 2984 O O . SER B 1 212 ? 1.105 57.651 45.770 1.00 53.96 273 SER B O 1
ATOM 2987 N N . TRP B 1 213 ? 0.273 59.369 46.960 1.00 53.51 274 TRP B N 1
ATOM 2988 C CA . TRP B 1 213 ? 1.463 59.525 47.804 1.00 53.25 274 TRP B CA 1
ATOM 2989 C C . TRP B 1 213 ? 1.987 58.262 48.469 1.00 52.15 274 TRP B C 1
ATOM 2990 O O . TRP B 1 213 ? 1.227 57.431 48.971 1.00 52.31 274 TRP B O 1
ATOM 3001 N N . GLN B 1 214 ? 3.311 58.172 48.509 1.00 50.72 275 GLN B N 1
ATOM 3002 C CA . GLN B 1 214 ? 4.017 57.039 49.082 1.00 49.38 275 GLN B CA 1
ATOM 3003 C C . GLN B 1 214 ? 4.387 57.236 50.542 1.00 48.00 275 GLN B C 1
ATOM 3004 O O . GLN B 1 214 ? 4.502 58.361 51.030 1.00 48.05 275 GLN B O 1
ATOM 3010 N N . THR B 1 215 ? 4.582 56.113 51.220 1.00 46.51 276 THR B N 1
ATOM 3011 C CA . THR B 1 215 ? 4.952 56.070 52.624 1.00 44.70 276 THR B CA 1
ATOM 3012 C C . THR B 1 215 ? 6.454 56.298 52.712 1.00 43.63 276 THR B C 1
ATOM 3013 O O . THR B 1 215 ? 7.148 56.245 51.699 1.00 43.56 276 THR B O 1
ATOM 3017 N N . ALA B 1 216 ? 6.956 56.550 53.916 1.00 42.36 277 ALA B N 1
ATOM 3018 C CA . ALA B 1 216 ? 8.389 56.761 54.110 1.00 41.06 277 ALA B CA 1
ATOM 3019 C C . ALA B 1 216 ? 9.160 55.515 53.658 1.00 39.98 277 ALA B C 1
ATOM 3020 O O . ALA B 1 216 ? 10.209 55.614 53.025 1.00 39.79 277 ALA B O 1
ATOM 3022 N N . ALA B 1 217 ? 8.622 54.343 53.982 1.00 38.79 278 ALA B N 1
ATOM 3023 C CA . ALA B 1 217 ? 9.258 53.080 53.627 1.00 37.44 278 ALA B CA 1
ATOM 3024 C C . ALA B 1 217 ? 9.368 52.929 52.113 1.00 36.57 278 ALA B C 1
ATOM 3025 O O . ALA B 1 217 ? 10.435 52.634 51.579 1.00 35.84 278 ALA B O 1
ATOM 3027 N N . ALA B 1 218 ? 8.253 53.139 51.425 1.00 35.81 279 ALA B N 1
ATOM 3028 C CA . ALA B 1 218 ? 8.222 53.028 49.976 1.00 35.53 279 ALA B CA 1
ATOM 3029 C C . ALA B 1 218 ? 9.242 53.958 49.331 1.00 35.38 279 ALA B C 1
ATOM 3030 O O . ALA B 1 218 ? 9.967 53.564 48.411 1.00 34.86 279 ALA B O 1
ATOM 3032 N N . LYS B 1 219 ? 9.296 55.196 49.809 1.00 35.06 280 LYS B N 1
ATOM 3033 C CA . LYS B 1 219 ? 10.233 56.164 49.264 1.00 34.87 280 LYS B CA 1
ATOM 3034 C C . LYS B 1 219 ? 11.659 55.712 49.531 1.00 34.30 280 LYS B C 1
ATOM 3035 O O . LYS B 1 219 ? 12.520 55.780 48.649 1.00 34.05 280 LYS B O 1
ATOM 3041 N N . ALA B 1 220 ? 11.909 55.238 50.745 1.00 33.63 281 ALA B N 1
ATOM 3042 C CA . ALA B 1 220 ? 13.245 54.777 51.104 1.00 32.88 281 ALA B CA 1
ATOM 3043 C C . ALA B 1 220 ? 13.632 53.600 50.199 1.00 32.52 281 ALA B C 1
ATOM 3044 O O . ALA B 1 220 ? 14.755 53.520 49.703 1.00 32.25 281 ALA B O 1
ATOM 3046 N N . PHE B 1 221 ? 12.690 52.693 49.970 1.00 32.20 282 PHE B N 1
ATOM 3047 C CA . PHE B 1 221 ? 12.957 51.533 49.124 1.00 31.97 282 PHE B CA 1
ATOM 3048 C C . PHE B 1 221 ? 13.377 51.964 47.715 1.00 31.93 282 PHE B C 1
ATOM 3049 O O . PHE B 1 221 ? 14.355 51.457 47.150 1.00 30.87 282 PHE B O 1
ATOM 3057 N N . LEU B 1 222 ? 12.621 52.892 47.141 1.00 32.05 283 LEU B N 1
ATOM 3058 C CA . LEU B 1 222 ? 12.936 53.374 45.807 1.00 32.66 283 LEU B CA 1
ATOM 3059 C C . LEU B 1 222 ? 14.346 53.945 45.751 1.00 32.72 283 LEU B C 1
ATOM 3060 O O . LEU B 1 222 ? 15.109 53.635 44.835 1.00 32.25 283 LEU B O 1
ATOM 3065 N N . HIS B 1 223 ? 14.696 54.765 46.737 1.00 33.13 284 HIS B N 1
ATOM 3066 C CA . HIS B 1 223 ? 16.020 55.375 46.780 1.00 34.09 284 HIS B CA 1
ATOM 3067 C C . HIS B 1 223 ? 17.108 54.319 46.858 1.00 34.10 284 HIS B C 1
ATOM 3068 O O . HIS B 1 223 ? 18.117 54.401 46.160 1.00 34.00 284 HIS B O 1
ATOM 3083 N N . ALA B 1 225 ? 16.857 51.262 45.890 1.00 34.01 286 ALA B N 1
ATOM 3084 C CA . ALA B 1 225 ? 16.869 50.543 44.622 1.00 34.60 286 ALA B CA 1
ATOM 3085 C C . ALA B 1 225 ? 17.745 51.279 43.612 1.00 34.78 286 ALA B C 1
ATOM 3086 O O . ALA B 1 225 ? 18.525 50.664 42.884 1.00 34.40 286 ALA B O 1
ATOM 3088 N N . LEU B 1 226 ? 17.618 52.599 43.577 1.00 35.32 287 LEU B N 1
ATOM 3089 C CA . LEU B 1 226 ? 18.393 53.402 42.644 1.00 36.10 287 LEU B CA 1
ATOM 3090 C C . LEU B 1 226 ? 19.869 53.469 43.024 1.00 36.91 287 LEU B C 1
ATOM 3091 O O . LEU B 1 226 ? 20.743 53.349 42.164 1.00 36.73 287 LEU B O 1
ATOM 3096 N N . ASP B 1 227 ? 20.154 53.641 44.309 1.00 37.86 288 ASP B N 1
ATOM 3097 C CA . ASP B 1 227 ? 21.542 53.707 44.740 1.00 38.93 288 ASP B CA 1
ATOM 3098 C C . ASP B 1 227 ? 22.292 52.447 44.341 1.00 39.20 288 ASP B C 1
ATOM 3099 O O . ASP B 1 227 ? 23.422 52.509 43.861 1.00 39.13 288 ASP B O 1
ATOM 3104 N N . LYS B 1 228 ? 21.656 51.298 44.520 1.00 39.46 289 LYS B N 1
ATOM 3105 C CA . LYS B 1 228 ? 22.303 50.046 44.181 1.00 40.05 289 LYS B CA 1
ATOM 3106 C C . LYS B 1 228 ? 22.554 49.909 42.669 1.00 40.55 289 LYS B C 1
ATOM 3107 O O . LYS B 1 228 ? 23.364 49.088 42.241 1.00 40.52 289 LYS B O 1
ATOM 3113 N N . CYS B 1 229 ? 21.871 50.719 41.863 1.00 41.09 290 CYS B N 1
ATOM 3114 C CA . CYS B 1 229 ? 22.066 50.680 40.412 1.00 41.49 290 CYS B CA 1
ATOM 3115 C C . CYS B 1 229 ? 22.945 51.834 39.953 1.00 42.31 290 CYS B C 1
ATOM 3116 O O . CYS B 1 229 ? 23.397 51.862 38.810 1.00 42.33 290 CYS B O 1
ATOM 3119 N N . ALA B 1 230 ? 23.174 52.785 40.851 1.00 43.26 291 ALA B N 1
ATOM 3120 C CA . ALA B 1 230 ? 23.999 53.951 40.555 1.00 44.04 291 ALA B CA 1
ATOM 3121 C C . ALA B 1 230 ? 25.449 53.531 40.361 1.00 44.64 291 ALA B C 1
ATOM 3122 O O . ALA B 1 230 ? 26.278 53.840 41.246 1.00 45.40 291 ALA B O 1
#

Nearest PDB structures (foldseek):
  2hxr-assembly1_B  TM=1.005E+00  e=9.678E-44  Escherichia coli K-12
  5y2w-assembly1_A-2  TM=8.454E-01  e=5.652E-16  Synechocystis sp. PCC 6803 substr. Kazusa
  5ted-assembly1_A  TM=7.791E-01  e=1.085E-16  Listeria monocytogenes EGD-e
  5y2v-assembly1_C  TM=8.642E-01  e=6.838E-16  Synechocystis sp. PCC 6803 substr. Kazusa
  5z49-assembly1_A  TM=8.478E-01  e=6.418E-16  Synechococcus elongatus PCC 7942 = FACHB-805

InterPro domains:
  IPR000847 LysR, HTH, N-terminal domain [PF00126] (4-62)
  IPR000847 LysR, HTH, N-terminal domain [PR00039] (18-29)
  IPR000847 LysR, HTH, N-terminal domain [PR00039] (29-39)
  IPR000847 LysR, HTH, N-terminal domain [PR00039] (39-50)
  IPR000847 LysR, HTH, N-terminal domain [PS50931] (1-58)
  IPR005119 LysR, substrate-binding [PF03466] (88-290)
  IPR036388 Winged helix-like DNA-binding domain superfamily [G3DSA:1.10.10.10] (3-88)
  IPR036390 Winged helix DNA-binding domain superfamily [SSF46785] (4-111)
  IPR037403 HTH-type transcriptional regulator CynR, PBP2 domain [cd08425] (91-286)
  IPR050950 HTH-type LysR transcriptional regulators [PTHR30419] (1-289)

Foldseek 3Di:
DAEEEEEAQCVLFPPPVLVVLCVVPVVDDYHYYYPLVVVLCLVVVPHAKYKYFPDRPDPQKDKDWQFKWFKFWKAFCPAPCVVAQADEQQVQQAAAAEEEDPVHVVVVLLVVLCVVVVHDHHHPHYHNHPVVRVVVRNVDNHIYIGTQSSQVVDDRMHTHAYVVTRDMTTMIMMHGPPPDDDPSSVVSVCSRVVRD/DEEAFEEEEAQCVLFPPVVLVVLCVVPVPYHYHYYYPLVVVLCLVVVPHAKYKFFPDRDDPQKDKDFQDKFFKFKKAFCPAPCVVAQADAQQVQQAAAAEEEDPVHVVVVLLVVLCVVVVHDHHHPHYHNHPVVRVVVRNPDNHIYIGGQSSQVVDDRMHTHAYVVTRDMTGMIMMHGPPPDHDPSSVVSVCSRVVRD

Radius of gyration: 21.47 Å; Cα contacts (8 Å, |Δi|>4): 815; chains: 2; bounding box: 45×59×60 Å

Secondary structure (DSSP, 8-state):
-EEEEE-HHHHTTTTTT--HHHHH-TTS-EEEE--HHHHH--TTSS-SEEEEESSP--TTEEEEEEEEEEEEEEEETTSGGGG-SEE-GGGGGG-EEEEE-TTSHHHHHHHHHHHHTT---EEEEEES-HHHHHHHHHHSS-BEEEETHHHHH-TTEEEEEESS-S-EEEEEEEEETTSPPPHHHHHHH--HHHH-/--EEEEEE-HHHHTTTTTT--HHHHH-TTSEEEEE--HHHHH--TTSS-SEEEEESSP--TTEEEEEEEEEEEEEEEETTSTTTT-SEE-GGGGGGPEEEEE-TTSHHHHHHHHHHHHHT---EEEEEES-HHHHHHHHHHSS-BEEEEHHHHHH-TTEEEEEESS-S-EEEEEEEEETTSPPPHHHHHHH---GGG-

CATH classification: 3.40.190.290

Sequence (394 aa):
SLRIAVTPTFTSYFIGPLADFYARYPSITLQLQESQEKIEDLCRDELDVGIAFAPVHSPELEAIPLLTESLALVVAQHHPLAVHEQVALSRLHDEKLVLLSAEFATREQIDHYCEKAGLHPQVVIEANSISAVLELIRRTSLSTLLPAAIATQHDGLKAISLAPPLLERTAVLLRRKNSWQTAAAKAFLHALDKCARGSLRIAVTPTFTSYFIGPLADFYARYPSITLQLQESQEKIEDLCRDELDVGIAFAPVHSPELEAIPLLTESLALVVAQHHPLAVHEQVALSRLHDEKLVLLSAEFATREQIDHYCEKAGLHPQVVIEANSISAVLELIRRTSLSTLLPAAIATQHDGLKAISLAPPLLERTAVLLRRKNSWQTAAAKAFLHALDKCA

Organism: Escherichia coli (strain K12) (NCBI:txid83333)

Solvent-accessible surface area: 17651 Å² total